Protein AF-A0AAC9RJV8-F1 (afdb_monomer)

Organism: NCBI:txid1497

Nearest PDB structures (foldseek):
  1uiv-assembly1_A  TM=9.130E-01  e=9.827E-16  Escherichia coli
  3dp8-assembly2_B  TM=8.661E-01  e=8.163E-16  Escherichia coli K-12
  2noo-assembly1_A  TM=8.249E-01  e=5.632E-16  Escherichia coli K-12
  8xfc-assembly1_C  TM=9.401E-01  e=3.395E-13  Mycobacterium tuberculosis H37Rv
  8j5q-assembly1_C  TM=9.032E-01  e=1.303E-12  Mycobacterium tuberculosis H37Rv

Sequence (562 aa):
MLKEKLAVIGLIIILLFIFAGIFVPIVSANDPYTVDITQKLPKPCTEFPLGTDHLGRCMLSRLIYGIRTSLSTAIIATILMLAIGVPLGIVAGYTGGWIDNLIMRLVDIASTFPSGLCALGIVGVLGSSTVNIMLVFVLLWWAPFARIVRSTVIKLKEKEFVLAAVASGSSRVSIILKHIILNVISPIIVLATLRIAAVIMHVAGFSFIGLGSQPLTADWGVMLSDSRQYLTSQPLMLVWPGLAIMLAVFAFNMLGEGVKFSDGTDFNAEAVIFNLKRWVKNPRHASLTSVNVESMEAVDNYTVKIVFENGAYPILTELTYPRPVRFLSPSSITEDPGNPMGTFTKPVGTGQWMLESYEKDQEFTFVPNPYYWGEKPKIDRLKFKVIPDGQARALALQSGEIDILGGDLIGKIPMESLLELKNSGNFEISLVGTMCSHFIAFNQEVEAFQDKNVRLAMNYAINKKSIAEDIFDNIGLEANGLYQNGVPYTTIENNYGFSNDKEKAQKLLEAAGYIDTNGDGIPEKNGKNLEFNFVLTTAEFPERKSLAEFVQSELSSVGIMV

pLDDT: mean 87.41, std 7.85, range [42.03, 97.5]

Secondary structure (DSSP, 8-state):
-TT-HHHHHHHHHHHHHHHHHHSHHHH-SS-TT---GGGSS--S-SSSTT-B-TT--BHHHHHHHHHHHHHHHHHHHHHHHHHHHHHHHHHHHHH-HHHHHHHHHHHHHHTTS-HHHHHHHHHHHH-S-HHHHHHHHHHHHSHHHHHHHHHHHHHHTTSHHHHHHHHTT--HHHHIIIIIHHHHHHHHHHHHHHHHHHHHHHHHHHHHTTSSSPTTS--HHHHHHHHGGGTTT-THHHHHHHHHHHHHHHHHHTTSPPPB-TTS-B--HHHHHHHHHHHTT-GGGTT-GGG-EEEEEEEETTEEEEEESS--TTHHHHTTSSSSSSPBPGGGB-SSTT-TTS-B----BSSSEEEEEEETTTEEEEEE-TT-SSPPPS-S-EEEE---SHHHHHHHHHTTS-S----SSTTSS-HHHHHHHHHHSSS-------S----PPP-TTSGGGGSHHHHHHHHHHS-HHHIIIIISTTSS----SSS-TTSTT--TTTS------HHHHHHHHHHTT-B-SSSSS--EETTEE-B-------SS-TTHHHHHHHHHHHHHTTT-B-

Foldseek 3Di:
DVVDVLLVVLVVLVVVLVVLLVCLVPNALDAQQDFDCVQAFDPADPSQNLGAHRRRGRLRSLLSPQSNLLLVLLLVLLVLLLVPQQVLLLCLQQVPDPSVVVSVVLLCVLAVDPLLVVLCVQLVVVAAESVSSSVSCSSNPSSVSSVLLSVQSNVQCPDPVNVVCVVVVHDPVCCCVPRRVVRSVQQSLQVSLLSSLVSSVSLLCCCLVVSYDHASHSHLSVQLNSCPVCCPPRVSSNVSSVVSSVSNSSSSNSSHDFFAKLVRHGDWQLQQVLLLVQQAPDPVNVVDQLSQWPDWDRPDGHDIDTHHPDDDPCNVVVCPDPDDNFTAGLVQFDDDSRNSPHDGHARIHLDQWGWPDDDPLFKTKIAGRPRRPDDHDPDGMDIDGRDQDQVVQLVCCVVVVDVDDDDPDPQQHQLVSVVVVVVVPPDDDDQDDDFQDDDDDDDCVDPQSVQVLLVLLLQQLAAQVCCCCPLNVVSDDRQQARTDPVDPPDDCVNRGGHHNDLPSSLVSCVVVVFPDPPPPLFTDHPNDTQEDDDDDDCSSGVSVVVVVVSSQVSCVNNRHHD

Mean predicted aligned error: 14.57 Å

Solvent-accessible surface area (backbone atoms only — not comparable to full-atom values): 30835 Å² total; per-residue (Å²): 100,93,86,40,71,54,31,44,50,14,49,51,51,48,51,51,50,52,48,45,35,71,43,27,88,77,71,34,83,51,66,47,77,52,72,34,69,92,49,46,56,46,70,61,38,94,85,28,73,64,8,28,37,90,50,20,20,33,40,51,19,22,53,39,47,10,38,47,51,43,48,47,50,19,50,52,32,45,51,53,13,43,69,52,8,41,58,53,5,44,51,26,26,68,70,38,71,70,62,20,52,54,52,50,50,54,32,48,61,40,64,65,57,64,59,69,62,51,42,52,55,53,32,67,72,74,41,58,26,52,65,51,52,36,52,47,47,32,68,42,56,14,36,65,44,16,52,55,35,14,59,48,36,50,57,49,63,74,32,68,74,45,47,50,40,50,76,70,65,50,50,71,66,57,46,41,64,71,59,43,51,69,67,46,46,62,65,49,52,26,52,47,26,44,46,29,25,52,39,39,53,46,51,28,51,36,11,37,73,61,44,13,54,59,88,86,54,48,29,42,17,38,44,38,39,71,21,64,88,30,52,88,82,46,46,65,60,33,48,54,35,51,50,53,52,50,52,52,31,50,22,27,45,38,54,26,76,77,50,29,22,57,84,68,48,78,55,32,14,59,41,50,49,40,39,48,64,53,48,39,87,32,79,94,43,67,88,45,71,68,32,46,61,68,47,73,45,54,81,44,68,78,40,67,50,75,42,55,73,62,96,58,89,57,33,72,62,53,55,67,36,92,64,82,59,54,65,52,43,64,89,21,30,72,50,56,90,82,46,57,82,37,56,80,77,52,84,37,31,55,49,56,60,34,74,74,48,76,44,89,90,44,37,37,30,33,29,56,25,90,45,37,81,68,85,78,68,94,60,75,65,49,76,47,73,62,60,79,50,41,65,62,45,50,49,32,44,75,71,64,76,40,95,79,86,87,63,100,52,87,39,46,55,44,62,68,56,51,50,51,46,58,72,65,67,81,57,90,83,85,88,76,94,72,76,77,63,90,82,85,83,79,58,68,88,41,73,67,55,64,40,67,37,44,53,47,16,56,44,14,30,36,54,49,59,52,47,20,50,71,70,42,71,53,68,55,71,62,73,43,37,83,57,43,93,81,43,89,95,50,42,76,88,82,36,58,56,62,64,66,35,53,69,60,14,41,55,26,29,43,75,64,53,30,42,56,85,84,77,83,61,50,23,27,43,96,91,37,69,49,65,52,87,80,88,83,65,48,79,75,24,58,52,48,54,64,51,47,55,52,48,37,53,33,34,43,77,57,20,35,45,94

Radius of gyration: 30.79 Å; Cα contacts (8 Å, |Δi|>4): 851; chains: 1; bounding box: 86×58×87 Å

InterPro domains:
  IPR000515 ABC transporter type 1, transmembrane domain MetI-like [PF00528] (85-256)
  IPR000515 ABC transporter type 1, transmembrane domain MetI-like [PS50928] (67-256)
  IPR000515 ABC transporter type 1, transmembrane domain MetI-like [cd06261] (67-256)
  IPR000914 Solute-binding protein family 5 domain [PF00496] (257-562)
  IPR025966 Oligopeptide transport permease C-like, N-terminal domain [PF12911] (3-40)
  IPR035906 MetI-like superfamily [G3DSA:1.10.3720.10] (57-257)
  IPR035906 MetI-like superfamily [SSF161098] (62-249)
  IPR050366 Binding-protein-dependent transport system permease [PTHR43386] (2-259)

Structure (mmCIF, N/CA/C/O backbone):
data_AF-A0AAC9RJV8-F1
#
_entry.id   AF-A0AAC9RJV8-F1
#
loop_
_atom_site.group_PDB
_atom_site.id
_atom_site.type_symbol
_atom_site.label_atom_id
_atom_site.label_alt_id
_atom_site.label_comp_id
_atom_site.label_asym_id
_atom_site.label_entity_id
_atom_site.label_seq_id
_atom_site.pdbx_PDB_ins_code
_atom_site.Cartn_x
_atom_site.Cartn_y
_atom_site.Cartn_z
_atom_site.occupancy
_atom_site.B_iso_or_equiv
_atom_site.auth_seq_id
_atom_site.auth_comp_id
_atom_site.auth_asym_id
_atom_site.auth_atom_id
_atom_site.pdbx_PDB_model_num
ATOM 1 N N . MET A 1 1 ? 23.596 8.099 -16.799 1.00 46.84 1 MET A N 1
ATOM 2 C CA . MET A 1 1 ? 24.129 7.587 -15.516 1.00 46.84 1 MET A CA 1
ATOM 3 C C . MET A 1 1 ? 25.185 8.509 -14.899 1.00 46.84 1 MET A C 1
ATOM 5 O O . MET A 1 1 ? 24.848 9.171 -13.939 1.00 46.84 1 MET A O 1
ATOM 9 N N . LEU A 1 2 ? 26.405 8.669 -15.442 1.00 43.25 2 LEU A N 1
ATOM 10 C CA . LEU A 1 2 ? 27.468 9.484 -14.794 1.00 43.25 2 LEU A CA 1
ATOM 11 C C . LEU A 1 2 ? 27.230 11.011 -14.749 1.00 43.25 2 LEU A C 1
ATOM 13 O O . LEU A 1 2 ? 27.947 11.717 -14.050 1.00 43.25 2 LEU A O 1
ATOM 17 N N . LYS A 1 3 ? 26.239 11.527 -15.486 1.00 42.03 3 LYS A N 1
ATOM 18 C CA . LYS A 1 3 ? 25.799 12.932 -15.394 1.00 42.03 3 LYS A CA 1
ATOM 19 C C . LYS A 1 3 ? 24.771 13.168 -14.276 1.00 42.03 3 LYS A C 1
ATOM 21 O O . LYS A 1 3 ? 24.565 14.307 -13.880 1.00 42.03 3 LYS A O 1
ATOM 26 N N . GLU A 1 4 ? 24.153 12.101 -13.766 1.00 57.06 4 GLU A N 1
ATOM 27 C CA . GLU A 1 4 ? 23.104 12.157 -12.746 1.00 57.06 4 GLU A CA 1
ATOM 28 C C . GLU A 1 4 ? 23.732 11.987 -11.358 1.00 57.06 4 GLU A C 1
ATOM 30 O O . GLU A 1 4 ? 24.231 10.908 -11.029 1.00 57.06 4 GLU A O 1
ATOM 35 N N . LYS A 1 5 ? 23.704 13.039 -10.529 1.00 66.06 5 LYS A N 1
ATOM 36 C CA . LYS A 1 5 ? 24.347 13.053 -9.197 1.00 66.06 5 LYS A CA 1
ATOM 37 C C . LYS A 1 5 ? 23.883 11.899 -8.299 1.00 66.06 5 LYS A C 1
ATOM 39 O O . LYS A 1 5 ? 24.681 11.336 -7.556 1.00 66.06 5 LYS A O 1
ATOM 44 N N . LEU A 1 6 ? 22.621 11.500 -8.415 1.00 62.47 6 LEU A N 1
ATOM 45 C CA . LEU A 1 6 ? 22.045 10.422 -7.612 1.00 62.47 6 LEU A CA 1
ATOM 46 C C . LEU A 1 6 ? 22.432 9.031 -8.065 1.00 62.47 6 LEU A C 1
ATOM 48 O O . LEU A 1 6 ? 22.722 8.188 -7.223 1.00 62.47 6 LEU A O 1
ATOM 52 N N . ALA A 1 7 ? 22.526 8.807 -9.373 1.00 67.06 7 ALA A N 1
ATOM 53 C CA . ALA A 1 7 ? 23.080 7.561 -9.876 1.00 67.06 7 ALA A CA 1
ATOM 54 C C . ALA A 1 7 ? 24.548 7.411 -9.437 1.00 67.06 7 ALA A C 1
ATOM 56 O O . ALA A 1 7 ? 24.992 6.304 -9.149 1.00 67.06 7 ALA A O 1
ATOM 57 N N . VAL A 1 8 ? 25.291 8.521 -9.321 1.00 75.62 8 VAL A N 1
ATOM 58 C CA . VAL A 1 8 ? 26.654 8.526 -8.768 1.00 75.62 8 VAL A CA 1
ATOM 59 C C . VAL A 1 8 ? 26.657 8.213 -7.268 1.00 75.62 8 VAL A C 1
ATOM 61 O O . VAL A 1 8 ? 27.452 7.382 -6.843 1.00 75.62 8 VAL A O 1
ATOM 64 N N . ILE A 1 9 ? 25.761 8.802 -6.468 1.00 79.81 9 ILE A N 1
ATOM 65 C CA . ILE A 1 9 ? 25.637 8.484 -5.032 1.00 79.81 9 ILE A CA 1
ATOM 66 C C . ILE A 1 9 ? 25.264 7.012 -4.822 1.00 79.81 9 ILE A C 1
ATOM 68 O O . ILE A 1 9 ? 25.942 6.317 -4.066 1.00 79.81 9 ILE A O 1
ATOM 72 N N . GLY A 1 10 ? 24.241 6.515 -5.522 1.00 83.19 10 GLY A N 1
ATOM 73 C CA . GLY A 1 10 ? 23.845 5.108 -5.472 1.00 83.19 10 GLY A CA 1
ATOM 74 C C . GLY A 1 10 ? 24.995 4.181 -5.868 1.00 83.19 10 GLY A C 1
ATOM 75 O O . GLY A 1 10 ? 25.280 3.209 -5.168 1.00 83.19 10 GLY A O 1
ATOM 76 N N . LEU A 1 11 ? 25.737 4.532 -6.924 1.00 83.56 11 LEU A N 1
ATOM 77 C CA . LEU A 1 11 ? 26.928 3.794 -7.341 1.00 83.56 11 LEU A CA 1
ATOM 78 C C . LEU A 1 11 ? 28.020 3.793 -6.262 1.00 83.56 11 LEU A C 1
ATOM 80 O O . LEU A 1 11 ? 28.577 2.736 -5.981 1.00 83.56 11 LEU A O 1
ATOM 84 N N . ILE A 1 12 ? 28.314 4.936 -5.636 1.00 89.56 12 ILE A N 1
ATOM 85 C CA . ILE A 1 12 ? 29.300 5.032 -4.548 1.00 89.56 12 ILE A CA 1
ATOM 86 C C . ILE A 1 12 ? 28.885 4.143 -3.375 1.00 89.56 12 ILE A C 1
ATOM 88 O O . ILE A 1 12 ? 29.706 3.375 -2.881 1.00 89.56 12 ILE A O 1
ATOM 92 N N . ILE A 1 13 ? 27.617 4.192 -2.955 1.00 90.19 13 ILE A N 1
ATOM 93 C CA . ILE A 1 13 ? 27.110 3.363 -1.855 1.00 90.19 13 ILE A CA 1
ATOM 94 C C . ILE A 1 13 ? 27.261 1.876 -2.196 1.00 90.19 13 ILE A C 1
ATOM 96 O O . ILE A 1 13 ? 27.788 1.114 -1.387 1.00 90.19 13 ILE A O 1
ATOM 100 N N . ILE A 1 14 ? 26.875 1.456 -3.403 1.00 88.94 14 ILE A N 1
ATOM 101 C CA . ILE A 1 14 ? 27.034 0.065 -3.852 1.00 88.94 14 ILE A CA 1
ATOM 102 C C . ILE A 1 14 ? 28.506 -0.349 -3.865 1.00 88.94 14 ILE A C 1
ATOM 104 O O . ILE A 1 14 ? 28.833 -1.434 -3.387 1.00 88.94 14 ILE A O 1
ATOM 108 N N . LEU A 1 15 ? 29.403 0.506 -4.361 1.00 89.69 15 LEU A N 1
ATOM 109 C CA . LEU A 1 15 ? 30.839 0.235 -4.355 1.00 89.69 15 LEU A CA 1
ATOM 110 C C . LEU A 1 15 ? 31.387 0.109 -2.931 1.00 89.69 15 LEU A C 1
ATOM 112 O O . LEU A 1 15 ? 32.197 -0.780 -2.684 1.00 89.69 15 LEU A O 1
ATOM 116 N N . LEU A 1 16 ? 30.916 0.928 -1.986 1.00 91.06 16 LEU A N 1
ATOM 117 C CA . LEU A 1 16 ? 31.278 0.816 -0.572 1.00 91.06 16 LEU A CA 1
ATOM 118 C C . LEU A 1 16 ? 30.782 -0.496 0.041 1.00 91.06 16 LEU A C 1
ATOM 120 O O . LEU A 1 16 ? 31.548 -1.164 0.733 1.00 91.06 16 LEU A O 1
ATOM 124 N N . PHE A 1 17 ? 29.544 -0.908 -0.247 1.00 90.25 17 PHE A N 1
ATOM 125 C CA . PHE A 1 17 ? 29.024 -2.205 0.187 1.00 90.25 17 PHE A CA 1
ATOM 126 C C . PHE A 1 17 ? 29.845 -3.357 -0.396 1.00 90.25 17 PHE A C 1
ATOM 128 O O . PHE A 1 17 ? 30.290 -4.226 0.348 1.00 90.25 17 PHE A O 1
ATOM 135 N N . ILE A 1 18 ? 30.100 -3.356 -1.705 1.00 88.69 18 ILE A N 1
ATOM 136 C CA . ILE A 1 18 ? 30.908 -4.390 -2.364 1.00 88.69 18 ILE A CA 1
ATOM 137 C C . ILE A 1 18 ? 32.320 -4.421 -1.771 1.00 88.69 18 ILE A C 1
ATOM 139 O O . ILE A 1 18 ? 32.824 -5.498 -1.465 1.00 88.69 18 ILE A O 1
ATOM 143 N N . PHE A 1 19 ? 32.940 -3.262 -1.548 1.00 89.12 19 PHE A N 1
ATOM 144 C CA . PHE A 1 19 ? 34.259 -3.163 -0.930 1.00 89.12 19 PHE A CA 1
ATOM 145 C C . PHE A 1 19 ? 34.259 -3.742 0.492 1.00 89.12 19 PHE A C 1
ATOM 147 O O . PHE A 1 19 ? 35.048 -4.640 0.784 1.00 89.12 19 PHE A O 1
ATOM 154 N N . ALA A 1 20 ? 33.330 -3.315 1.351 1.00 87.62 20 ALA A N 1
ATOM 155 C CA . ALA A 1 20 ? 33.193 -3.841 2.709 1.00 87.62 20 ALA A CA 1
ATOM 156 C C . ALA A 1 20 ? 32.907 -5.354 2.718 1.00 87.62 20 ALA A C 1
ATOM 158 O O . ALA A 1 20 ? 33.463 -6.085 3.534 1.00 87.62 20 ALA A O 1
ATOM 159 N N . GLY A 1 21 ? 32.096 -5.837 1.772 1.00 85.38 21 GLY A N 1
ATOM 160 C CA . GLY A 1 21 ? 31.784 -7.250 1.582 1.00 85.38 21 GLY A CA 1
ATOM 161 C C . GLY A 1 21 ? 32.957 -8.077 1.043 1.00 85.38 21 GLY A C 1
ATOM 162 O O . GLY A 1 21 ? 33.113 -9.233 1.421 1.00 85.38 21 GLY A O 1
ATOM 163 N N . ILE A 1 22 ? 33.829 -7.537 0.195 1.00 85.50 22 ILE A N 1
ATOM 164 C CA . ILE A 1 22 ? 35.021 -8.260 -0.281 1.00 85.50 22 ILE A CA 1
ATOM 165 C C . ILE A 1 22 ? 36.068 -8.314 0.832 1.00 85.50 22 ILE A C 1
ATOM 167 O O . ILE A 1 22 ? 36.544 -9.398 1.173 1.00 85.50 22 ILE A O 1
ATOM 171 N N . PHE A 1 23 ? 36.347 -7.180 1.471 1.00 85.50 23 PHE A N 1
ATOM 172 C CA . PHE A 1 23 ? 37.391 -7.039 2.484 1.00 85.50 23 PHE A CA 1
ATOM 173 C C . PHE A 1 23 ? 36.914 -7.336 3.916 1.00 85.50 23 PHE A C 1
ATOM 175 O O . PHE A 1 23 ? 37.543 -6.884 4.868 1.00 85.50 23 PHE A O 1
ATOM 182 N N . VAL A 1 24 ? 35.855 -8.144 4.089 1.00 79.31 24 VAL A N 1
ATOM 183 C CA . VAL A 1 24 ? 35.295 -8.508 5.411 1.00 79.31 24 VAL A CA 1
ATOM 184 C C . VAL A 1 24 ? 36.373 -8.888 6.431 1.00 79.31 24 VAL A C 1
ATOM 186 O O . VAL A 1 24 ? 36.356 -8.269 7.485 1.00 79.31 24 VAL A O 1
ATOM 189 N N . PRO A 1 25 ? 37.344 -9.790 6.159 1.00 71.38 25 PRO A N 1
ATOM 190 C CA . PRO A 1 25 ? 38.334 -10.183 7.170 1.00 71.38 25 PRO A CA 1
ATOM 191 C C . PRO A 1 25 ? 39.239 -9.039 7.652 1.00 71.38 25 PRO A C 1
ATOM 193 O O . PRO A 1 25 ? 39.853 -9.157 8.703 1.00 71.38 25 PRO A O 1
ATOM 196 N N . ILE A 1 26 ? 39.349 -7.957 6.875 1.00 74.00 26 ILE A N 1
ATOM 197 C CA . ILE A 1 26 ? 40.163 -6.777 7.197 1.00 74.00 26 ILE A CA 1
ATOM 198 C C . ILE A 1 26 ? 39.305 -5.697 7.873 1.00 74.00 26 ILE A C 1
ATOM 200 O O . ILE A 1 26 ? 39.794 -4.954 8.716 1.00 74.00 26 ILE A O 1
ATOM 204 N N . VAL A 1 27 ? 38.026 -5.598 7.498 1.00 74.12 27 VAL A N 1
ATOM 205 C CA . VAL A 1 27 ? 37.106 -4.544 7.958 1.00 74.12 27 VAL A CA 1
ATOM 206 C C . VAL A 1 27 ? 36.318 -4.969 9.207 1.00 74.12 27 VAL A C 1
ATOM 208 O O . VAL A 1 27 ? 35.887 -4.118 9.983 1.00 74.12 27 VAL A O 1
ATOM 211 N N . SER A 1 28 ? 36.108 -6.271 9.432 1.00 75.25 28 SER A N 1
ATOM 212 C CA . SER A 1 28 ? 35.391 -6.776 10.605 1.00 75.25 28 SER A CA 1
ATOM 213 C C . SER A 1 28 ? 36.264 -6.705 11.856 1.00 75.25 28 SER A C 1
ATOM 215 O O . SER A 1 28 ? 37.335 -7.304 11.888 1.00 75.25 28 SER A O 1
ATOM 217 N N . ALA A 1 29 ? 35.772 -6.039 12.904 1.00 75.00 29 ALA A N 1
ATOM 218 C CA . ALA A 1 29 ? 36.479 -5.923 14.182 1.00 75.00 29 ALA A CA 1
ATOM 219 C C . ALA A 1 29 ? 36.643 -7.276 14.902 1.00 75.00 29 ALA A C 1
ATOM 221 O O . ALA A 1 29 ? 37.660 -7.514 15.539 1.00 75.00 29 ALA A O 1
ATOM 222 N N . ASN A 1 30 ? 35.650 -8.163 14.774 1.00 84.50 30 ASN A N 1
ATOM 223 C CA . ASN A 1 30 ? 35.603 -9.478 15.427 1.00 84.50 30 ASN A CA 1
ATOM 224 C C . ASN A 1 30 ? 35.059 -10.560 14.481 1.00 84.50 30 ASN A C 1
ATOM 226 O O . ASN A 1 30 ? 34.444 -10.236 13.462 1.00 84.50 30 ASN A O 1
ATOM 230 N N . ASP A 1 31 ? 35.187 -11.837 14.845 1.00 85.56 31 ASP A N 1
ATOM 231 C CA . ASP A 1 31 ? 34.483 -12.926 14.154 1.00 85.56 31 ASP A CA 1
ATOM 232 C C . ASP A 1 31 ? 32.950 -12.794 14.361 1.00 85.56 31 ASP A C 1
ATOM 234 O O . ASP A 1 31 ? 32.488 -12.701 15.503 1.00 85.56 31 ASP A O 1
ATOM 238 N N . PRO A 1 32 ? 32.133 -12.750 13.286 1.00 87.56 32 PRO A N 1
ATOM 239 C CA . PRO A 1 32 ? 30.674 -12.611 13.377 1.00 87.56 32 PRO A CA 1
ATOM 240 C C . PRO A 1 32 ? 29.937 -13.822 13.980 1.00 87.56 32 PRO A C 1
ATOM 242 O O . PRO A 1 32 ? 28.735 -13.714 14.265 1.00 87.56 32 PRO A O 1
ATOM 245 N N . TYR A 1 33 ? 30.609 -14.965 14.137 1.00 89.06 33 TYR A N 1
ATOM 246 C CA . TYR A 1 33 ? 30.024 -16.215 14.627 1.00 89.06 33 TYR A CA 1
ATOM 247 C C . TYR A 1 33 ? 30.461 -16.594 16.044 1.00 89.06 33 TYR A C 1
ATOM 249 O O . TYR A 1 33 ? 29.849 -17.488 16.628 1.00 89.06 33 TYR A O 1
ATOM 257 N N . THR A 1 34 ? 31.447 -15.905 16.624 1.00 89.44 34 THR A N 1
ATOM 258 C CA . THR A 1 34 ? 31.882 -16.158 18.003 1.00 89.44 34 THR A CA 1
ATOM 259 C C . THR A 1 34 ? 30.782 -15.793 18.992 1.00 89.44 34 THR A C 1
ATOM 261 O O . THR A 1 34 ? 30.404 -14.630 19.118 1.00 89.44 34 THR A O 1
ATOM 264 N N . VAL A 1 35 ? 30.265 -16.808 19.686 1.00 89.38 35 VAL A N 1
ATOM 265 C CA . VAL A 1 35 ? 29.240 -16.679 20.726 1.00 89.38 35 VAL A CA 1
ATOM 266 C C . VAL A 1 35 ? 29.920 -16.471 22.075 1.00 89.38 35 VAL A C 1
ATOM 268 O O . VAL A 1 35 ? 30.706 -17.314 22.502 1.00 89.38 35 VAL A O 1
ATOM 271 N N . ASP A 1 36 ? 29.564 -15.389 22.764 1.00 88.75 36 ASP A N 1
ATOM 272 C CA . ASP A 1 36 ? 29.980 -15.122 24.141 1.00 88.75 36 ASP A CA 1
ATOM 273 C C . ASP A 1 36 ? 28.800 -14.571 24.948 1.00 88.75 36 ASP A C 1
ATOM 275 O O . ASP A 1 36 ? 28.507 -13.377 24.961 1.00 88.75 36 ASP A O 1
ATOM 279 N N . ILE A 1 37 ? 28.109 -15.458 25.663 1.00 88.75 37 ILE A N 1
ATOM 280 C CA . ILE A 1 37 ? 26.907 -15.110 26.434 1.00 88.75 37 ILE A CA 1
ATOM 281 C C . ILE A 1 37 ? 27.225 -14.109 27.561 1.00 88.75 37 ILE A C 1
ATOM 283 O O . ILE A 1 37 ? 26.333 -13.377 27.993 1.00 88.75 37 ILE A O 1
ATOM 287 N N . THR A 1 38 ? 28.479 -14.032 28.022 1.00 87.94 38 THR A N 1
ATOM 288 C CA . THR A 1 38 ? 28.881 -13.060 29.051 1.00 87.94 38 THR A CA 1
ATOM 289 C C . THR A 1 38 ? 28.848 -11.625 28.524 1.00 87.94 38 THR A C 1
ATOM 291 O O . THR A 1 38 ? 28.582 -10.696 29.282 1.00 87.94 38 THR A O 1
ATOM 294 N N . GLN A 1 39 ? 29.002 -11.459 27.208 1.00 85.50 39 GLN A N 1
ATOM 295 C CA . GLN A 1 39 ? 28.927 -10.193 26.486 1.00 85.50 39 GLN A CA 1
ATOM 296 C C . GLN A 1 39 ? 27.570 -10.019 25.796 1.00 85.50 39 GLN A C 1
ATOM 298 O O . GLN A 1 39 ? 27.501 -9.539 24.667 1.00 85.50 39 GLN A O 1
ATOM 303 N N . LYS A 1 40 ? 26.467 -10.420 26.440 1.00 86.38 40 LYS A N 1
ATOM 304 C CA . LYS A 1 40 ? 25.114 -10.278 25.882 1.00 86.38 40 LYS A CA 1
ATOM 305 C C . LYS A 1 40 ? 24.613 -8.833 25.972 1.00 86.38 40 LYS A C 1
ATOM 307 O O . LYS A 1 40 ? 24.455 -8.291 27.062 1.00 86.38 40 LYS A O 1
ATOM 312 N N . LEU A 1 41 ? 24.283 -8.248 24.819 1.00 83.50 41 LEU A N 1
ATOM 313 C CA . LEU A 1 41 ? 23.716 -6.899 24.679 1.00 83.50 41 LEU A CA 1
ATOM 314 C C . LEU A 1 41 ? 24.492 -5.711 25.335 1.00 83.50 41 LEU A C 1
ATOM 316 O O . LEU A 1 41 ? 23.835 -4.740 25.726 1.00 83.50 41 LEU A O 1
ATOM 320 N N . PRO A 1 42 ? 25.841 -5.680 25.463 1.00 83.56 42 PRO A N 1
ATOM 321 C CA . PRO A 1 42 ? 26.574 -4.461 25.769 1.00 83.56 42 PRO A CA 1
ATOM 322 C C . PRO A 1 42 ? 26.245 -3.337 24.785 1.00 83.56 42 PRO A C 1
ATOM 324 O O . PRO A 1 42 ? 26.021 -3.533 23.584 1.00 83.56 42 PRO A O 1
ATOM 327 N N . LYS A 1 43 ? 26.267 -2.117 25.324 1.00 84.88 43 LYS A N 1
ATOM 328 C CA . LYS A 1 43 ? 26.253 -0.888 24.530 1.00 84.88 43 LYS A CA 1
ATOM 329 C C . LYS A 1 43 ? 27.510 -0.817 23.643 1.00 84.88 43 LYS A C 1
ATOM 331 O O . LYS A 1 43 ? 28.511 -1.451 23.975 1.00 84.88 43 LYS A O 1
ATOM 336 N N . PRO A 1 44 ? 27.479 -0.029 22.552 1.00 88.38 44 PRO A N 1
ATOM 337 C CA . PRO A 1 44 ? 28.655 0.244 21.731 1.00 88.38 44 PRO A CA 1
ATOM 338 C C . PRO A 1 44 ? 29.900 0.578 22.559 1.00 88.38 44 PRO A C 1
ATOM 340 O O . PRO A 1 44 ? 29.859 1.455 23.424 1.00 88.38 44 PRO A O 1
ATOM 343 N N . CYS A 1 45 ? 31.000 -0.115 22.285 1.00 87.44 45 CYS A N 1
ATOM 344 C CA . CYS A 1 45 ? 32.295 0.097 22.923 1.00 87.44 45 CYS A CA 1
ATOM 345 C C . CYS A 1 45 ? 33.427 -0.107 21.908 1.00 87.44 45 CYS A C 1
ATOM 347 O O . CYS A 1 45 ? 33.188 -0.463 20.756 1.00 87.44 45 CYS A O 1
ATOM 349 N N . THR A 1 46 ? 34.671 0.121 22.324 1.00 85.50 46 THR A N 1
ATOM 350 C CA . THR A 1 46 ? 35.843 0.014 21.442 1.00 85.50 46 THR A CA 1
ATOM 351 C C . THR A 1 46 ? 36.008 -1.389 20.851 1.00 85.50 46 THR A C 1
ATOM 353 O O . THR A 1 46 ? 36.408 -1.522 19.699 1.00 85.50 46 THR A O 1
ATOM 356 N N . GLU A 1 47 ? 35.670 -2.426 21.622 1.00 86.50 47 GLU A N 1
ATOM 357 C CA . GLU A 1 47 ? 35.737 -3.831 21.201 1.00 86.50 47 GLU A CA 1
ATOM 358 C C . GLU A 1 47 ? 34.528 -4.241 20.348 1.00 86.50 47 GLU A C 1
ATOM 360 O O . GLU A 1 47 ? 34.671 -4.949 19.353 1.00 86.50 47 GLU A O 1
ATOM 365 N N . PHE A 1 48 ? 33.338 -3.727 20.672 1.00 88.94 48 PHE A N 1
ATOM 366 C CA . PHE A 1 48 ? 32.100 -3.955 19.928 1.00 88.94 48 PHE A CA 1
ATOM 367 C C . PHE A 1 48 ? 31.513 -2.618 19.444 1.00 88.94 48 PHE A C 1
ATOM 369 O O . PHE A 1 48 ? 30.617 -2.072 20.096 1.00 88.94 48 PHE A O 1
ATOM 376 N N . PRO A 1 49 ? 31.952 -2.082 18.285 1.00 88.81 49 PRO A N 1
ATOM 377 C CA . PRO A 1 49 ? 31.612 -0.716 17.868 1.00 88.81 49 PRO A CA 1
ATOM 378 C C . PRO A 1 49 ? 30.119 -0.440 17.673 1.00 88.81 49 PRO A C 1
ATOM 380 O O . PRO A 1 49 ? 29.688 0.700 17.791 1.00 88.81 49 PRO A O 1
ATOM 383 N N . LEU A 1 50 ? 29.321 -1.474 17.385 1.00 91.12 50 LEU A N 1
ATOM 384 C CA . LEU A 1 50 ? 27.855 -1.390 17.303 1.00 91.12 50 LEU A CA 1
ATOM 385 C C . LEU A 1 50 ? 27.151 -2.211 18.400 1.00 91.12 50 LEU A C 1
ATOM 387 O O . LEU A 1 50 ? 25.952 -2.471 18.303 1.00 91.12 50 LEU A O 1
ATOM 391 N N . GLY A 1 51 ? 27.889 -2.621 19.434 1.00 90.81 51 GLY A N 1
ATOM 392 C CA . GLY A 1 51 ? 27.441 -3.563 20.458 1.00 90.81 51 GLY A CA 1
ATOM 393 C C . GLY A 1 51 ? 27.404 -5.010 19.959 1.00 90.81 51 GLY A C 1
ATOM 394 O O . GLY A 1 51 ? 27.940 -5.345 18.892 1.00 90.81 51 GLY A O 1
ATOM 395 N N . THR A 1 52 ? 26.759 -5.875 20.736 1.00 91.56 52 THR A N 1
ATOM 396 C CA . THR A 1 52 ? 26.543 -7.285 20.387 1.00 91.56 52 THR A CA 1
ATOM 397 C C . THR A 1 52 ? 25.057 -7.641 20.385 1.00 91.56 52 THR A C 1
ATOM 399 O O . THR A 1 52 ? 24.207 -6.867 20.836 1.00 91.56 52 THR A O 1
ATOM 402 N N . ASP A 1 53 ? 24.738 -8.811 19.839 1.00 90.31 53 ASP A N 1
ATOM 403 C CA . ASP A 1 53 ? 23.386 -9.358 19.860 1.00 90.31 53 ASP A CA 1
ATOM 404 C C . ASP A 1 53 ? 23.074 -10.181 21.124 1.00 90.31 53 ASP A C 1
ATOM 406 O O . ASP A 1 53 ? 23.830 -10.244 22.096 1.00 90.31 53 ASP A O 1
ATOM 410 N N . HIS A 1 54 ? 21.912 -10.834 21.109 1.00 89.50 54 HIS A N 1
ATOM 411 C CA . HIS A 1 54 ? 21.417 -11.672 22.196 1.00 89.50 54 HIS A CA 1
ATOM 412 C C . HIS A 1 54 ? 22.271 -12.918 22.505 1.00 89.50 54 HIS A C 1
ATOM 414 O O . HIS A 1 54 ? 22.061 -13.528 23.556 1.00 89.50 54 HIS A O 1
ATOM 420 N N . LEU A 1 55 ? 23.212 -13.282 21.625 1.00 89.94 55 LEU A N 1
ATOM 421 C CA . LEU A 1 55 ? 24.203 -14.351 21.805 1.00 89.94 55 LEU A CA 1
ATOM 422 C C . LEU A 1 55 ? 25.619 -13.795 22.040 1.00 89.94 55 LEU A C 1
ATOM 424 O O . LEU A 1 55 ? 26.586 -14.553 22.051 1.00 89.94 55 LEU A O 1
ATOM 428 N N . GLY A 1 56 ? 25.748 -12.477 22.208 1.00 89.44 56 GLY A N 1
ATOM 429 C CA . GLY A 1 56 ? 27.023 -11.797 22.415 1.00 89.44 56 GLY A CA 1
ATOM 430 C C . GLY A 1 56 ? 27.913 -11.710 21.180 1.00 89.44 56 GLY A C 1
ATOM 431 O O . GLY A 1 56 ? 29.097 -11.412 21.289 1.00 89.44 56 GLY A O 1
ATOM 432 N N . ARG A 1 57 ? 27.356 -11.922 19.983 1.00 92.12 57 ARG A N 1
ATOM 433 C CA . ARG A 1 57 ? 28.107 -11.817 18.726 1.00 92.12 57 ARG A CA 1
ATOM 434 C C . ARG A 1 57 ? 28.205 -10.356 18.293 1.00 92.12 57 ARG A C 1
ATOM 436 O O . ARG A 1 57 ? 27.228 -9.612 18.390 1.00 92.12 57 ARG A O 1
ATOM 443 N N . CYS A 1 58 ? 29.352 -9.939 17.757 1.00 92.19 58 CYS A N 1
ATOM 444 C CA . CYS A 1 58 ? 29.581 -8.553 17.334 1.00 92.19 58 CYS A CA 1
ATOM 445 C C . CYS A 1 58 ? 28.617 -8.113 16.213 1.00 92.19 58 CYS A C 1
ATOM 447 O O . CYS A 1 58 ? 28.656 -8.647 15.099 1.00 92.19 58 CYS A O 1
ATOM 449 N N . MET A 1 59 ? 27.801 -7.083 16.473 1.00 92.38 59 MET A N 1
ATOM 450 C CA . MET A 1 59 ? 26.805 -6.588 15.514 1.00 92.38 59 MET A CA 1
ATOM 451 C C . MET A 1 59 ? 27.440 -6.022 14.244 1.00 92.38 59 MET A C 1
ATOM 453 O O . MET A 1 59 ? 26.972 -6.319 13.147 1.00 92.38 59 MET A O 1
ATOM 457 N N . LEU A 1 60 ? 28.524 -5.250 14.372 1.00 92.12 60 LEU A N 1
ATOM 458 C CA . LEU A 1 60 ? 29.220 -4.662 13.222 1.00 92.12 60 LEU A CA 1
ATOM 459 C C . LEU A 1 60 ? 29.756 -5.741 12.277 1.00 92.12 60 LEU A C 1
ATOM 461 O O . LEU A 1 60 ? 29.509 -5.689 11.072 1.00 92.12 60 LEU A O 1
ATOM 465 N N . SER A 1 61 ? 30.437 -6.748 12.826 1.00 91.56 61 SER A N 1
ATOM 466 C CA . SER A 1 61 ? 30.956 -7.866 12.040 1.00 91.56 61 SER A CA 1
ATOM 467 C C . SER A 1 61 ? 29.840 -8.641 11.348 1.00 91.56 61 SER A C 1
ATOM 469 O O . SER A 1 61 ? 29.967 -8.962 10.167 1.00 91.56 61 SER A O 1
ATOM 471 N N . ARG A 1 62 ? 28.723 -8.900 12.045 1.00 92.62 62 ARG A N 1
ATOM 472 C CA . ARG A 1 62 ? 27.555 -9.570 11.453 1.00 92.62 62 ARG A CA 1
ATOM 473 C C . ARG A 1 62 ? 26.932 -8.747 10.325 1.00 92.62 62 ARG A C 1
ATOM 475 O O . ARG A 1 62 ? 26.577 -9.325 9.305 1.00 92.62 62 ARG A O 1
ATOM 482 N N . LEU A 1 63 ? 26.855 -7.419 10.446 1.00 93.38 63 LEU A N 1
ATOM 483 C CA . LEU A 1 63 ? 26.346 -6.553 9.373 1.00 93.38 63 LEU A CA 1
ATOM 484 C C . LEU A 1 63 ? 27.223 -6.600 8.125 1.00 93.38 63 LEU A C 1
ATOM 486 O O . LEU A 1 63 ? 26.694 -6.762 7.026 1.00 93.38 63 LEU A O 1
ATOM 490 N N . ILE A 1 64 ? 28.542 -6.465 8.300 1.00 91.88 64 ILE A N 1
ATOM 491 C CA . ILE A 1 64 ? 29.513 -6.459 7.200 1.00 91.88 64 ILE A CA 1
ATOM 492 C C . ILE A 1 64 ? 29.551 -7.832 6.520 1.00 91.88 64 ILE A C 1
ATOM 494 O O . ILE A 1 64 ? 29.510 -7.918 5.294 1.00 91.88 64 ILE A O 1
ATOM 498 N N . TYR A 1 65 ? 29.538 -8.921 7.294 1.00 91.44 65 TYR A N 1
ATOM 499 C CA . TYR A 1 65 ? 29.437 -10.270 6.735 1.00 91.44 65 TYR A CA 1
ATOM 500 C C . TYR A 1 65 ? 28.084 -10.497 6.041 1.00 91.44 65 TYR A C 1
ATOM 502 O O . TYR A 1 65 ? 28.032 -11.103 4.970 1.00 91.44 65 TYR A O 1
ATOM 510 N N . GLY A 1 66 ? 27.006 -9.932 6.594 1.00 90.50 66 GLY A N 1
ATOM 511 C CA . GLY A 1 66 ? 25.656 -9.947 6.032 1.00 90.50 66 GLY A CA 1
ATOM 512 C C . GLY A 1 66 ? 25.537 -9.306 4.649 1.00 90.50 66 GLY A C 1
ATOM 513 O O . GLY A 1 66 ? 24.620 -9.646 3.903 1.00 90.50 66 GLY A O 1
ATOM 514 N N . ILE A 1 67 ? 26.493 -8.451 4.258 1.00 91.19 67 ILE A N 1
ATOM 515 C CA . ILE A 1 67 ? 26.608 -7.956 2.881 1.00 91.19 67 ILE A CA 1
ATOM 516 C C . ILE A 1 67 ? 26.801 -9.133 1.926 1.00 91.19 67 ILE A C 1
ATOM 518 O O . ILE A 1 67 ? 26.120 -9.214 0.909 1.00 91.19 67 ILE A O 1
ATOM 522 N N . ARG A 1 68 ? 27.704 -10.070 2.243 1.00 87.88 68 ARG A N 1
ATOM 523 C CA . ARG A 1 68 ? 28.005 -11.202 1.358 1.00 87.88 68 ARG A CA 1
ATOM 524 C C . ARG A 1 68 ? 26.771 -12.052 1.132 1.00 87.88 68 ARG A C 1
ATOM 526 O O . ARG A 1 68 ? 26.471 -12.362 -0.009 1.00 87.88 68 ARG A O 1
ATOM 533 N N . THR A 1 69 ? 26.048 -12.410 2.182 1.00 87.38 69 THR A N 1
ATOM 534 C CA . THR A 1 69 ? 24.863 -13.270 2.081 1.00 87.38 69 THR A CA 1
ATOM 535 C C . THR A 1 69 ? 23.703 -12.540 1.408 1.00 87.38 69 THR A C 1
ATOM 537 O O . THR A 1 69 ? 23.198 -13.006 0.388 1.00 87.38 69 THR A O 1
ATOM 540 N N . SER A 1 70 ? 23.336 -11.358 1.903 1.00 90.31 70 SER A N 1
ATOM 541 C CA . SER A 1 70 ? 22.142 -10.632 1.452 1.00 90.31 70 SER A CA 1
ATOM 542 C C . SER A 1 70 ? 22.315 -10.066 0.039 1.00 90.31 70 SER A C 1
ATOM 544 O O . SER A 1 70 ? 21.439 -10.227 -0.813 1.00 90.31 70 SER A O 1
ATOM 546 N N . LEU A 1 71 ? 23.463 -9.436 -0.246 1.00 90.19 71 LEU A N 1
ATOM 547 C CA . LEU A 1 71 ? 23.692 -8.765 -1.524 1.00 90.19 71 LEU A CA 1
ATOM 548 C C . LEU A 1 71 ? 24.054 -9.748 -2.643 1.00 90.19 71 LEU A C 1
ATOM 550 O O . LEU A 1 71 ? 23.530 -9.618 -3.750 1.00 90.19 71 LEU A O 1
ATOM 554 N N . SER A 1 72 ? 24.907 -10.748 -2.377 1.00 88.44 72 SER A N 1
ATOM 555 C CA . SER A 1 72 ? 25.259 -11.724 -3.421 1.00 88.44 72 SER A CA 1
ATOM 556 C C . SER A 1 72 ? 24.051 -12.553 -3.840 1.00 88.44 72 SER A C 1
ATOM 558 O O . SER A 1 72 ? 23.856 -12.743 -5.035 1.00 88.44 72 SER A O 1
ATOM 560 N N . THR A 1 73 ? 23.190 -12.953 -2.896 1.00 90.06 73 THR A N 1
ATOM 561 C CA . THR A 1 73 ? 21.958 -13.687 -3.210 1.00 90.06 73 THR A CA 1
ATOM 562 C C . THR A 1 73 ? 21.089 -12.887 -4.175 1.00 90.06 73 THR A C 1
ATOM 564 O O . THR A 1 73 ? 20.662 -13.416 -5.199 1.00 90.06 73 THR A O 1
ATOM 567 N N . ALA A 1 74 ? 20.876 -11.596 -3.907 1.00 92.12 74 ALA A N 1
ATOM 568 C CA . ALA A 1 74 ? 20.056 -10.752 -4.770 1.00 92.12 74 ALA A CA 1
ATOM 569 C C . ALA A 1 74 ? 20.669 -10.524 -6.161 1.00 92.12 74 ALA A C 1
ATOM 571 O O . ALA A 1 74 ? 19.961 -10.581 -7.172 1.00 92.12 74 ALA A O 1
ATOM 572 N N . ILE A 1 75 ? 21.985 -10.308 -6.227 1.00 92.12 75 ILE A N 1
ATOM 573 C CA . ILE A 1 75 ? 22.706 -10.125 -7.491 1.00 92.12 75 ILE A CA 1
ATOM 574 C C . ILE A 1 75 ? 22.686 -11.417 -8.315 1.00 92.12 75 ILE A C 1
ATOM 576 O O . ILE A 1 75 ? 22.320 -11.382 -9.487 1.00 92.12 75 ILE A O 1
ATOM 580 N N . ILE A 1 76 ? 23.025 -12.561 -7.713 1.00 94.12 76 ILE A N 1
ATOM 581 C CA . ILE A 1 76 ? 23.061 -13.865 -8.390 1.00 94.12 76 ILE A CA 1
ATOM 582 C C . ILE A 1 76 ? 21.663 -14.243 -8.883 1.00 94.12 76 ILE A C 1
ATOM 584 O O . ILE A 1 76 ? 21.514 -14.596 -10.052 1.00 94.12 76 ILE A O 1
ATOM 588 N N . ALA A 1 77 ? 20.632 -14.093 -8.044 1.00 94.62 77 ALA A N 1
ATOM 589 C CA . ALA A 1 77 ? 19.245 -14.320 -8.445 1.00 94.62 77 ALA A CA 1
ATOM 590 C C . ALA A 1 77 ? 18.888 -13.491 -9.686 1.00 94.62 77 ALA A C 1
ATOM 592 O O . ALA A 1 77 ? 18.332 -14.007 -10.653 1.00 94.62 77 ALA A O 1
ATOM 593 N N . THR A 1 78 ? 19.250 -12.206 -9.687 1.00 94.69 78 THR A N 1
ATOM 594 C CA . THR A 1 78 ? 18.945 -11.302 -10.802 1.00 94.69 78 THR A CA 1
ATOM 595 C C . THR A 1 78 ? 19.719 -11.675 -12.065 1.00 94.69 78 THR A C 1
ATOM 597 O O . THR A 1 78 ? 19.146 -11.671 -13.151 1.00 94.69 78 THR A O 1
ATOM 600 N N . ILE A 1 79 ? 20.991 -12.066 -11.950 1.00 96.31 79 ILE A N 1
ATOM 601 C CA . ILE A 1 79 ? 21.788 -12.553 -13.087 1.00 96.31 79 ILE A CA 1
ATOM 602 C C . ILE A 1 79 ? 21.147 -13.800 -13.704 1.00 96.31 79 ILE A C 1
ATOM 604 O O . ILE A 1 79 ? 21.045 -13.890 -14.926 1.00 96.31 79 ILE A O 1
ATOM 608 N N . LEU A 1 80 ? 20.666 -14.736 -12.886 1.00 97.25 80 LEU A N 1
ATOM 609 C CA . LEU A 1 80 ? 19.976 -15.933 -13.370 1.00 97.25 80 LEU A CA 1
ATOM 610 C C . LEU A 1 80 ? 18.641 -15.587 -14.052 1.00 97.25 80 LEU A C 1
ATOM 612 O O . LEU A 1 80 ? 18.349 -16.112 -15.125 1.00 97.25 80 LEU A O 1
ATOM 616 N N . MET A 1 81 ? 17.864 -14.649 -13.497 1.00 96.88 81 MET A N 1
ATOM 617 C CA . MET A 1 81 ? 16.650 -14.135 -14.150 1.00 96.88 81 MET A CA 1
ATOM 618 C C . MET A 1 81 ? 16.956 -13.497 -15.509 1.00 96.88 81 MET A C 1
ATOM 620 O O . MET A 1 81 ? 16.225 -13.723 -16.473 1.00 96.88 81 MET A O 1
ATOM 624 N N . LEU A 1 82 ? 18.038 -12.719 -15.603 1.00 96.06 82 LEU A N 1
ATOM 625 C CA . LEU A 1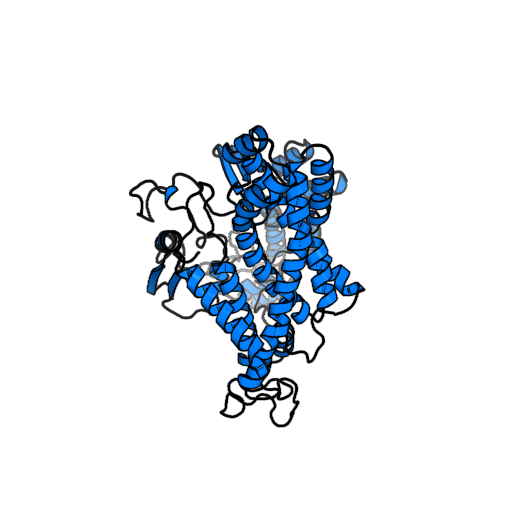 82 ? 18.500 -12.097 -16.845 1.00 96.06 82 LEU A CA 1
ATOM 626 C C . LEU A 1 82 ? 18.948 -13.139 -17.871 1.00 96.06 82 LEU A C 1
ATOM 628 O O . LEU A 1 82 ? 18.591 -13.028 -19.044 1.00 96.06 82 LEU A O 1
ATOM 632 N N . ALA A 1 83 ? 19.685 -14.160 -17.429 1.00 96.69 83 ALA A N 1
ATOM 633 C CA . ALA A 1 83 ? 20.166 -15.248 -18.274 1.00 96.69 83 ALA A CA 1
ATOM 634 C C . ALA A 1 83 ? 19.021 -16.038 -18.928 1.00 96.69 83 ALA A C 1
ATOM 636 O O . ALA A 1 83 ? 19.203 -16.586 -20.011 1.00 96.69 83 ALA A O 1
ATOM 637 N N . ILE A 1 84 ? 17.837 -16.059 -18.309 1.00 97.31 84 ILE A N 1
ATOM 638 C CA . ILE A 1 84 ? 16.628 -16.671 -18.874 1.00 97.31 84 ILE A CA 1
ATOM 639 C C . ILE A 1 84 ? 15.834 -15.643 -19.691 1.00 97.31 84 ILE A C 1
ATOM 641 O O . ILE A 1 84 ? 15.515 -15.865 -20.860 1.00 97.31 84 ILE A O 1
ATOM 645 N N . GLY A 1 85 ? 15.517 -14.495 -19.091 1.00 96.69 85 GLY A N 1
ATOM 646 C CA . GLY A 1 85 ? 14.599 -13.521 -19.668 1.00 96.69 85 GLY A CA 1
ATOM 647 C C . GLY A 1 85 ? 15.148 -12.811 -20.902 1.00 96.69 85 GLY A C 1
ATOM 648 O O . GLY A 1 85 ? 14.427 -12.663 -21.887 1.00 96.69 85 GLY A O 1
ATOM 649 N N . VAL A 1 86 ? 16.419 -12.400 -20.896 1.00 95.88 86 VAL A N 1
ATOM 650 C CA . VAL A 1 86 ? 17.001 -11.635 -22.011 1.00 95.88 86 VAL A CA 1
ATOM 651 C C . VAL A 1 86 ? 17.051 -12.465 -23.299 1.00 95.88 86 VAL A C 1
ATOM 653 O O . VAL A 1 86 ? 16.532 -11.981 -24.309 1.00 95.88 86 VAL A O 1
ATOM 656 N N . PRO A 1 87 ? 17.580 -13.708 -23.313 1.00 95.75 87 PRO A N 1
ATOM 657 C CA . PRO A 1 87 ? 17.571 -14.523 -24.527 1.00 95.75 87 PRO A CA 1
ATOM 658 C C . PRO A 1 87 ? 16.160 -14.793 -25.053 1.00 95.75 87 PRO A C 1
ATOM 660 O O . PRO A 1 87 ? 15.914 -14.613 -26.246 1.00 95.75 87 PRO A O 1
ATOM 663 N N . LEU A 1 88 ? 15.215 -15.146 -24.174 1.00 96.88 88 LEU A N 1
ATOM 664 C CA . LEU A 1 88 ? 13.826 -15.403 -24.566 1.00 96.88 88 LEU A CA 1
ATOM 665 C C . LEU A 1 88 ? 13.151 -14.155 -25.147 1.00 96.88 88 LEU A C 1
ATOM 667 O O . LEU A 1 88 ? 12.463 -14.244 -26.163 1.00 96.88 88 LEU A O 1
ATOM 671 N N . GLY A 1 89 ? 13.393 -12.982 -24.559 1.00 95.75 89 GLY A N 1
ATOM 672 C CA . GLY A 1 89 ? 12.884 -11.710 -25.067 1.00 95.75 89 GLY A CA 1
ATOM 673 C C . GLY A 1 89 ? 13.454 -11.335 -26.437 1.00 95.75 89 GLY A C 1
ATOM 674 O O . GLY A 1 89 ? 12.706 -10.882 -27.306 1.00 95.75 89 GLY A O 1
ATOM 675 N N . ILE A 1 90 ? 14.758 -11.551 -26.661 1.00 95.19 90 ILE A N 1
ATOM 676 C CA . ILE A 1 90 ? 15.402 -11.312 -27.965 1.00 95.19 90 ILE A CA 1
ATOM 677 C C . ILE A 1 90 ? 14.797 -12.223 -29.027 1.00 95.19 90 ILE A C 1
ATOM 679 O O . ILE A 1 90 ? 14.417 -11.737 -30.092 1.00 95.19 90 ILE A O 1
ATOM 683 N N . VAL A 1 91 ? 14.689 -13.524 -28.737 1.00 95.31 91 VAL A N 1
ATOM 684 C CA . VAL A 1 91 ? 14.121 -14.505 -29.670 1.00 95.31 91 VAL A CA 1
ATOM 685 C C . VAL A 1 91 ? 12.684 -14.121 -30.012 1.00 95.31 91 VAL A C 1
ATOM 687 O O . VAL A 1 91 ? 12.390 -13.916 -31.186 1.00 95.31 91 VAL A O 1
ATOM 690 N N . ALA A 1 92 ? 11.832 -13.911 -29.005 1.00 94.75 92 ALA A N 1
ATOM 691 C CA . ALA A 1 92 ? 10.433 -13.538 -29.202 1.00 94.75 92 ALA A CA 1
ATOM 692 C C . ALA A 1 92 ? 10.280 -12.261 -30.048 1.00 94.75 92 ALA A C 1
ATOM 694 O O . ALA A 1 92 ? 9.535 -12.239 -31.026 1.00 94.75 92 ALA A O 1
ATOM 695 N N . GLY A 1 93 ? 11.028 -11.202 -29.716 1.00 91.38 93 GLY A N 1
ATOM 696 C CA . GLY A 1 93 ? 10.911 -9.916 -30.404 1.00 91.38 93 GLY A CA 1
ATOM 697 C C . GLY A 1 93 ? 11.469 -9.912 -31.828 1.00 91.38 93 GLY A C 1
ATOM 698 O O . GLY A 1 93 ? 10.941 -9.199 -32.688 1.00 91.38 93 GLY A O 1
ATOM 699 N N . TYR A 1 94 ? 12.523 -10.695 -32.089 1.00 91.44 94 TYR A N 1
ATOM 700 C CA . TYR A 1 94 ? 13.190 -10.730 -33.390 1.00 91.44 94 TYR A CA 1
ATOM 701 C C . TYR A 1 94 ? 12.516 -11.691 -34.373 1.00 91.44 94 TYR A C 1
ATOM 703 O O . TYR A 1 94 ? 12.375 -11.346 -35.545 1.00 91.44 94 TYR A O 1
ATOM 711 N N . THR A 1 95 ? 12.082 -12.880 -33.929 1.00 89.94 95 THR A N 1
ATOM 712 C CA . THR A 1 95 ? 11.448 -13.863 -34.826 1.00 89.94 95 THR A CA 1
ATOM 713 C C . THR A 1 95 ? 9.980 -13.552 -35.095 1.00 89.94 95 THR A C 1
ATOM 715 O O . THR A 1 95 ? 9.511 -13.794 -36.205 1.00 89.94 95 THR A O 1
ATOM 718 N N . GLY A 1 96 ? 9.250 -13.022 -34.107 1.00 88.00 96 GLY A N 1
ATOM 719 C CA . GLY A 1 96 ? 7.799 -12.851 -34.195 1.00 88.00 96 GLY A CA 1
ATOM 720 C C . GLY A 1 96 ? 7.042 -14.179 -34.373 1.00 88.00 96 GLY A C 1
ATOM 721 O O . GLY A 1 96 ? 7.585 -15.269 -34.160 1.00 88.00 96 GLY A O 1
ATOM 722 N N . GLY A 1 97 ? 5.772 -14.086 -34.776 1.00 92.38 97 GLY A N 1
ATOM 723 C CA . GLY A 1 97 ? 4.948 -15.234 -35.166 1.00 92.38 97 GLY A CA 1
ATOM 724 C C . GLY A 1 97 ? 4.600 -16.188 -34.017 1.00 92.38 97 GLY A C 1
ATOM 725 O O . GLY A 1 97 ? 4.313 -15.771 -32.898 1.00 92.38 97 GLY A O 1
ATOM 726 N N . TRP A 1 98 ? 4.593 -17.494 -34.299 1.00 94.69 98 TRP A N 1
ATOM 727 C CA . TRP A 1 98 ? 4.177 -18.512 -33.326 1.00 94.69 98 TRP A CA 1
ATOM 728 C C . TRP A 1 98 ? 5.177 -18.697 -32.172 1.00 94.69 98 TRP A C 1
ATOM 730 O O . TRP A 1 98 ? 4.750 -18.967 -31.052 1.00 94.69 98 TRP A O 1
ATOM 740 N N . ILE A 1 99 ? 6.483 -18.517 -32.422 1.00 93.12 99 ILE A N 1
ATOM 741 C CA . ILE A 1 99 ? 7.538 -18.613 -31.394 1.00 93.12 99 ILE A CA 1
ATOM 742 C C . ILE A 1 99 ? 7.354 -17.502 -30.365 1.00 93.12 99 ILE A C 1
ATOM 744 O O . ILE A 1 99 ? 7.396 -17.751 -29.163 1.00 93.12 99 ILE A O 1
ATOM 748 N N . ASP A 1 100 ? 7.105 -16.285 -30.846 1.00 94.62 100 ASP A N 1
ATOM 749 C CA . ASP A 1 100 ? 6.787 -15.143 -30.000 1.00 94.62 100 ASP A CA 1
ATOM 750 C C . ASP A 1 100 ? 5.562 -15.429 -29.120 1.00 94.62 100 ASP A C 1
ATOM 752 O O . ASP A 1 100 ? 5.643 -15.355 -27.895 1.00 94.62 100 ASP A O 1
ATOM 756 N N . ASN A 1 101 ? 4.462 -15.878 -29.732 1.00 92.88 101 ASN A N 1
ATOM 757 C CA . ASN A 1 101 ? 3.257 -16.255 -28.995 1.00 92.88 101 ASN A CA 1
ATOM 758 C C . ASN A 1 101 ? 3.530 -17.331 -27.934 1.00 92.88 101 ASN A C 1
ATOM 760 O O . ASN A 1 101 ? 3.075 -17.182 -26.805 1.00 92.88 101 ASN A O 1
ATOM 764 N N . LEU A 1 102 ? 4.289 -18.385 -28.249 1.00 96.31 102 LEU A N 1
ATOM 765 C CA . LEU A 1 102 ? 4.627 -19.436 -27.285 1.00 96.31 102 LEU A CA 1
ATOM 766 C C . LEU A 1 102 ? 5.417 -18.882 -26.089 1.00 96.31 102 LEU A C 1
ATOM 768 O O . LEU A 1 102 ? 5.072 -19.160 -24.941 1.00 96.31 102 LEU A O 1
ATOM 772 N N . ILE A 1 103 ? 6.449 -18.071 -26.343 1.00 96.38 103 ILE A N 1
ATOM 773 C CA . ILE A 1 103 ? 7.261 -17.463 -25.279 1.00 96.38 103 ILE A CA 1
ATOM 774 C C . ILE A 1 103 ? 6.409 -16.503 -24.439 1.00 96.38 103 ILE A C 1
ATOM 776 O O . ILE A 1 103 ? 6.511 -16.514 -23.212 1.00 96.38 103 ILE A O 1
ATOM 780 N N . MET A 1 104 ? 5.540 -15.704 -25.067 1.00 94.44 104 MET A N 1
ATOM 781 C CA . MET A 1 104 ? 4.639 -14.800 -24.348 1.00 94.44 104 MET A CA 1
ATOM 782 C C . MET A 1 104 ? 3.620 -15.555 -23.492 1.00 94.44 104 MET A C 1
ATOM 784 O O . MET A 1 104 ? 3.378 -15.143 -22.364 1.00 94.44 104 MET A O 1
ATOM 788 N N . ARG A 1 105 ? 3.129 -16.722 -23.928 1.00 94.19 105 ARG A N 1
ATOM 789 C CA . ARG A 1 105 ? 2.282 -17.582 -23.082 1.00 94.19 105 ARG A CA 1
ATOM 790 C C . ARG A 1 105 ? 3.016 -18.079 -21.838 1.00 94.19 105 ARG A C 1
ATOM 792 O O . ARG A 1 105 ? 2.437 -18.060 -20.758 1.00 94.19 105 ARG A O 1
ATOM 799 N N . LEU A 1 106 ? 4.286 -18.475 -21.957 1.00 93.50 106 LEU A N 1
ATOM 800 C CA . LEU A 1 106 ? 5.101 -18.862 -20.796 1.00 93.50 106 LEU A CA 1
ATOM 801 C C . LEU A 1 106 ? 5.338 -17.683 -19.841 1.00 93.50 106 LEU A C 1
ATOM 803 O O . LEU A 1 106 ? 5.255 -17.842 -18.625 1.00 93.50 106 LEU A O 1
ATOM 807 N N . VAL A 1 107 ? 5.592 -16.494 -20.392 1.00 92.06 107 VAL A N 1
ATOM 808 C CA . VAL A 1 107 ? 5.708 -15.233 -19.639 1.00 92.06 107 VAL A CA 1
ATOM 809 C C . VAL A 1 107 ? 4.411 -14.917 -18.887 1.00 92.06 107 VAL A C 1
ATOM 811 O O . VAL A 1 107 ? 4.464 -14.517 -17.722 1.00 92.06 107 VAL A O 1
ATOM 814 N N . ASP A 1 108 ? 3.255 -15.121 -19.518 1.00 89.25 108 ASP A N 1
ATOM 815 C CA . ASP A 1 108 ? 1.947 -14.876 -18.910 1.00 89.25 108 ASP A CA 1
ATOM 816 C C . ASP A 1 108 ? 1.650 -15.885 -17.794 1.00 89.25 108 ASP A C 1
ATOM 818 O O . ASP A 1 108 ? 1.225 -15.478 -16.713 1.00 89.25 108 ASP A O 1
ATOM 822 N N . ILE A 1 109 ? 1.972 -17.170 -17.991 1.00 89.75 109 ILE A N 1
ATOM 823 C CA . ILE A 1 109 ? 1.883 -18.206 -16.947 1.00 89.75 109 ILE A CA 1
ATOM 824 C C . ILE A 1 109 ? 2.739 -17.820 -15.733 1.00 89.75 109 ILE A C 1
ATOM 826 O O . ILE A 1 109 ? 2.239 -17.792 -14.609 1.00 89.75 109 ILE A O 1
ATOM 830 N N . ALA A 1 110 ? 4.003 -17.447 -15.954 1.00 86.38 110 ALA A N 1
ATOM 831 C CA . ALA A 1 110 ? 4.907 -17.040 -14.879 1.00 86.38 110 ALA A CA 1
ATOM 832 C C . ALA A 1 110 ? 4.424 -15.776 -14.134 1.00 86.38 110 ALA A C 1
ATOM 834 O O . ALA A 1 110 ? 4.657 -15.644 -12.936 1.00 86.38 110 ALA A O 1
ATOM 835 N N . SER A 1 111 ? 3.713 -14.873 -14.823 1.00 81.88 111 SER A N 1
ATOM 836 C CA . SER A 1 111 ? 3.181 -13.613 -14.267 1.00 81.88 111 SER A CA 1
ATOM 837 C C . SER A 1 111 ? 1.747 -13.731 -13.721 1.00 81.88 111 SER A C 1
ATOM 839 O O . SER A 1 111 ? 1.121 -12.727 -13.365 1.00 81.88 111 SER A O 1
ATOM 841 N N . THR A 1 112 ? 1.152 -14.927 -13.723 1.00 85.12 112 THR A N 1
ATOM 842 C CA . THR A 1 112 ? -0.255 -15.090 -13.327 1.00 85.12 112 THR A CA 1
ATOM 843 C C . THR A 1 112 ? -0.427 -15.013 -11.815 1.00 85.12 112 THR A C 1
ATOM 845 O O . THR A 1 112 ? -1.366 -14.367 -11.350 1.00 85.12 112 THR A O 1
ATOM 848 N N . PHE A 1 113 ? 0.495 -15.600 -11.054 1.00 76.38 113 PHE A N 1
ATOM 849 C CA . PHE A 1 113 ? 0.364 -15.719 -9.607 1.00 76.38 113 PHE A CA 1
ATOM 850 C C . PHE A 1 113 ? 1.123 -14.623 -8.842 1.00 76.38 113 PHE A C 1
ATOM 852 O O . PHE A 1 113 ? 2.235 -14.266 -9.240 1.00 76.38 113 PHE A O 1
ATOM 859 N N . PRO A 1 114 ? 0.595 -14.137 -7.699 1.00 78.19 114 PRO A N 1
ATOM 860 C CA . PRO A 1 114 ? 1.343 -13.275 -6.791 1.00 78.19 114 PRO A CA 1
ATOM 861 C C . PRO A 1 114 ? 2.607 -13.994 -6.314 1.00 78.19 114 PRO A C 1
ATOM 863 O O . PRO A 1 114 ? 2.560 -14.937 -5.519 1.00 78.19 114 PRO A O 1
ATOM 866 N N . SER A 1 115 ? 3.757 -13.555 -6.811 1.00 79.56 115 SER A N 1
ATOM 867 C CA . SER A 1 115 ? 5.013 -14.286 -6.650 1.00 79.56 115 SER A CA 1
ATOM 868 C C . SER A 1 115 ? 5.460 -14.423 -5.199 1.00 79.56 115 SER A C 1
ATOM 870 O O . SER A 1 115 ? 6.061 -15.430 -4.850 1.00 79.56 115 SER A O 1
ATOM 872 N N . GLY A 1 116 ? 5.154 -13.435 -4.351 1.00 79.44 116 GLY A N 1
ATOM 873 C CA . GLY A 1 116 ? 5.453 -13.499 -2.919 1.00 79.44 116 GLY A CA 1
ATOM 874 C C . GLY A 1 116 ? 4.669 -14.611 -2.218 1.00 79.44 116 GLY A C 1
ATOM 875 O O . GLY A 1 116 ? 5.254 -15.393 -1.477 1.00 79.44 116 GLY A O 1
ATOM 876 N N . LEU A 1 117 ? 3.370 -14.742 -2.516 1.00 84.38 117 LEU A N 1
ATOM 877 C CA . LEU A 1 117 ? 2.520 -15.795 -1.949 1.00 84.38 117 LEU A CA 1
ATOM 878 C C . LEU A 1 117 ? 2.929 -17.182 -2.452 1.00 84.38 117 LEU A C 1
ATOM 880 O O . LEU A 1 117 ? 3.058 -18.112 -1.660 1.00 84.38 117 LEU A O 1
ATOM 884 N N . CYS A 1 118 ? 3.204 -17.313 -3.753 1.00 84.50 118 CYS A N 1
ATOM 885 C CA . CYS A 1 118 ? 3.719 -18.567 -4.305 1.00 84.50 118 CYS A CA 1
ATOM 886 C C . CYS A 1 118 ? 5.070 -18.940 -3.701 1.00 84.50 118 CYS A C 1
ATOM 888 O O . CYS A 1 118 ? 5.291 -20.105 -3.381 1.00 84.50 118 CYS A O 1
ATOM 890 N N . ALA A 1 119 ? 5.954 -17.963 -3.496 1.00 85.00 119 ALA A N 1
ATOM 891 C CA . ALA A 1 119 ? 7.237 -18.202 -2.855 1.00 85.00 119 ALA A CA 1
ATOM 892 C C . ALA A 1 119 ? 7.088 -18.685 -1.410 1.00 85.00 119 ALA A C 1
ATOM 894 O O . ALA A 1 119 ? 7.769 -19.633 -1.035 1.00 85.00 119 ALA A O 1
ATOM 895 N N . LEU A 1 120 ? 6.155 -18.126 -0.632 1.00 86.56 120 LEU A N 1
ATOM 896 C CA . LEU A 1 120 ? 5.837 -18.624 0.712 1.00 86.56 120 LEU A CA 1
ATOM 897 C C . LEU A 1 120 ? 5.380 -20.084 0.689 1.00 86.56 120 LEU A C 1
ATOM 899 O O . LEU A 1 120 ? 5.906 -20.892 1.450 1.00 86.56 120 LEU A O 1
ATOM 903 N N . GLY A 1 121 ? 4.461 -20.439 -0.212 1.00 88.06 121 GLY A N 1
ATOM 904 C CA . GLY A 1 121 ? 3.973 -21.814 -0.339 1.00 88.06 121 GLY A CA 1
ATOM 905 C C . GLY A 1 121 ? 5.065 -22.798 -0.770 1.00 88.06 121 GLY A C 1
ATOM 906 O O . GLY A 1 121 ? 5.268 -23.822 -0.123 1.00 88.06 121 GLY A O 1
ATOM 907 N N . ILE A 1 122 ? 5.808 -22.475 -1.833 1.00 87.75 122 ILE A N 1
ATOM 908 C CA . ILE A 1 122 ? 6.844 -23.360 -2.383 1.00 87.75 122 ILE A CA 1
ATOM 909 C C . ILE A 1 122 ? 7.994 -23.536 -1.385 1.00 87.75 122 ILE A C 1
ATOM 911 O O . ILE A 1 122 ? 8.422 -24.661 -1.139 1.00 87.75 122 ILE A O 1
ATOM 915 N N . VAL A 1 123 ? 8.482 -22.452 -0.776 1.00 87.62 123 VAL A N 1
ATOM 916 C CA . VAL A 1 123 ? 9.569 -22.528 0.213 1.00 87.62 123 VAL A CA 1
ATOM 917 C C . VAL A 1 123 ? 9.102 -23.221 1.493 1.00 87.62 123 VAL A C 1
ATOM 919 O O . VAL A 1 123 ? 9.866 -23.989 2.071 1.00 87.62 123 VAL A O 1
ATOM 922 N N . GLY A 1 124 ? 7.842 -23.037 1.900 1.00 85.50 124 GLY A N 1
ATOM 923 C CA . GLY A 1 124 ? 7.252 -23.773 3.020 1.00 85.50 124 GLY A CA 1
ATOM 924 C C . GLY A 1 124 ? 7.291 -25.295 2.831 1.00 85.50 124 GLY A C 1
ATOM 925 O O . GLY A 1 124 ? 7.508 -26.017 3.799 1.00 85.50 124 GLY A O 1
ATOM 926 N N . VAL A 1 125 ? 7.155 -25.781 1.590 1.00 89.38 125 VAL A N 1
ATOM 927 C CA . VAL A 1 125 ? 7.257 -27.214 1.254 1.00 89.38 125 VAL A CA 1
ATOM 928 C C . VAL A 1 125 ? 8.710 -27.667 1.073 1.00 89.38 125 VAL A C 1
ATOM 930 O O . VAL A 1 125 ? 9.084 -28.732 1.556 1.00 89.38 125 VAL A O 1
ATOM 933 N N . LEU A 1 126 ? 9.539 -26.880 0.381 1.00 87.69 126 LEU A N 1
ATOM 934 C CA . LEU A 1 126 ? 10.940 -27.228 0.094 1.00 87.69 126 LEU A CA 1
ATOM 935 C C . LEU A 1 126 ? 11.871 -27.091 1.311 1.00 87.69 126 LEU A C 1
ATOM 937 O O . LEU A 1 126 ? 13.005 -27.574 1.276 1.00 87.69 126 LEU A O 1
ATOM 941 N N . GLY A 1 127 ? 11.411 -26.426 2.370 1.00 86.00 127 GLY A N 1
ATOM 942 C CA . GLY A 1 127 ? 12.183 -26.134 3.570 1.00 86.00 127 GLY A CA 1
ATOM 943 C C . GLY A 1 127 ? 13.007 -24.847 3.467 1.00 86.00 127 GLY A C 1
ATOM 944 O O . GLY A 1 127 ? 13.284 -24.327 2.379 1.00 86.00 127 GLY A O 1
ATOM 945 N N . SER A 1 128 ? 13.413 -24.339 4.635 1.00 86.62 128 SER A N 1
ATOM 946 C CA . SER A 1 128 ? 14.155 -23.083 4.783 1.00 86.62 128 SER A CA 1
ATOM 947 C C . SER A 1 128 ? 15.538 -23.166 4.133 1.00 86.62 128 SER A C 1
ATOM 949 O O . SER A 1 128 ? 16.405 -23.921 4.584 1.00 86.62 128 SER A O 1
ATOM 951 N N . SER A 1 129 ? 15.749 -22.390 3.072 1.00 88.25 129 SER A N 1
ATOM 952 C CA . SER A 1 129 ? 17.036 -22.292 2.387 1.00 88.25 129 SER A CA 1
ATOM 953 C C . SER A 1 129 ? 17.081 -21.049 1.507 1.00 88.25 129 SER A C 1
ATOM 955 O O . SER A 1 129 ? 16.202 -20.825 0.670 1.00 88.25 129 SER A O 1
ATOM 957 N N . THR A 1 130 ? 18.165 -20.283 1.621 1.00 86.69 130 THR A N 1
ATOM 958 C CA . THR A 1 130 ? 18.453 -19.133 0.753 1.00 86.69 130 THR A CA 1
ATOM 959 C C . THR A 1 130 ? 18.479 -19.533 -0.726 1.00 86.69 130 THR A C 1
ATOM 961 O O . THR A 1 130 ? 18.014 -18.783 -1.584 1.00 86.69 130 THR A O 1
ATOM 964 N N . VAL A 1 131 ? 18.956 -20.747 -1.032 1.00 89.56 131 VAL A N 1
ATOM 965 C CA . VAL A 1 131 ? 18.983 -21.287 -2.400 1.00 89.56 131 VAL A CA 1
ATOM 966 C C . VAL A 1 131 ? 17.569 -21.582 -2.899 1.00 89.56 131 VAL A C 1
ATOM 968 O O . VAL A 1 131 ? 17.252 -21.234 -4.034 1.00 89.56 131 VAL A O 1
ATOM 971 N N . ASN A 1 132 ? 16.702 -22.152 -2.056 1.00 89.81 132 ASN A N 1
ATOM 972 C CA . ASN A 1 132 ? 15.312 -22.434 -2.428 1.00 89.81 132 ASN A CA 1
ATOM 973 C C . ASN A 1 132 ? 14.568 -21.138 -2.763 1.00 89.81 132 ASN A C 1
ATOM 975 O O . ASN A 1 132 ? 13.945 -21.044 -3.818 1.00 89.81 132 ASN A O 1
ATOM 979 N N . ILE A 1 133 ? 14.703 -20.109 -1.920 1.00 88.62 133 ILE A N 1
ATOM 980 C CA . ILE A 1 133 ? 14.123 -18.784 -2.179 1.00 88.62 133 ILE A CA 1
ATOM 981 C C . ILE A 1 133 ? 14.627 -18.216 -3.506 1.00 88.62 133 ILE A C 1
ATOM 983 O O . ILE A 1 133 ? 13.836 -17.751 -4.328 1.00 88.62 133 ILE A O 1
ATOM 987 N N . MET A 1 134 ? 15.943 -18.258 -3.725 1.00 89.94 134 MET A N 1
ATOM 988 C CA . MET A 1 134 ? 16.557 -17.752 -4.947 1.00 89.94 134 MET A CA 1
ATOM 989 C C . MET A 1 134 ? 15.997 -18.453 -6.188 1.00 89.94 134 MET A C 1
ATOM 991 O O . MET A 1 134 ? 15.600 -17.774 -7.132 1.00 89.94 134 MET A O 1
ATOM 995 N N . LEU A 1 135 ? 15.929 -19.787 -6.192 1.00 90.44 135 LEU A N 1
ATOM 996 C CA . LEU A 1 135 ? 15.408 -20.561 -7.323 1.00 90.44 135 LEU A CA 1
ATOM 997 C C . LEU A 1 135 ? 13.942 -20.238 -7.613 1.00 90.44 135 LEU A C 1
ATOM 999 O O . LEU A 1 135 ? 13.567 -20.108 -8.778 1.00 90.44 135 LEU A O 1
ATOM 1003 N N . VAL A 1 136 ? 13.128 -20.048 -6.573 1.00 89.62 136 VAL A N 1
ATOM 1004 C CA . VAL A 1 136 ? 11.726 -19.660 -6.742 1.00 89.62 136 VAL A CA 1
ATOM 1005 C C . VAL A 1 136 ? 11.608 -18.276 -7.376 1.00 89.62 136 VAL A C 1
ATOM 1007 O O . VAL A 1 136 ? 10.849 -18.107 -8.330 1.00 89.62 136 VAL A O 1
ATOM 1010 N N . PHE A 1 137 ? 12.397 -17.294 -6.931 1.00 89.31 137 PHE A N 1
ATOM 1011 C CA . PHE A 1 137 ? 12.409 -15.985 -7.585 1.00 89.31 137 PHE A CA 1
ATOM 1012 C C . PHE A 1 137 ? 12.914 -16.057 -9.020 1.00 89.31 137 PHE A C 1
ATOM 1014 O O . PHE A 1 137 ? 12.306 -15.452 -9.896 1.00 89.31 137 PHE A O 1
ATOM 1021 N N . VAL A 1 138 ? 13.966 -16.828 -9.298 1.00 93.38 138 VAL A N 1
ATOM 1022 C CA . VAL A 1 138 ? 14.459 -17.019 -10.668 1.00 93.38 138 VAL A CA 1
ATOM 1023 C C . VAL A 1 138 ? 13.370 -17.591 -11.568 1.00 93.38 138 VAL A C 1
ATOM 1025 O O . VAL A 1 138 ? 13.194 -17.092 -12.675 1.00 93.38 138 VAL A O 1
ATOM 1028 N N . LEU A 1 139 ? 12.611 -18.577 -11.084 1.00 90.69 139 LEU A N 1
ATOM 1029 C CA . LEU A 1 139 ? 11.530 -19.231 -11.820 1.00 90.69 139 LEU A CA 1
ATOM 1030 C C . LEU A 1 139 ? 10.325 -18.310 -12.066 1.00 90.69 139 LEU A C 1
ATOM 1032 O O . LEU A 1 139 ? 9.690 -18.409 -13.116 1.00 90.69 139 LEU A O 1
ATOM 1036 N N . LEU A 1 140 ? 10.026 -17.399 -11.140 1.00 88.31 140 LEU A N 1
ATOM 1037 C CA . LEU A 1 140 ? 8.855 -16.522 -11.228 1.00 88.31 140 LEU A CA 1
ATOM 1038 C C . LEU A 1 140 ? 9.156 -15.152 -11.866 1.00 88.31 140 LEU A C 1
ATOM 1040 O O . LEU A 1 140 ? 8.265 -14.542 -12.450 1.00 88.31 140 LEU A O 1
ATOM 1044 N N . TRP A 1 141 ? 10.382 -14.627 -11.759 1.00 91.06 141 TRP A N 1
ATOM 1045 C CA . TRP A 1 141 ? 10.698 -13.215 -12.058 1.00 91.06 141 TRP A CA 1
ATOM 1046 C C . TRP A 1 141 ? 11.576 -12.982 -13.294 1.00 91.06 141 TRP A C 1
ATOM 1048 O O . TRP A 1 141 ? 11.961 -11.845 -13.575 1.00 91.06 141 TRP A O 1
ATOM 1058 N N . TRP A 1 142 ? 11.858 -14.011 -14.094 1.00 94.94 142 TRP A N 1
ATOM 1059 C CA . TRP A 1 142 ? 12.519 -13.842 -15.397 1.00 94.94 142 TRP A CA 1
ATOM 1060 C C . TRP A 1 142 ? 11.604 -13.187 -16.453 1.00 94.94 142 TRP A C 1
ATOM 1062 O O . TRP A 1 142 ? 12.076 -12.512 -17.372 1.00 94.94 142 TRP A O 1
ATOM 1072 N N . ALA A 1 143 ? 10.286 -13.357 -16.321 1.00 93.62 143 ALA A N 1
ATOM 1073 C CA . ALA A 1 143 ? 9.286 -12.952 -17.308 1.00 93.62 143 ALA A CA 1
ATOM 1074 C C . ALA A 1 143 ? 9.254 -11.432 -17.616 1.00 93.62 143 ALA A C 1
ATOM 1076 O O . ALA A 1 143 ? 9.221 -11.067 -18.798 1.00 93.62 143 ALA A O 1
ATOM 1077 N N . PRO A 1 144 ? 9.349 -10.517 -16.627 1.00 88.62 144 PRO A N 1
ATOM 1078 C CA . PRO A 1 144 ? 9.482 -9.081 -16.883 1.00 88.62 144 PRO A CA 1
ATOM 1079 C C . PRO A 1 144 ? 10.674 -8.715 -17.778 1.00 88.62 144 PRO A C 1
ATOM 1081 O O . PRO A 1 144 ? 10.534 -7.858 -18.653 1.00 88.62 144 PRO A O 1
ATOM 1084 N N . PHE A 1 145 ? 11.822 -9.387 -17.611 1.00 90.88 145 PHE A N 1
ATOM 1085 C CA . PHE A 1 145 ? 12.997 -9.171 -18.462 1.00 90.88 145 PHE A CA 1
ATOM 1086 C C . PHE A 1 145 ? 12.734 -9.612 -19.906 1.00 90.88 145 PHE A C 1
ATOM 1088 O O . PHE A 1 145 ? 13.056 -8.880 -20.839 1.00 90.88 145 PHE A O 1
ATOM 1095 N N . ALA A 1 146 ? 12.076 -10.755 -20.112 1.00 94.81 146 ALA A N 1
ATOM 1096 C CA . ALA A 1 146 ? 11.686 -11.183 -21.455 1.00 94.81 146 ALA A CA 1
ATOM 1097 C C . ALA A 1 146 ? 10.735 -10.181 -22.128 1.00 94.81 146 ALA A C 1
ATOM 1099 O O . ALA A 1 146 ? 10.920 -9.836 -23.297 1.00 94.81 146 ALA A O 1
ATOM 1100 N N . ARG A 1 147 ? 9.757 -9.651 -21.383 1.00 87.75 147 ARG A N 1
ATOM 1101 C CA . ARG A 1 147 ? 8.755 -8.710 -21.905 1.00 87.75 147 ARG A CA 1
ATOM 1102 C C . ARG A 1 147 ? 9.366 -7.358 -22.299 1.00 87.75 147 ARG A C 1
ATOM 1104 O O . ARG A 1 147 ? 9.105 -6.878 -23.406 1.00 87.75 147 ARG A O 1
ATOM 1111 N N . ILE A 1 148 ? 10.199 -6.756 -21.439 1.00 83.50 148 ILE A N 1
ATOM 1112 C CA . ILE A 1 148 ? 10.854 -5.467 -21.738 1.00 83.50 148 ILE A CA 1
ATOM 1113 C C . ILE A 1 148 ? 11.793 -5.602 -22.943 1.00 83.50 148 ILE A C 1
ATOM 1115 O O . ILE A 1 148 ? 11.729 -4.789 -23.872 1.00 83.50 148 ILE A O 1
ATOM 1119 N N . VAL A 1 149 ? 12.592 -6.673 -22.985 1.00 89.50 149 VAL A N 1
ATOM 1120 C CA . VAL A 1 149 ? 13.541 -6.926 -24.071 1.00 89.50 149 VAL A CA 1
ATOM 1121 C C . VAL A 1 149 ? 12.797 -7.151 -25.379 1.00 89.50 149 VAL A C 1
ATOM 1123 O O . VAL A 1 149 ? 13.095 -6.464 -26.352 1.00 89.50 149 VAL A O 1
ATOM 1126 N N . ARG A 1 150 ? 11.762 -8.000 -25.394 1.00 92.31 150 ARG A N 1
ATOM 1127 C CA . ARG A 1 150 ? 10.908 -8.210 -26.571 1.00 92.31 150 ARG A CA 1
ATOM 1128 C C . ARG A 1 150 ? 10.361 -6.896 -27.118 1.00 92.31 150 ARG A C 1
ATOM 1130 O O . ARG A 1 150 ? 10.501 -6.622 -28.307 1.00 92.31 150 ARG A O 1
ATOM 1137 N N . SER A 1 151 ? 9.742 -6.082 -26.261 1.00 82.19 151 SER A N 1
ATOM 1138 C CA . SER A 1 151 ? 9.118 -4.823 -26.689 1.00 82.19 151 SER A CA 1
ATOM 1139 C C . SER A 1 151 ? 10.131 -3.853 -27.309 1.00 82.19 151 SER A C 1
ATOM 1141 O O . SER A 1 151 ? 9.819 -3.149 -28.268 1.00 82.19 151 SER A O 1
ATOM 1143 N N . THR A 1 152 ? 11.364 -3.860 -26.801 1.00 77.31 152 THR A N 1
ATOM 1144 C CA . THR A 1 152 ? 12.455 -3.024 -27.305 1.00 77.31 152 THR A CA 1
ATOM 1145 C C . THR A 1 152 ? 12.994 -3.571 -28.626 1.00 77.31 152 THR A C 1
ATOM 1147 O O . THR A 1 152 ? 13.172 -2.814 -29.574 1.00 77.31 152 THR A O 1
ATOM 1150 N N . VAL A 1 153 ? 13.173 -4.890 -28.739 1.00 89.62 153 VAL A N 1
ATOM 1151 C CA . VAL A 1 153 ? 13.621 -5.562 -29.971 1.00 89.62 153 VAL A CA 1
ATOM 1152 C C . VAL A 1 153 ? 12.637 -5.322 -31.119 1.00 89.62 153 VAL A C 1
ATOM 1154 O O . VAL A 1 153 ? 13.072 -5.012 -32.227 1.00 89.62 153 VAL A O 1
ATOM 1157 N N . ILE A 1 154 ? 11.325 -5.393 -30.857 1.00 85.56 154 ILE A N 1
ATOM 1158 C CA . ILE A 1 154 ? 10.280 -5.108 -31.857 1.00 85.56 154 ILE A CA 1
ATOM 1159 C C . ILE A 1 154 ? 10.393 -3.676 -32.393 1.00 85.56 154 ILE A C 1
ATOM 1161 O O . ILE A 1 154 ? 10.206 -3.463 -33.583 1.00 85.56 154 ILE A O 1
ATOM 1165 N N . LYS A 1 155 ? 10.738 -2.701 -31.548 1.00 77.12 155 LYS A N 1
ATOM 1166 C CA . LYS A 1 155 ? 10.950 -1.314 -31.990 1.00 77.12 155 LYS A CA 1
ATOM 1167 C C . LYS A 1 155 ? 12.271 -1.143 -32.737 1.00 77.12 155 LYS A C 1
ATOM 1169 O O . LYS A 1 155 ? 12.344 -0.396 -33.706 1.00 77.12 155 LYS A O 1
ATOM 1174 N N . LEU A 1 156 ? 13.332 -1.807 -32.276 1.00 82.69 156 LEU A N 1
ATOM 1175 C CA . LEU A 1 156 ? 14.671 -1.681 -32.855 1.00 82.69 156 LEU A CA 1
ATOM 1176 C C . LEU A 1 156 ? 14.768 -2.325 -34.238 1.00 82.69 156 LEU A C 1
ATOM 1178 O O . LEU A 1 156 ? 15.447 -1.774 -35.098 1.00 82.69 156 LEU A O 1
ATOM 1182 N N . LYS A 1 157 ? 14.081 -3.450 -34.483 1.00 85.69 157 LYS A N 1
ATOM 1183 C CA . LYS A 1 157 ? 14.113 -4.124 -35.795 1.00 85.69 157 LYS A CA 1
ATOM 1184 C C . LYS A 1 157 ? 13.556 -3.260 -36.935 1.00 85.69 157 LYS A C 1
ATOM 1186 O O . LYS A 1 157 ? 13.905 -3.497 -38.084 1.00 85.69 157 LYS A O 1
ATOM 1191 N N . GLU A 1 158 ? 12.722 -2.271 -36.613 1.00 84.31 158 GLU A N 1
ATOM 1192 C CA . GLU A 1 158 ? 12.110 -1.340 -37.570 1.00 84.31 158 GLU A CA 1
ATOM 1193 C C . GLU A 1 158 ? 12.943 -0.062 -37.778 1.00 84.31 158 GLU A C 1
ATOM 1195 O O . GLU A 1 158 ? 12.566 0.807 -38.559 1.00 84.31 158 GLU A O 1
ATOM 1200 N N . LYS A 1 159 ? 14.089 0.086 -37.097 1.00 77.69 159 LYS A N 1
ATOM 1201 C CA . LYS A 1 159 ? 14.958 1.263 -37.238 1.00 77.69 159 LYS A CA 1
ATOM 1202 C C . LYS A 1 159 ? 15.836 1.182 -38.487 1.00 77.69 159 LYS A C 1
ATOM 1204 O O . LYS A 1 159 ? 16.350 0.121 -38.836 1.00 77.69 159 LYS A O 1
ATOM 1209 N N . GLU A 1 160 ? 16.093 2.343 -39.092 1.00 76.94 160 GLU A N 1
ATOM 1210 C CA . GLU A 1 160 ? 16.845 2.499 -40.348 1.00 76.94 160 GLU A CA 1
ATOM 1211 C C . GLU A 1 160 ? 18.210 1.799 -40.339 1.00 76.94 160 GLU A C 1
ATOM 1213 O O . GLU A 1 160 ? 18.561 1.132 -41.306 1.00 76.94 160 GLU A O 1
ATOM 1218 N N . PHE A 1 161 ? 18.959 1.864 -39.232 1.00 81.69 161 PHE A N 1
ATOM 1219 C CA . PHE A 1 161 ? 20.263 1.198 -39.130 1.00 81.69 161 PHE A CA 1
ATOM 1220 C C . PHE A 1 161 ? 20.162 -0.336 -39.141 1.00 81.69 161 PHE A C 1
ATOM 1222 O O . PHE A 1 161 ? 21.063 -1.004 -39.645 1.00 81.69 161 PHE A O 1
ATOM 1229 N N . VAL A 1 162 ? 19.073 -0.913 -38.615 1.00 86.31 162 VAL A N 1
ATOM 1230 C CA . VAL A 1 162 ? 18.840 -2.365 -38.677 1.00 86.31 162 VAL A CA 1
ATOM 1231 C C . VAL A 1 162 ? 18.404 -2.763 -40.081 1.00 86.31 162 VAL A C 1
ATOM 1233 O O . VAL A 1 162 ? 18.932 -3.732 -40.624 1.00 86.31 162 VAL A O 1
ATOM 1236 N N . LEU A 1 163 ? 17.506 -1.993 -40.699 1.00 82.38 163 LEU A N 1
ATOM 1237 C CA . LEU A 1 163 ? 17.071 -2.221 -42.079 1.00 82.38 163 LEU A CA 1
ATOM 1238 C C . LEU A 1 163 ? 18.246 -2.124 -43.066 1.00 82.38 163 LEU A C 1
ATOM 1240 O O . LEU A 1 163 ? 18.388 -2.983 -43.933 1.00 82.38 163 LEU A O 1
ATOM 1244 N N . ALA A 1 164 ? 19.145 -1.153 -42.883 1.00 78.12 164 ALA A N 1
ATOM 1245 C CA . ALA A 1 164 ? 20.365 -1.012 -43.675 1.00 78.12 164 ALA A CA 1
ATOM 1246 C C . ALA A 1 164 ? 21.315 -2.209 -43.496 1.00 78.12 164 ALA A C 1
ATOM 1248 O O . ALA A 1 164 ? 21.867 -2.709 -44.478 1.00 78.12 164 ALA A O 1
ATOM 1249 N N . ALA A 1 165 ? 21.466 -2.725 -42.270 1.00 81.06 165 ALA A N 1
ATOM 1250 C CA . ALA A 1 165 ? 22.282 -3.910 -41.999 1.00 81.06 165 ALA A CA 1
ATOM 1251 C C . ALA A 1 165 ? 21.708 -5.171 -42.671 1.00 81.06 165 ALA A C 1
ATOM 1253 O O . ALA A 1 165 ? 22.470 -5.970 -43.223 1.00 81.06 165 ALA A O 1
ATOM 1254 N N . VAL A 1 166 ? 20.377 -5.325 -42.667 1.00 87.50 166 VAL A N 1
ATOM 1255 C CA . VAL A 1 166 ? 19.671 -6.401 -43.385 1.00 87.50 166 VAL A CA 1
ATOM 1256 C C . VAL A 1 166 ? 19.870 -6.267 -44.897 1.00 87.50 166 VAL A C 1
ATOM 1258 O O . VAL A 1 166 ? 20.250 -7.243 -45.538 1.00 87.50 166 VAL A O 1
ATOM 1261 N N . ALA A 1 167 ? 19.679 -5.070 -45.460 1.00 86.75 167 ALA A N 1
ATOM 1262 C CA . ALA A 1 167 ? 19.870 -4.806 -46.890 1.00 86.75 167 ALA A CA 1
ATOM 1263 C C . ALA A 1 167 ? 21.319 -5.052 -47.347 1.00 86.75 167 ALA A C 1
ATOM 1265 O O . ALA A 1 167 ? 21.552 -5.520 -48.457 1.00 86.75 167 ALA A O 1
ATOM 1266 N N . SER A 1 168 ? 22.287 -4.808 -46.460 1.00 87.06 168 SER A N 1
ATOM 1267 C CA . SER A 1 168 ? 23.716 -5.073 -46.686 1.00 87.06 168 SER A CA 1
ATOM 1268 C C . SER A 1 168 ? 24.099 -6.559 -46.572 1.00 87.06 168 SER A C 1
ATOM 1270 O O . SER A 1 168 ? 25.277 -6.896 -46.663 1.00 87.06 168 SER A O 1
ATOM 1272 N N . GLY A 1 169 ? 23.138 -7.457 -46.325 1.00 88.44 169 GLY A N 1
ATOM 1273 C CA . GLY A 1 169 ? 23.377 -8.898 -46.222 1.00 88.44 169 GLY A CA 1
ATOM 1274 C C . GLY A 1 169 ? 23.988 -9.356 -44.892 1.00 88.44 169 GLY A C 1
ATOM 1275 O O . GLY A 1 169 ? 24.528 -10.460 -44.815 1.00 88.44 169 GLY A O 1
ATOM 1276 N N . SER A 1 170 ? 23.916 -8.545 -43.828 1.00 89.50 170 SER A N 1
ATOM 1277 C CA . SER A 1 170 ? 24.416 -8.957 -42.510 1.00 89.50 170 SER A CA 1
ATOM 1278 C C . SER A 1 170 ? 23.628 -10.151 -41.969 1.00 89.50 170 SER A C 1
ATOM 1280 O O . SER A 1 170 ? 22.398 -10.185 -42.024 1.00 89.50 170 SER A O 1
ATOM 1282 N N . SER A 1 171 ? 24.325 -11.128 -41.382 1.00 90.81 171 SER A N 1
ATOM 1283 C CA . SER A 1 171 ? 23.663 -12.280 -40.766 1.00 90.81 171 SER A CA 1
ATOM 1284 C C . SER A 1 171 ? 22.793 -11.858 -39.575 1.00 90.81 171 SER A C 1
ATOM 1286 O O . SER A 1 171 ? 23.130 -10.932 -38.832 1.00 90.81 171 SER A O 1
ATOM 1288 N N . ARG A 1 172 ? 21.691 -12.584 -39.338 1.00 87.06 172 ARG A N 1
ATOM 1289 C CA . ARG A 1 172 ? 20.769 -12.337 -38.209 1.00 87.06 172 ARG A CA 1
ATOM 1290 C C . ARG A 1 172 ? 21.496 -12.297 -36.861 1.00 87.06 172 ARG A C 1
ATOM 1292 O O . ARG A 1 172 ? 21.224 -11.430 -36.040 1.00 87.06 172 ARG A O 1
ATOM 1299 N N . VAL A 1 173 ? 22.469 -13.190 -36.663 1.00 88.38 173 VAL A N 1
ATOM 1300 C CA . VAL A 1 173 ? 23.297 -13.241 -35.446 1.00 88.38 173 VAL A CA 1
ATOM 1301 C C . VAL A 1 173 ? 24.158 -11.984 -35.311 1.00 88.38 173 VAL A C 1
ATOM 1303 O O . VAL A 1 173 ? 24.205 -11.395 -34.235 1.00 88.38 173 VAL A O 1
ATOM 1306 N N . SER A 1 174 ? 24.787 -11.524 -36.400 1.00 88.19 174 SER A N 1
ATOM 1307 C CA . SER A 1 174 ? 25.567 -10.280 -36.389 1.00 88.19 174 SER A CA 1
ATOM 1308 C C . SER A 1 174 ? 24.690 -9.073 -36.056 1.00 88.19 174 SER A C 1
ATOM 1310 O O . SER A 1 174 ? 25.092 -8.230 -35.258 1.00 88.19 174 SER A O 1
ATOM 1312 N N . ILE A 1 175 ? 23.473 -9.014 -36.608 1.00 88.75 175 ILE A N 1
ATOM 1313 C CA . ILE A 1 175 ? 22.510 -7.945 -36.317 1.00 88.75 175 ILE A CA 1
ATOM 1314 C C . ILE A 1 175 ? 22.108 -7.960 -34.841 1.00 88.75 175 ILE A C 1
ATOM 1316 O O . ILE A 1 175 ? 22.126 -6.919 -34.184 1.00 88.75 175 ILE A O 1
ATOM 1320 N N . ILE A 1 176 ? 21.799 -9.136 -34.294 1.00 89.19 176 ILE A N 1
ATOM 1321 C CA . ILE A 1 176 ? 21.423 -9.270 -32.887 1.00 89.19 176 ILE A CA 1
ATOM 1322 C C . ILE A 1 176 ? 22.568 -8.814 -31.974 1.00 89.19 176 ILE A C 1
ATOM 1324 O O . ILE A 1 176 ? 22.359 -7.943 -31.132 1.00 89.19 176 ILE A O 1
ATOM 1328 N N . LEU A 1 177 ? 23.778 -9.347 -32.164 1.00 86.25 177 LEU A N 1
ATOM 1329 C CA . LEU A 1 177 ? 24.920 -9.067 -31.288 1.00 86.25 177 LEU A CA 1
ATOM 1330 C C . LEU A 1 177 ? 25.392 -7.608 -31.375 1.00 86.25 177 LEU A C 1
ATOM 1332 O O . LEU A 1 177 ? 25.679 -7.000 -30.347 1.00 86.25 177 LEU A O 1
ATOM 1336 N N . LYS A 1 178 ? 25.472 -7.036 -32.585 1.00 81.75 178 LYS A N 1
ATOM 1337 C CA . LYS A 1 178 ? 26.063 -5.703 -32.805 1.00 81.75 178 LYS A CA 1
ATOM 1338 C C . LYS A 1 178 ? 25.055 -4.558 -32.776 1.00 81.75 178 LYS A C 1
ATOM 1340 O O . LYS A 1 178 ? 25.445 -3.437 -32.472 1.00 81.75 178 LYS A O 1
ATOM 1345 N N . HIS A 1 179 ? 23.785 -4.804 -33.098 1.00 80.50 179 HIS A N 1
ATOM 1346 C CA . HIS A 1 179 ? 22.789 -3.736 -33.234 1.00 80.50 179 HIS A CA 1
ATOM 1347 C C . HIS A 1 179 ? 21.640 -3.843 -32.232 1.00 80.50 179 HIS A C 1
ATOM 1349 O O . HIS A 1 179 ? 21.138 -2.812 -31.797 1.00 80.50 179 HIS A O 1
ATOM 1355 N N . ILE A 1 180 ? 21.227 -5.043 -31.818 1.00 85.81 180 ILE A N 1
ATOM 1356 C CA . ILE A 1 180 ? 20.092 -5.195 -30.894 1.00 85.81 180 ILE A CA 1
ATOM 1357 C C . ILE A 1 180 ? 20.567 -5.231 -29.444 1.00 85.81 180 ILE A C 1
ATOM 1359 O O . ILE A 1 180 ? 20.125 -4.394 -28.662 1.00 85.81 180 ILE A O 1
ATOM 1363 N N . ILE A 1 181 ? 21.485 -6.141 -29.087 1.00 81.00 181 ILE A N 1
ATOM 1364 C CA . ILE A 1 181 ? 21.945 -6.330 -27.699 1.00 81.00 181 ILE A CA 1
ATOM 1365 C C . ILE A 1 181 ? 22.453 -5.015 -27.104 1.00 81.00 181 ILE A C 1
ATOM 1367 O O . ILE A 1 181 ? 21.994 -4.612 -26.040 1.00 81.00 181 ILE A O 1
ATOM 1371 N N . LEU A 1 182 ? 23.314 -4.294 -27.826 1.00 70.94 182 LEU A N 1
ATOM 1372 C CA . LEU A 1 182 ? 23.866 -3.019 -27.355 1.00 70.94 182 LEU A CA 1
ATOM 1373 C C . LEU A 1 182 ? 22.790 -1.965 -27.048 1.00 70.94 182 LEU A C 1
ATOM 1375 O O . LEU A 1 182 ? 22.957 -1.182 -26.118 1.00 70.94 182 LEU A O 1
ATOM 1379 N N . ASN A 1 183 ? 21.672 -1.973 -27.778 1.00 73.38 183 ASN A N 1
ATOM 1380 C CA . ASN A 1 183 ? 20.580 -1.018 -27.585 1.00 73.38 183 ASN A CA 1
ATOM 1381 C C . ASN A 1 183 ? 19.556 -1.466 -26.526 1.00 73.38 183 ASN A C 1
ATOM 1383 O O . ASN A 1 183 ? 18.860 -0.624 -25.965 1.00 73.38 183 ASN A O 1
ATOM 1387 N N . VAL A 1 184 ? 19.464 -2.764 -26.212 1.00 79.69 184 VAL A N 1
ATOM 1388 C CA . VAL A 1 184 ? 18.575 -3.264 -25.142 1.00 79.69 184 VAL A CA 1
ATOM 1389 C C . VAL A 1 184 ? 19.237 -3.284 -23.764 1.00 79.69 184 VAL A C 1
ATOM 1391 O O . VAL A 1 184 ? 18.531 -3.396 -22.768 1.00 79.69 184 VAL A O 1
ATOM 1394 N N . ILE A 1 185 ? 20.565 -3.137 -23.670 1.00 74.31 185 ILE A N 1
ATOM 1395 C CA . ILE A 1 185 ? 21.288 -3.133 -22.385 1.00 74.31 185 ILE A CA 1
ATOM 1396 C C . ILE A 1 185 ? 20.779 -2.028 -21.449 1.00 74.31 185 ILE A C 1
ATOM 1398 O O . ILE A 1 185 ? 20.643 -2.275 -20.255 1.00 74.31 185 ILE A O 1
ATOM 1402 N N . SER A 1 186 ? 20.447 -0.841 -21.970 1.00 72.06 186 SER A N 1
ATOM 1403 C CA . SER A 1 186 ? 20.003 0.290 -21.135 1.00 72.06 186 SER A CA 1
ATOM 1404 C C . SER A 1 186 ? 18.739 -0.026 -20.313 1.00 72.06 186 SER A C 1
ATOM 1406 O O . SER A 1 186 ? 18.820 -0.004 -19.083 1.00 72.06 186 SER A O 1
ATOM 1408 N N . PRO A 1 187 ? 17.596 -0.413 -20.922 1.00 69.81 187 PRO A N 1
ATOM 1409 C CA . PRO A 1 187 ? 16.405 -0.787 -20.152 1.00 69.81 187 PRO A CA 1
ATOM 1410 C C . PRO A 1 187 ? 16.599 -2.062 -19.314 1.00 69.81 187 PRO A C 1
ATOM 1412 O O . PRO A 1 187 ? 15.939 -2.220 -18.287 1.00 69.81 187 PRO A O 1
ATOM 1415 N N . ILE A 1 188 ? 17.509 -2.963 -19.711 1.00 83.00 188 ILE A N 1
ATOM 1416 C CA . ILE A 1 188 ? 17.861 -4.145 -18.911 1.00 83.00 188 ILE A CA 1
ATOM 1417 C C . ILE A 1 188 ? 18.534 -3.736 -17.598 1.00 83.00 188 ILE A C 1
ATOM 1419 O O . ILE A 1 188 ? 18.145 -4.245 -16.551 1.00 83.00 188 ILE A O 1
ATOM 1423 N N . ILE A 1 189 ? 19.519 -2.832 -17.640 1.00 78.50 189 ILE A N 1
ATOM 1424 C CA . ILE A 1 189 ? 20.243 -2.372 -16.447 1.00 78.50 189 ILE A CA 1
ATOM 1425 C C . ILE A 1 189 ? 19.278 -1.705 -15.468 1.00 78.50 189 ILE A C 1
ATOM 1427 O O . ILE A 1 189 ? 19.286 -2.046 -14.288 1.00 78.50 189 ILE A O 1
ATOM 1431 N N . VAL A 1 190 ? 18.410 -0.822 -15.969 1.00 76.06 190 VAL A N 1
AT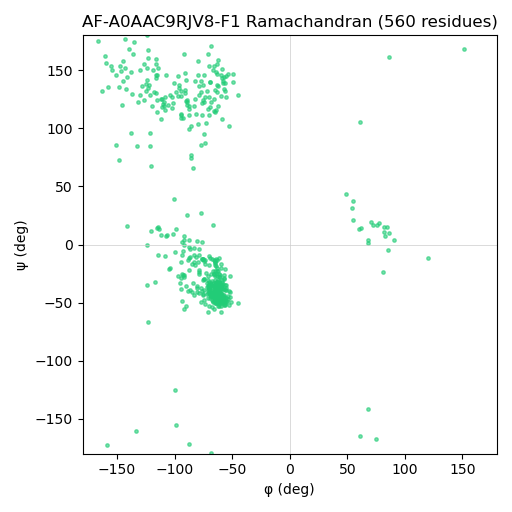OM 1432 C CA . VAL A 1 190 ? 17.398 -0.133 -15.156 1.00 76.06 190 VAL A CA 1
ATOM 1433 C C . VAL A 1 190 ? 16.473 -1.127 -14.460 1.00 76.06 190 VAL A C 1
ATOM 1435 O O . VAL A 1 190 ? 16.262 -1.052 -13.253 1.00 76.06 190 VAL A O 1
ATOM 1438 N N . LEU A 1 191 ? 15.926 -2.096 -15.199 1.00 81.88 191 LEU A N 1
ATOM 1439 C CA . LEU A 1 191 ? 15.045 -3.090 -14.593 1.00 81.88 191 LEU A CA 1
ATOM 1440 C C . LEU A 1 191 ? 15.808 -4.004 -13.624 1.00 81.88 191 LEU A C 1
ATOM 1442 O O . LEU A 1 191 ? 15.267 -4.388 -12.590 1.00 81.88 191 LEU A O 1
ATOM 1446 N N . ALA A 1 192 ? 17.058 -4.350 -13.935 1.00 88.25 192 ALA A N 1
ATOM 1447 C CA . ALA A 1 192 ? 17.884 -5.197 -13.087 1.00 88.25 192 ALA A CA 1
ATOM 1448 C C . ALA A 1 192 ? 18.168 -4.542 -11.733 1.00 88.25 192 ALA A C 1
ATOM 1450 O O . ALA A 1 192 ? 18.072 -5.220 -10.715 1.00 88.25 192 ALA A O 1
ATOM 1451 N N . THR A 1 193 ? 18.453 -3.239 -11.689 1.00 85.50 193 THR A N 1
ATOM 1452 C CA . THR A 1 193 ? 18.724 -2.548 -10.421 1.00 85.50 193 THR A CA 1
ATOM 1453 C C . THR A 1 193 ? 17.481 -2.498 -9.533 1.00 85.50 193 THR A C 1
ATOM 1455 O O . THR A 1 193 ? 17.553 -2.870 -8.362 1.00 85.50 193 THR A O 1
ATOM 1458 N N . LEU A 1 194 ? 16.316 -2.184 -10.109 1.00 84.00 194 LEU A N 1
ATOM 1459 C CA . LEU A 1 194 ? 15.030 -2.241 -9.405 1.00 84.00 194 LEU A CA 1
ATOM 1460 C C . LEU A 1 194 ? 14.713 -3.658 -8.900 1.00 84.00 194 LEU A C 1
ATOM 1462 O O . LEU A 1 194 ? 14.185 -3.840 -7.801 1.00 84.00 194 LEU A O 1
ATOM 1466 N N . ARG A 1 195 ? 15.056 -4.690 -9.681 1.00 88.56 195 ARG A N 1
ATOM 1467 C CA . ARG A 1 195 ? 14.846 -6.088 -9.284 1.00 88.56 195 ARG A CA 1
ATOM 1468 C C . ARG A 1 195 ? 15.790 -6.525 -8.177 1.00 88.56 195 ARG A C 1
ATOM 1470 O O . ARG A 1 195 ? 15.317 -7.180 -7.258 1.00 88.56 195 ARG A O 1
ATOM 1477 N N . ILE A 1 196 ? 17.057 -6.117 -8.194 1.00 92.31 196 ILE A N 1
ATOM 1478 C CA . ILE A 1 196 ? 17.985 -6.390 -7.088 1.00 92.31 196 ILE A CA 1
ATOM 1479 C C . ILE A 1 196 ? 17.419 -5.820 -5.785 1.00 92.31 196 ILE A C 1
ATOM 1481 O O . ILE A 1 196 ? 17.331 -6.547 -4.798 1.00 92.31 196 ILE A O 1
ATOM 1485 N N . ALA A 1 197 ? 16.950 -4.568 -5.794 1.00 89.50 197 ALA A N 1
ATOM 1486 C CA . ALA A 1 197 ? 16.323 -3.944 -4.630 1.00 89.50 197 ALA A CA 1
ATOM 1487 C C . ALA A 1 197 ? 15.105 -4.744 -4.122 1.00 89.50 197 ALA A C 1
ATOM 1489 O O . ALA A 1 197 ? 14.994 -5.034 -2.928 1.00 89.50 197 ALA A O 1
ATOM 1490 N N . ALA A 1 198 ? 14.222 -5.171 -5.030 1.00 89.25 198 ALA A N 1
ATOM 1491 C CA . ALA A 1 198 ? 13.066 -5.994 -4.684 1.00 89.25 198 ALA A CA 1
ATOM 1492 C C . ALA A 1 198 ? 13.462 -7.371 -4.122 1.00 89.25 198 ALA A C 1
ATOM 1494 O O . ALA A 1 198 ? 12.854 -7.826 -3.152 1.00 89.25 198 ALA A O 1
ATOM 1495 N N . VAL A 1 199 ? 14.477 -8.029 -4.693 1.00 91.94 199 VAL A N 1
ATOM 1496 C CA . VAL A 1 199 ? 14.966 -9.332 -4.217 1.00 91.94 199 VAL A CA 1
ATOM 1497 C C . VAL A 1 199 ? 15.598 -9.202 -2.832 1.00 91.94 199 VAL A C 1
ATOM 1499 O O . VAL A 1 199 ? 15.313 -10.042 -1.987 1.00 91.94 199 VAL A O 1
ATOM 1502 N N . ILE A 1 200 ? 16.379 -8.148 -2.558 1.00 93.38 200 ILE A N 1
ATOM 1503 C CA . ILE A 1 200 ? 16.931 -7.883 -1.215 1.00 93.38 200 ILE A CA 1
ATOM 1504 C C . ILE A 1 200 ? 15.799 -7.816 -0.184 1.00 93.38 200 ILE A C 1
ATOM 1506 O O . ILE A 1 200 ? 15.855 -8.506 0.831 1.00 93.38 200 ILE A O 1
ATOM 1510 N N . MET A 1 201 ? 14.752 -7.032 -0.466 1.00 91.69 201 MET A N 1
ATOM 1511 C CA . MET A 1 201 ? 13.594 -6.894 0.425 1.00 91.69 201 MET A CA 1
ATOM 1512 C C . MET A 1 201 ? 12.886 -8.226 0.664 1.00 91.69 201 MET A C 1
ATOM 1514 O O . MET A 1 201 ? 12.545 -8.546 1.801 1.00 91.69 201 MET A O 1
ATOM 1518 N N . HIS A 1 202 ? 12.679 -9.015 -0.392 1.00 90.19 202 HIS A N 1
ATOM 1519 C CA . HIS A 1 202 ? 12.023 -10.307 -0.254 1.00 90.19 202 HIS A CA 1
ATOM 1520 C C . HIS A 1 202 ? 12.898 -11.277 0.532 1.00 90.19 202 HIS A C 1
ATOM 1522 O O . HIS A 1 202 ? 12.441 -11.786 1.546 1.00 90.19 202 HIS A O 1
ATOM 1528 N N . VAL A 1 203 ? 14.152 -11.501 0.133 1.00 89.81 203 VAL A N 1
ATOM 1529 C CA . VAL A 1 203 ? 15.074 -12.407 0.837 1.00 89.81 203 VAL A CA 1
ATOM 1530 C C . VAL A 1 203 ? 15.176 -12.032 2.317 1.00 89.81 203 VAL A C 1
ATOM 1532 O O . VAL A 1 203 ? 15.041 -12.911 3.163 1.00 89.81 203 VAL A O 1
ATOM 1535 N N . ALA A 1 204 ? 15.298 -10.740 2.641 1.00 92.31 204 ALA A N 1
ATOM 1536 C CA . ALA A 1 204 ? 15.282 -10.271 4.024 1.00 92.31 204 ALA A CA 1
ATOM 1537 C C . ALA A 1 204 ? 13.954 -10.585 4.735 1.00 92.31 204 ALA A C 1
ATOM 1539 O O . ALA A 1 204 ? 13.973 -11.067 5.864 1.00 92.31 204 ALA A O 1
ATOM 1540 N N . GLY A 1 205 ? 12.809 -10.372 4.079 1.00 91.94 205 GLY A N 1
ATOM 1541 C CA . GLY A 1 205 ? 11.488 -10.712 4.613 1.00 91.94 205 GLY A CA 1
ATOM 1542 C C . GLY A 1 205 ? 11.288 -12.213 4.851 1.00 91.94 205 GLY A C 1
ATOM 1543 O O . GLY A 1 205 ? 10.776 -12.604 5.895 1.00 91.94 205 GLY A O 1
ATOM 1544 N N . PHE A 1 206 ? 11.742 -13.068 3.932 1.00 91.00 206 PHE A N 1
ATOM 1545 C CA . PHE A 1 206 ? 11.684 -14.525 4.081 1.00 91.00 206 PHE A CA 1
ATOM 1546 C C . PHE A 1 206 ? 12.632 -15.027 5.176 1.00 91.00 206 PHE A C 1
ATOM 1548 O O . PHE A 1 206 ? 12.244 -15.866 5.987 1.00 91.00 206 PHE A O 1
ATOM 1555 N N . SER A 1 207 ? 13.856 -14.497 5.246 1.00 91.75 207 SER A N 1
ATOM 1556 C CA . SER A 1 207 ? 14.779 -14.756 6.356 1.00 91.75 207 SER A CA 1
ATOM 1557 C C . SER A 1 207 ? 14.196 -14.283 7.694 1.00 91.75 207 SER A C 1
ATOM 1559 O O . SER A 1 207 ? 14.327 -14.986 8.691 1.00 91.75 207 SER A O 1
ATOM 1561 N N . PHE A 1 208 ? 13.484 -13.149 7.714 1.00 91.88 208 PHE A N 1
ATOM 1562 C CA . PHE A 1 208 ? 12.838 -12.609 8.914 1.00 91.88 208 PHE A CA 1
ATOM 1563 C C . PHE A 1 208 ? 11.757 -13.538 9.490 1.00 91.88 208 PHE A C 1
ATOM 1565 O O . PHE A 1 208 ? 11.608 -13.640 10.703 1.00 91.88 208 PHE A O 1
ATOM 1572 N N . ILE A 1 209 ? 11.012 -14.240 8.635 1.00 90.06 209 ILE A N 1
ATOM 1573 C CA . ILE A 1 209 ? 9.989 -15.217 9.052 1.00 90.06 209 ILE A CA 1
ATOM 1574 C C . ILE A 1 209 ? 10.530 -16.652 9.176 1.00 90.06 209 ILE A C 1
ATOM 1576 O O . ILE A 1 209 ? 9.751 -17.582 9.365 1.00 90.06 209 ILE A O 1
ATOM 1580 N N . GLY A 1 210 ? 11.847 -16.850 9.059 1.00 87.25 210 GLY A N 1
ATOM 1581 C CA . GLY A 1 210 ? 12.499 -18.154 9.227 1.00 87.25 210 GLY A CA 1
ATOM 1582 C C . GLY A 1 210 ? 12.461 -19.079 8.004 1.00 87.25 210 GLY A C 1
ATOM 1583 O O . GLY A 1 210 ? 12.825 -20.245 8.113 1.00 87.25 210 GLY A O 1
ATOM 1584 N N . LEU A 1 211 ? 12.053 -18.585 6.833 1.00 88.12 211 LEU A N 1
ATOM 1585 C CA . LEU A 1 211 ? 12.025 -19.356 5.581 1.00 88.12 211 LEU A CA 1
ATOM 1586 C C . LEU A 1 211 ? 13.298 -19.194 4.735 1.00 88.12 211 LEU A C 1
ATOM 1588 O O . LEU A 1 211 ? 13.467 -19.901 3.742 1.00 88.12 211 LEU A O 1
ATOM 1592 N N . GLY A 1 212 ? 14.181 -18.266 5.109 1.00 86.31 212 GLY A N 1
ATOM 1593 C CA . GLY A 1 212 ? 15.403 -17.957 4.369 1.00 86.31 212 GLY A CA 1
ATOM 1594 C C . GLY A 1 212 ? 16.669 -18.576 4.911 1.00 86.31 212 GLY A C 1
ATOM 1595 O O . GLY A 1 212 ? 16.792 -19.799 4.988 1.00 86.31 212 GLY A O 1
ATOM 1596 N N . SER A 1 213 ? 17.653 -17.723 5.174 1.00 87.00 213 SER A N 1
ATOM 1597 C CA . SER A 1 213 ? 18.956 -18.153 5.670 1.00 87.00 213 SER A CA 1
ATOM 1598 C C . SER A 1 213 ? 18.804 -18.897 6.995 1.00 87.00 213 SER A C 1
ATOM 1600 O O . SER A 1 213 ? 17.962 -18.548 7.825 1.00 87.00 213 SER A O 1
ATOM 1602 N N . GLN A 1 214 ? 19.620 -19.934 7.196 1.00 83.12 214 GLN A N 1
ATOM 1603 C CA . GLN A 1 214 ? 19.551 -20.731 8.416 1.00 83.12 214 GLN A CA 1
ATOM 1604 C C . GLN A 1 214 ? 19.816 -19.858 9.653 1.00 83.12 214 GLN A C 1
ATOM 1606 O O . GLN A 1 214 ? 20.653 -18.943 9.582 1.00 83.12 214 GLN A O 1
ATOM 1611 N N . PRO A 1 215 ? 19.162 -20.152 10.793 1.00 76.88 215 PRO A N 1
ATOM 1612 C CA . PRO A 1 215 ? 19.461 -19.495 12.057 1.00 76.88 215 PRO A CA 1
ATOM 1613 C C . PRO A 1 215 ? 20.968 -19.501 12.335 1.00 76.88 215 PRO A C 1
ATOM 1615 O O . PRO A 1 215 ? 21.666 -20.442 11.969 1.00 76.88 215 PRO A O 1
ATOM 1618 N N . LEU A 1 216 ? 21.465 -18.449 12.989 1.00 78.88 216 LEU A N 1
ATOM 1619 C CA . LEU A 1 216 ? 22.886 -18.165 13.262 1.00 78.88 216 LEU A CA 1
ATOM 1620 C C . LEU A 1 216 ? 23.681 -17.529 12.113 1.00 78.88 216 LEU A C 1
ATOM 1622 O O . LEU A 1 216 ? 24.642 -16.803 12.401 1.00 78.88 216 LEU A O 1
ATOM 1626 N N . THR A 1 217 ? 23.257 -17.696 10.857 1.00 85.56 217 THR A N 1
ATOM 1627 C CA . THR A 1 217 ? 23.909 -17.062 9.697 1.00 85.56 217 THR A CA 1
ATOM 1628 C C . THR A 1 217 ? 23.928 -15.539 9.852 1.00 85.56 217 THR A C 1
ATOM 1630 O O . THR A 1 217 ? 22.965 -14.941 10.338 1.00 85.56 217 THR A O 1
ATOM 1633 N N . ALA A 1 218 ? 25.026 -14.889 9.461 1.00 90.94 218 ALA A N 1
ATOM 1634 C CA . ALA A 1 218 ? 25.053 -13.438 9.325 1.00 90.94 218 ALA A CA 1
ATOM 1635 C C . ALA A 1 218 ? 24.282 -13.052 8.052 1.00 90.94 218 ALA A C 1
ATOM 1637 O O . ALA A 1 218 ? 24.812 -13.115 6.946 1.00 90.94 218 ALA A O 1
ATOM 1638 N N . ASP A 1 219 ? 23.005 -12.722 8.219 1.00 93.75 219 ASP A N 1
ATOM 1639 C CA . ASP A 1 219 ? 22.036 -12.352 7.183 1.00 93.75 219 ASP A CA 1
ATOM 1640 C C . ASP A 1 219 ? 21.153 -11.235 7.747 1.00 93.75 219 ASP A C 1
ATOM 1642 O O . ASP A 1 219 ? 20.707 -11.327 8.892 1.00 93.75 219 ASP A O 1
ATOM 1646 N N . TRP A 1 220 ? 20.916 -10.165 6.985 1.00 94.94 220 TRP A N 1
ATOM 1647 C CA . TRP A 1 220 ? 20.218 -8.994 7.524 1.00 94.94 220 TRP A CA 1
ATOM 1648 C C . TRP A 1 220 ? 18.768 -9.287 7.931 1.00 94.94 220 TRP A C 1
ATOM 1650 O O . TRP A 1 220 ? 18.288 -8.718 8.910 1.00 94.94 220 TRP A O 1
ATOM 1660 N N . GLY A 1 221 ? 18.082 -10.200 7.238 1.00 94.00 221 GLY A N 1
ATOM 1661 C CA . GLY A 1 221 ? 16.734 -10.631 7.602 1.00 94.00 221 GLY A CA 1
ATOM 1662 C C . GLY A 1 221 ? 16.715 -11.482 8.870 1.00 94.00 221 GLY A C 1
ATOM 1663 O O . GLY A 1 221 ? 15.884 -11.254 9.748 1.00 94.00 221 GLY A O 1
ATOM 1664 N N . VAL A 1 222 ? 17.676 -12.400 9.023 1.00 93.56 222 VAL A N 1
ATOM 1665 C CA . VAL A 1 222 ? 17.845 -13.175 10.269 1.00 93.56 222 VAL A CA 1
ATOM 1666 C C . VAL A 1 222 ? 18.169 -12.244 11.439 1.00 93.56 222 VAL A C 1
ATOM 1668 O O . VAL A 1 222 ? 17.578 -12.359 12.506 1.00 93.56 222 VAL A O 1
ATOM 1671 N N . MET A 1 223 ? 19.044 -11.256 11.234 1.00 94.69 223 MET A N 1
ATOM 1672 C CA . MET A 1 223 ? 19.375 -10.259 12.258 1.00 94.69 223 MET A CA 1
ATOM 1673 C C . MET A 1 223 ? 18.155 -9.423 12.672 1.00 94.69 223 MET A C 1
ATOM 1675 O O . MET A 1 223 ? 17.997 -9.118 13.855 1.00 94.69 223 MET A O 1
ATOM 1679 N N . LEU A 1 224 ? 17.267 -9.080 11.733 1.00 94.25 224 LEU A N 1
ATOM 1680 C CA . LEU A 1 224 ? 15.989 -8.442 12.057 1.00 94.25 224 LEU A CA 1
ATOM 1681 C C . LEU A 1 224 ? 15.076 -9.371 12.873 1.00 94.25 224 LEU A C 1
ATOM 1683 O O . LEU A 1 224 ? 14.480 -8.913 13.848 1.00 94.25 224 LEU A O 1
ATOM 1687 N N . SER A 1 225 ? 14.991 -10.657 12.512 1.00 93.44 225 SER A N 1
ATOM 1688 C CA . SER A 1 225 ? 14.189 -11.654 13.242 1.00 93.44 225 SER A CA 1
ATOM 1689 C C . SER A 1 225 ? 14.651 -11.772 14.691 1.00 93.44 225 SER A C 1
ATOM 1691 O O . SER A 1 225 ? 13.853 -11.618 15.618 1.00 93.44 225 SER A O 1
ATOM 1693 N N . ASP A 1 226 ? 15.963 -11.940 14.879 1.00 91.06 226 ASP A N 1
ATOM 1694 C CA . ASP A 1 226 ? 16.617 -12.044 16.184 1.00 91.06 226 ASP A CA 1
ATOM 1695 C C . ASP A 1 226 ? 16.337 -10.812 17.066 1.00 91.06 226 ASP A C 1
ATOM 1697 O O . ASP A 1 226 ? 16.301 -10.910 18.291 1.00 91.06 226 ASP A O 1
ATOM 1701 N N . SER A 1 227 ? 16.115 -9.643 16.458 1.00 91.31 227 SER A N 1
ATOM 1702 C CA . SER A 1 227 ? 15.900 -8.376 17.169 1.00 91.31 227 SER A CA 1
ATOM 1703 C C . SER A 1 227 ? 14.466 -8.174 17.662 1.00 91.31 227 SER A C 1
ATOM 1705 O O . SER A 1 227 ? 14.236 -7.345 18.544 1.00 91.31 227 SER A O 1
ATOM 1707 N N . ARG A 1 228 ? 13.487 -8.925 17.133 1.00 89.75 228 ARG A N 1
ATOM 1708 C CA . ARG A 1 228 ? 12.053 -8.731 17.420 1.00 89.75 228 ARG A CA 1
ATOM 1709 C C . ARG A 1 228 ? 11.728 -8.823 18.913 1.00 89.75 228 ARG A C 1
ATOM 1711 O O . ARG A 1 228 ? 10.905 -8.059 19.407 1.00 89.75 228 ARG A O 1
ATOM 1718 N N . GLN A 1 229 ? 12.377 -9.738 19.631 1.00 88.56 229 GLN A N 1
ATOM 1719 C CA . GLN A 1 229 ? 12.150 -9.944 21.067 1.00 88.56 229 GLN A CA 1
ATOM 1720 C C . GLN A 1 229 ? 12.795 -8.861 21.947 1.00 88.56 229 GLN A C 1
ATOM 1722 O O . GLN A 1 229 ? 12.475 -8.767 23.128 1.00 88.56 229 GLN A O 1
ATOM 1727 N N . TYR A 1 230 ? 13.674 -8.029 21.381 1.00 88.12 230 TYR A N 1
ATOM 1728 C CA . TYR A 1 230 ? 14.478 -7.042 22.109 1.00 88.12 230 TYR A CA 1
ATOM 1729 C C . TYR A 1 230 ? 14.133 -5.597 21.735 1.00 88.12 230 TYR A C 1
ATOM 1731 O O . TYR A 1 230 ? 14.876 -4.681 22.075 1.00 88.12 230 TYR A O 1
ATOM 1739 N N . LEU A 1 231 ? 13.002 -5.371 21.062 1.00 87.44 231 LEU A N 1
ATOM 1740 C CA . LEU A 1 231 ? 12.575 -4.047 20.598 1.00 87.44 231 LEU A CA 1
ATOM 1741 C C . LEU A 1 231 ? 12.494 -3.002 21.718 1.00 87.44 231 LEU A C 1
ATOM 1743 O O . LEU A 1 231 ? 12.871 -1.852 21.513 1.00 87.44 231 LEU A O 1
ATOM 1747 N N . THR A 1 232 ? 12.017 -3.400 22.897 1.00 87.31 232 THR A N 1
ATOM 1748 C CA . THR A 1 232 ? 11.860 -2.505 24.052 1.00 87.31 232 THR A CA 1
ATOM 1749 C C . THR A 1 232 ? 13.151 -2.346 24.851 1.00 87.31 232 THR A C 1
ATOM 1751 O O . THR A 1 232 ? 13.401 -1.277 25.398 1.00 87.31 232 THR A O 1
ATOM 1754 N N . SER A 1 233 ? 13.980 -3.391 24.916 1.00 86.69 233 SER A N 1
ATOM 1755 C CA . SER A 1 233 ? 15.192 -3.412 25.741 1.00 86.69 233 SER A CA 1
ATOM 1756 C C . SER A 1 233 ? 16.440 -2.910 25.01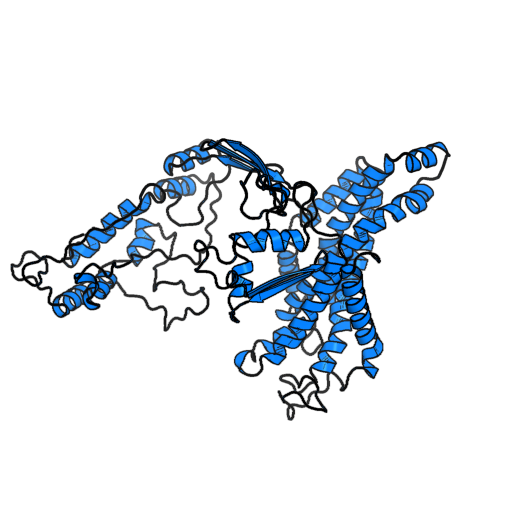3 1.00 86.69 233 SER A C 1
ATOM 1758 O O . SER A 1 233 ? 17.300 -2.299 25.637 1.00 86.69 233 SER A O 1
ATOM 1760 N N . GLN A 1 234 ? 16.565 -3.187 23.712 1.00 86.62 234 GLN A N 1
ATOM 1761 C CA . GLN A 1 234 ? 17.726 -2.841 22.890 1.00 86.62 234 GLN A CA 1
ATOM 1762 C C . GLN A 1 234 ? 17.306 -2.557 21.432 1.00 86.62 234 GLN A C 1
ATOM 1764 O O . GLN A 1 234 ? 17.598 -3.342 20.524 1.00 86.62 234 GLN A O 1
ATOM 1769 N N . PRO A 1 235 ? 16.649 -1.411 21.168 1.00 88.19 235 PRO A N 1
ATOM 1770 C CA . PRO A 1 235 ? 16.109 -1.085 19.843 1.00 88.19 235 PRO A CA 1
ATOM 1771 C C . PRO A 1 235 ? 17.184 -0.992 18.750 1.00 88.19 235 PRO A C 1
ATOM 1773 O O . PRO A 1 235 ? 16.916 -1.291 17.586 1.00 88.19 235 PRO A O 1
ATOM 1776 N N . LEU A 1 236 ? 18.424 -0.637 19.111 1.00 89.75 236 LEU A N 1
ATOM 1777 C CA . LEU A 1 236 ? 19.536 -0.529 18.161 1.00 89.75 236 LEU A CA 1
ATOM 1778 C C . LEU A 1 236 ? 19.854 -1.850 17.447 1.00 89.75 236 LEU A C 1
ATOM 1780 O O . LEU A 1 236 ? 20.304 -1.819 16.305 1.00 89.75 236 LEU A O 1
ATOM 1784 N N . MET A 1 237 ? 19.572 -2.998 18.074 1.00 88.62 237 MET A N 1
ATOM 1785 C CA . MET A 1 237 ? 19.797 -4.311 17.461 1.00 88.62 237 MET A CA 1
ATOM 1786 C C . MET A 1 237 ? 18.980 -4.476 16.169 1.00 88.62 237 MET A C 1
ATOM 1788 O O . MET A 1 237 ? 19.491 -5.024 15.195 1.00 88.62 237 MET A O 1
ATOM 1792 N N . LEU A 1 238 ? 17.764 -3.908 16.133 1.00 92.44 238 LEU A N 1
ATOM 1793 C CA . LEU A 1 238 ? 16.900 -3.873 14.951 1.00 92.44 238 LEU A CA 1
ATOM 1794 C C . LEU A 1 238 ? 17.299 -2.768 13.964 1.00 92.44 238 LEU A C 1
ATOM 1796 O O . LEU A 1 238 ? 17.270 -2.980 12.751 1.00 92.44 238 LEU A O 1
ATOM 1800 N N . VAL A 1 239 ? 17.660 -1.586 14.475 1.00 92.25 239 VAL A N 1
ATOM 1801 C CA . VAL A 1 239 ? 17.951 -0.408 13.640 1.00 92.25 239 VAL A CA 1
ATOM 1802 C C . VAL A 1 239 ? 19.082 -0.695 12.660 1.00 92.25 239 VAL A C 1
ATOM 1804 O O . VAL A 1 239 ? 18.945 -0.377 11.484 1.00 92.25 239 VAL A O 1
ATOM 1807 N N . TRP A 1 240 ? 20.172 -1.329 13.097 1.00 93.00 240 TRP A N 1
ATOM 1808 C CA . TRP A 1 240 ? 21.337 -1.532 12.236 1.00 93.00 240 TRP A CA 1
ATOM 1809 C C . TRP A 1 240 ? 21.090 -2.396 10.984 1.00 93.00 240 TRP A C 1
ATOM 1811 O O . TRP A 1 240 ? 21.396 -1.924 9.885 1.00 93.00 240 TRP A O 1
ATOM 1821 N N . PRO A 1 241 ? 20.540 -3.626 11.079 1.00 94.19 241 PRO A N 1
ATOM 1822 C CA . PRO A 1 241 ? 20.234 -4.420 9.889 1.00 94.19 241 PRO A CA 1
ATOM 1823 C C . PRO A 1 241 ? 19.123 -3.785 9.040 1.00 94.19 241 PRO A C 1
ATOM 1825 O O . PRO A 1 241 ? 19.192 -3.850 7.813 1.00 94.19 241 PRO A O 1
ATOM 1828 N N . GLY A 1 242 ? 18.153 -3.098 9.660 1.00 94.38 242 GLY A N 1
ATOM 1829 C CA . GLY A 1 242 ? 17.134 -2.332 8.936 1.00 94.38 242 GLY A CA 1
ATOM 1830 C C . GLY A 1 242 ? 17.734 -1.192 8.106 1.00 94.38 242 GLY A C 1
ATOM 1831 O O . GLY A 1 242 ? 17.395 -1.036 6.933 1.00 94.38 242 GLY A O 1
ATOM 1832 N N . LEU A 1 243 ? 18.685 -0.446 8.677 1.00 94.62 243 LEU A N 1
ATOM 1833 C CA . LEU A 1 243 ? 19.401 0.626 7.986 1.00 94.62 243 LEU A CA 1
ATOM 1834 C C . LEU A 1 243 ? 20.240 0.082 6.823 1.00 94.62 243 LEU A C 1
ATOM 1836 O O . LEU A 1 243 ? 20.276 0.692 5.759 1.00 94.62 243 LEU A O 1
ATOM 1840 N N . ALA A 1 244 ? 20.888 -1.073 7.007 1.00 93.88 244 ALA A N 1
ATOM 1841 C CA . ALA A 1 244 ? 21.683 -1.718 5.964 1.00 93.88 244 ALA A CA 1
ATOM 1842 C C . ALA A 1 244 ? 20.821 -2.130 4.758 1.00 93.88 244 ALA A C 1
ATOM 1844 O O . ALA A 1 244 ? 21.164 -1.800 3.621 1.00 93.88 244 ALA A O 1
ATOM 1845 N N . ILE A 1 245 ? 19.670 -2.770 5.006 1.00 94.56 245 ILE A N 1
ATOM 1846 C CA . ILE A 1 245 ? 18.694 -3.112 3.959 1.00 94.56 245 ILE A CA 1
ATOM 1847 C C . ILE A 1 245 ? 18.195 -1.845 3.264 1.00 94.56 245 ILE A C 1
ATOM 1849 O O . ILE A 1 245 ? 18.224 -1.772 2.037 1.00 94.56 245 ILE A O 1
ATOM 1853 N N . MET A 1 246 ? 17.781 -0.833 4.034 1.00 94.12 246 MET A N 1
ATOM 1854 C CA . MET A 1 246 ? 17.279 0.433 3.500 1.00 94.12 246 MET A CA 1
ATOM 1855 C C . MET A 1 246 ? 18.310 1.112 2.591 1.00 94.12 246 MET A C 1
ATOM 1857 O O . MET A 1 246 ? 17.970 1.489 1.473 1.00 94.12 246 MET A O 1
ATOM 1861 N N . LEU A 1 247 ? 19.565 1.243 3.035 1.00 93.19 247 LEU A N 1
ATOM 1862 C CA . LEU A 1 247 ? 20.635 1.871 2.255 1.00 93.19 247 LEU A CA 1
ATOM 1863 C C . LEU A 1 247 ? 20.959 1.083 0.983 1.00 93.19 247 LEU A C 1
ATOM 1865 O O . LEU A 1 247 ? 21.158 1.691 -0.066 1.00 93.19 247 LEU A O 1
ATOM 1869 N N . ALA A 1 248 ? 20.981 -0.251 1.051 1.00 91.06 248 ALA A N 1
ATOM 1870 C CA . ALA A 1 248 ? 21.205 -1.087 -0.124 1.00 91.06 248 ALA A CA 1
ATOM 1871 C C . ALA A 1 248 ? 20.068 -0.927 -1.147 1.00 91.06 248 ALA A C 1
ATOM 1873 O O . ALA A 1 248 ? 20.319 -0.633 -2.314 1.00 91.06 248 ALA A O 1
ATOM 1874 N N . VAL A 1 249 ? 18.814 -1.052 -0.705 1.00 89.75 249 VAL A N 1
ATOM 1875 C CA . VAL A 1 249 ? 17.614 -0.883 -1.542 1.00 89.75 249 VAL A CA 1
ATOM 1876 C C . VAL A 1 249 ? 17.573 0.510 -2.164 1.00 89.75 249 VAL A C 1
ATOM 1878 O O . VAL A 1 249 ? 17.350 0.644 -3.366 1.00 89.75 249 VAL A O 1
ATOM 1881 N N . PHE A 1 250 ? 17.843 1.542 -1.366 1.00 86.00 250 PHE A N 1
ATOM 1882 C CA . PHE A 1 250 ? 17.932 2.922 -1.827 1.00 86.00 250 PHE A CA 1
ATOM 1883 C C . PHE A 1 250 ? 18.994 3.081 -2.919 1.00 86.00 250 PHE A C 1
ATOM 1885 O O . PHE A 1 250 ? 18.691 3.590 -3.995 1.00 86.00 250 PHE A O 1
ATOM 1892 N N . ALA A 1 251 ? 20.206 2.572 -2.693 1.00 88.44 251 ALA A N 1
ATOM 1893 C CA . ALA A 1 251 ? 21.303 2.695 -3.644 1.00 88.44 251 ALA A CA 1
ATOM 1894 C C . ALA A 1 251 ? 21.014 2.010 -4.991 1.00 88.44 251 ALA A C 1
ATOM 1896 O O . ALA A 1 251 ? 21.315 2.579 -6.040 1.00 88.44 251 ALA A O 1
ATOM 1897 N N . PHE A 1 252 ? 20.384 0.829 -4.983 1.00 83.62 252 PHE A N 1
ATOM 1898 C CA . PHE A 1 252 ? 19.963 0.155 -6.218 1.00 83.62 252 PHE A CA 1
ATOM 1899 C C . PHE A 1 252 ? 18.801 0.865 -6.916 1.00 83.62 252 PHE A C 1
ATOM 1901 O O . PHE A 1 252 ? 18.800 0.962 -8.143 1.00 83.62 252 PHE A O 1
ATOM 1908 N N . ASN A 1 253 ? 17.848 1.422 -6.167 1.00 80.19 253 ASN A N 1
ATOM 1909 C CA . ASN A 1 253 ? 16.754 2.194 -6.754 1.00 80.19 253 ASN A CA 1
ATOM 1910 C C . ASN A 1 253 ? 17.247 3.491 -7.413 1.00 80.19 253 ASN A C 1
ATOM 1912 O O . ASN A 1 253 ? 16.759 3.841 -8.482 1.00 80.19 253 ASN A O 1
ATOM 1916 N N . MET A 1 254 ? 18.260 4.158 -6.849 1.00 76.06 254 MET A N 1
ATOM 1917 C CA . MET A 1 254 ? 18.881 5.350 -7.452 1.00 76.06 254 MET A CA 1
ATOM 1918 C C . MET A 1 254 ? 19.608 5.078 -8.776 1.00 76.06 254 MET A C 1
ATOM 1920 O O . MET A 1 254 ? 19.894 6.016 -9.520 1.00 76.06 254 MET A O 1
ATOM 1924 N N . LEU A 1 255 ? 19.935 3.815 -9.073 1.00 68.06 255 LEU A N 1
ATOM 1925 C CA . LEU A 1 255 ? 20.503 3.421 -10.363 1.00 68.06 255 LEU A CA 1
ATOM 1926 C C . LEU A 1 255 ? 19.438 3.208 -11.454 1.00 68.06 255 LEU A C 1
ATOM 1928 O O . LEU A 1 255 ? 19.802 3.131 -12.628 1.00 68.06 255 LEU A O 1
ATOM 1932 N N . GLY A 1 256 ? 18.151 3.097 -11.099 1.00 61.62 256 GLY A N 1
ATOM 1933 C CA . GLY A 1 256 ? 17.053 3.010 -12.067 1.00 61.62 256 GLY A CA 1
ATOM 1934 C C . GLY A 1 256 ? 16.750 4.366 -12.722 1.00 61.62 256 GLY A C 1
ATOM 1935 O O . GLY A 1 256 ? 16.884 5.406 -12.082 1.00 61.62 256 GLY A O 1
ATOM 1936 N N . GLU A 1 257 ? 16.354 4.380 -14.003 1.00 60.06 257 GLU A N 1
ATOM 1937 C CA . GLU A 1 257 ? 15.833 5.596 -14.654 1.00 60.06 257 GLU A CA 1
ATOM 1938 C C . GLU A 1 257 ? 14.614 6.146 -13.890 1.00 60.06 257 GLU A C 1
ATOM 1940 O O . GLU A 1 257 ? 13.814 5.386 -13.341 1.00 60.06 257 GLU A O 1
ATOM 1945 N N . GLY A 1 258 ? 14.493 7.477 -13.851 1.00 65.19 258 GLY A N 1
ATOM 1946 C CA . GLY A 1 258 ? 13.504 8.195 -13.049 1.00 65.19 258 GLY A CA 1
ATOM 1947 C C . GLY A 1 258 ? 12.047 7.834 -13.355 1.00 65.19 258 GLY A C 1
ATOM 1948 O O . GLY A 1 258 ? 11.681 7.484 -14.479 1.00 65.19 258 GLY A O 1
ATOM 1949 N N . VAL A 1 259 ? 11.195 7.955 -12.334 1.00 79.88 259 VAL A N 1
ATOM 1950 C CA . VAL A 1 259 ? 9.739 7.808 -12.465 1.00 79.88 259 VAL A CA 1
ATOM 1951 C C . VAL A 1 259 ? 9.198 8.911 -13.379 1.00 79.88 259 VAL A C 1
ATOM 1953 O O . VAL A 1 259 ? 9.698 10.034 -13.376 1.00 79.88 259 VAL A O 1
ATOM 1956 N N . LYS A 1 260 ? 8.150 8.604 -14.148 1.00 85.06 260 LYS A N 1
ATOM 1957 C CA . LYS A 1 260 ? 7.441 9.574 -14.986 1.00 85.06 260 LYS A CA 1
ATOM 1958 C C . LYS A 1 260 ? 5.979 9.696 -14.575 1.00 85.06 260 LYS A C 1
ATOM 1960 O O . LYS A 1 260 ? 5.360 8.745 -14.091 1.00 85.06 260 LYS A O 1
ATOM 1965 N N . PHE A 1 261 ? 5.427 10.879 -14.785 1.00 90.50 261 PHE A N 1
ATOM 1966 C CA . PHE A 1 261 ? 3.995 11.121 -14.774 1.00 90.50 261 PHE A CA 1
ATOM 1967 C C . PHE A 1 261 ? 3.326 10.505 -16.013 1.00 90.50 261 PHE A C 1
ATOM 1969 O O . PHE A 1 261 ? 3.979 10.160 -16.998 1.00 90.50 261 PHE A O 1
ATOM 1976 N N . SER A 1 262 ? 2.001 10.368 -15.968 1.00 92.75 262 SER A N 1
ATOM 1977 C CA . SER A 1 262 ? 1.194 9.800 -17.064 1.00 92.75 262 SER A CA 1
ATOM 1978 C C . SER A 1 262 ? 1.222 10.612 -18.363 1.00 92.75 262 SER A C 1
ATOM 1980 O O . SER A 1 262 ? 0.949 10.062 -19.424 1.00 92.75 262 SER A O 1
ATOM 1982 N N . ASP A 1 263 ? 1.619 11.883 -18.310 1.00 90.12 263 ASP A N 1
ATOM 1983 C CA . ASP A 1 263 ? 1.859 12.726 -19.488 1.00 90.12 263 ASP A CA 1
ATOM 1984 C C . ASP A 1 263 ? 3.295 12.615 -20.043 1.00 90.12 263 ASP A C 1
ATOM 1986 O O . ASP A 1 263 ? 3.654 13.322 -20.983 1.00 90.12 263 ASP A O 1
ATOM 1990 N N . GLY A 1 264 ? 4.122 11.737 -19.467 1.00 84.56 264 GLY A N 1
ATOM 1991 C CA . GLY A 1 264 ? 5.507 11.497 -19.868 1.00 84.56 264 GLY A CA 1
ATOM 1992 C C . GLY A 1 264 ? 6.535 12.446 -19.244 1.00 84.56 264 GLY A C 1
ATOM 1993 O O . GLY A 1 264 ? 7.736 12.234 -19.451 1.00 84.56 264 GLY A O 1
ATOM 1994 N N . THR A 1 265 ? 6.102 13.455 -18.475 1.00 86.19 265 THR A N 1
ATOM 1995 C CA . THR A 1 265 ? 7.012 14.351 -17.744 1.00 86.19 265 THR A CA 1
ATOM 1996 C C . THR A 1 265 ? 7.708 13.636 -16.585 1.00 86.19 265 THR A C 1
ATOM 1998 O O . THR A 1 265 ? 7.208 12.641 -16.059 1.00 86.19 265 THR A O 1
ATOM 2001 N N . ASP A 1 266 ? 8.890 14.114 -16.196 1.00 84.94 266 ASP A N 1
ATOM 2002 C CA . ASP A 1 266 ? 9.683 13.482 -15.140 1.00 84.94 266 ASP A CA 1
ATOM 2003 C C . ASP A 1 266 ? 9.109 13.765 -13.747 1.00 84.94 266 ASP A C 1
ATOM 2005 O O . ASP A 1 266 ? 8.746 14.894 -13.413 1.00 84.94 266 ASP A O 1
ATOM 2009 N N . PHE A 1 267 ? 9.074 12.732 -12.908 1.00 85.19 267 PHE A N 1
ATOM 2010 C CA . PHE A 1 267 ? 8.845 12.860 -11.477 1.00 85.19 267 PHE A CA 1
ATOM 2011 C C . PHE A 1 267 ? 10.187 13.091 -10.780 1.00 85.19 267 PHE A C 1
ATOM 2013 O O . PHE A 1 267 ? 11.044 12.208 -10.732 1.00 85.19 267 PHE A O 1
ATOM 2020 N N . ASN A 1 268 ? 10.361 14.298 -10.249 1.00 83.75 268 ASN A N 1
ATOM 2021 C CA . ASN A 1 268 ? 11.610 14.778 -9.672 1.00 83.75 268 ASN A CA 1
ATOM 2022 C C . ASN A 1 268 ? 11.354 15.506 -8.335 1.00 83.75 268 ASN A C 1
ATOM 2024 O O . ASN A 1 268 ? 10.208 15.705 -7.920 1.00 83.75 268 ASN A O 1
ATOM 2028 N N . ALA A 1 269 ? 12.419 15.900 -7.641 1.00 84.69 269 ALA A N 1
ATOM 2029 C CA . ALA A 1 269 ? 12.335 16.589 -6.355 1.00 84.69 269 ALA A CA 1
ATOM 2030 C C . ALA A 1 269 ? 11.569 17.917 -6.442 1.00 84.69 269 ALA A C 1
ATOM 2032 O O . ALA A 1 269 ? 10.838 18.258 -5.517 1.00 84.69 269 ALA A O 1
ATOM 2033 N N . GLU A 1 270 ? 11.670 18.637 -7.561 1.00 87.81 270 GLU A N 1
ATOM 2034 C CA . GLU A 1 270 ? 10.907 19.870 -7.782 1.00 87.81 270 GLU A CA 1
ATOM 2035 C C . GLU A 1 270 ? 9.402 19.604 -7.847 1.00 87.81 270 GLU A C 1
ATOM 2037 O O . GLU A 1 270 ? 8.620 20.321 -7.230 1.00 87.81 270 GLU A O 1
ATOM 2042 N N . ALA A 1 271 ? 8.971 18.526 -8.507 1.00 91.12 271 ALA A N 1
ATOM 2043 C CA . ALA A 1 271 ? 7.573 18.108 -8.502 1.00 91.12 271 ALA A CA 1
ATOM 2044 C C . ALA A 1 271 ? 7.099 17.715 -7.090 1.00 91.12 271 ALA A C 1
ATOM 2046 O O . ALA A 1 271 ? 5.949 17.976 -6.719 1.00 91.12 271 ALA A O 1
ATOM 2047 N N . VAL A 1 272 ? 7.980 17.130 -6.272 1.00 93.19 272 VAL A N 1
ATOM 2048 C CA . VAL A 1 272 ? 7.693 16.849 -4.859 1.00 93.19 272 VAL A CA 1
ATOM 2049 C C . VAL A 1 272 ? 7.547 18.147 -4.065 1.00 93.19 272 VAL A C 1
ATOM 2051 O O . VAL A 1 272 ? 6.540 18.303 -3.382 1.00 93.19 272 VAL A O 1
ATOM 2054 N N . ILE A 1 273 ? 8.472 19.105 -4.194 1.00 93.00 273 ILE A N 1
ATOM 2055 C CA . ILE A 1 273 ? 8.404 20.417 -3.527 1.00 93.00 273 ILE A CA 1
ATOM 2056 C C . ILE A 1 273 ? 7.188 21.225 -3.985 1.00 93.00 273 ILE A C 1
ATOM 2058 O O . ILE A 1 273 ? 6.527 21.870 -3.171 1.00 93.00 273 ILE A O 1
ATOM 2062 N N . PHE A 1 274 ? 6.852 21.162 -5.272 1.00 92.31 274 PHE A N 1
ATOM 2063 C CA . PHE A 1 274 ? 5.651 21.766 -5.833 1.00 92.31 274 PHE A CA 1
ATOM 2064 C C . PHE A 1 274 ? 4.404 21.258 -5.116 1.00 92.31 274 PHE A C 1
ATOM 2066 O O . PHE A 1 274 ? 3.630 22.057 -4.600 1.00 92.31 274 PHE A O 1
ATOM 2073 N N . ASN A 1 275 ? 4.237 19.938 -5.003 1.00 92.62 275 ASN A N 1
ATOM 2074 C CA . ASN A 1 275 ? 3.147 19.378 -4.208 1.00 92.62 275 ASN A CA 1
ATOM 2075 C C . ASN A 1 275 ? 3.303 19.728 -2.731 1.00 92.62 275 ASN A C 1
ATOM 2077 O O . ASN A 1 275 ? 2.293 19.987 -2.071 1.00 92.62 275 ASN A O 1
ATOM 2081 N N . LEU A 1 276 ? 4.549 19.830 -2.241 1.00 92.38 276 LEU A N 1
ATOM 2082 C CA . LEU A 1 276 ? 4.787 20.128 -0.845 1.00 92.38 276 LEU A CA 1
ATOM 2083 C C . LEU A 1 276 ? 4.218 21.481 -0.408 1.00 92.38 276 LEU A C 1
ATOM 2085 O O . LEU A 1 276 ? 3.718 21.642 0.699 1.00 92.38 276 LEU A O 1
ATOM 2089 N N . LYS A 1 277 ? 4.217 22.448 -1.317 1.00 91.75 277 LYS A N 1
ATOM 2090 C CA . LYS A 1 277 ? 3.658 23.779 -1.087 1.00 91.75 277 LYS A CA 1
ATOM 2091 C C . LYS A 1 277 ? 2.121 23.819 -1.070 1.00 91.75 277 LYS A C 1
ATOM 2093 O O . LYS A 1 277 ? 1.565 24.825 -0.652 1.00 91.75 277 LYS A O 1
ATOM 2098 N N . ARG A 1 278 ? 1.427 22.762 -1.516 1.00 88.56 278 ARG A N 1
ATOM 2099 C CA . ARG A 1 278 ? -0.050 22.739 -1.671 1.00 88.56 278 ARG A CA 1
ATOM 2100 C C . ARG A 1 278 ? -0.786 22.305 -0.406 1.00 88.56 278 ARG A C 1
ATOM 2102 O O . ARG A 1 278 ? -1.851 22.820 -0.071 1.00 88.56 278 ARG A O 1
ATOM 2109 N N . TRP A 1 279 ? -0.224 21.312 0.267 1.00 88.56 279 TRP A N 1
ATOM 2110 C CA . TRP A 1 279 ? -0.743 20.706 1.500 1.00 88.56 279 TRP A CA 1
ATOM 2111 C C . TRP A 1 279 ? -0.127 21.252 2.806 1.00 88.56 279 TRP A C 1
ATOM 2113 O O . TRP A 1 279 ? -0.816 21.226 3.824 1.00 88.56 279 TRP A O 1
ATOM 2123 N N . VAL A 1 280 ? 1.112 21.768 2.811 1.00 88.31 280 VAL A N 1
ATOM 2124 C CA . VAL A 1 280 ? 1.766 22.318 4.016 1.00 88.31 280 VAL A CA 1
ATOM 2125 C C . VAL A 1 280 ? 1.070 23.608 4.433 1.00 88.31 280 VAL A C 1
ATOM 2127 O O . VAL A 1 280 ? 0.704 24.419 3.584 1.00 88.31 280 VAL A O 1
ATOM 2130 N N . LYS A 1 281 ? 0.882 23.799 5.747 1.00 77.50 281 LYS A N 1
ATOM 2131 C CA . LYS A 1 281 ? 0.219 24.980 6.341 1.00 77.50 281 LYS A CA 1
ATOM 2132 C C . LYS A 1 281 ? -1.194 25.250 5.794 1.00 77.50 281 LYS A C 1
ATOM 2134 O O . LYS A 1 281 ? -1.712 26.358 5.912 1.00 77.50 281 LYS A O 1
ATOM 2139 N N . ASN A 1 282 ? -1.843 24.233 5.225 1.00 84.25 282 ASN A N 1
ATOM 2140 C CA . ASN A 1 282 ? -3.226 24.309 4.777 1.00 84.25 282 ASN A CA 1
ATOM 2141 C C . ASN A 1 282 ? -4.166 23.905 5.929 1.00 84.25 282 ASN A C 1
ATOM 2143 O O . ASN A 1 282 ? -4.104 22.754 6.373 1.00 84.25 282 ASN A O 1
ATOM 2147 N N . PRO A 1 283 ? -5.082 24.782 6.389 1.00 84.94 283 PRO A N 1
ATOM 2148 C CA . PRO A 1 283 ? -5.988 24.472 7.499 1.00 84.94 283 PRO A CA 1
ATOM 2149 C C . PRO A 1 283 ? -6.856 23.230 7.268 1.00 84.94 283 PRO A C 1
ATOM 2151 O O . PRO A 1 283 ? -7.226 22.550 8.221 1.00 84.94 283 PRO A O 1
ATOM 2154 N N . ARG A 1 284 ? -7.135 22.872 6.004 1.00 85.50 284 ARG A N 1
ATOM 2155 C CA . ARG A 1 284 ? -7.879 21.646 5.659 1.00 85.50 284 ARG A CA 1
ATOM 2156 C C . ARG A 1 284 ? -7.147 20.361 6.044 1.00 85.50 284 ARG A C 1
ATOM 2158 O O . ARG A 1 284 ? -7.746 19.289 6.000 1.00 85.50 284 ARG A O 1
ATOM 2165 N N . HIS A 1 285 ? -5.856 20.445 6.346 1.00 88.44 285 HIS A N 1
ATOM 2166 C CA . HIS A 1 285 ? -4.994 19.306 6.647 1.00 88.44 285 HIS A CA 1
ATOM 2167 C C . HIS A 1 285 ? -4.370 19.402 8.041 1.00 88.44 285 HIS A C 1
ATOM 2169 O O . HIS A 1 285 ? -3.491 18.610 8.361 1.00 88.44 285 HIS A O 1
ATOM 2175 N N . ALA A 1 286 ? -4.848 20.328 8.882 1.00 84.56 286 ALA A N 1
ATOM 2176 C CA . ALA A 1 286 ? -4.286 20.618 10.201 1.00 84.56 286 ALA A CA 1
ATOM 2177 C C . ALA A 1 286 ? -4.289 19.425 11.176 1.00 84.56 286 ALA A C 1
ATOM 2179 O O . ALA A 1 286 ? -3.578 19.449 12.174 1.00 84.56 286 ALA A O 1
ATOM 2180 N N . SER A 1 287 ? -5.066 18.373 10.899 1.00 86.19 287 SER A N 1
ATOM 2181 C CA . SER A 1 287 ? -5.068 17.141 11.693 1.00 86.19 287 SER A CA 1
ATOM 2182 C C . SER A 1 287 ? -3.854 16.233 11.445 1.00 86.19 287 SER A C 1
ATOM 2184 O O . SER A 1 287 ? -3.679 15.266 12.178 1.00 86.19 287 SER A O 1
ATOM 2186 N N . LEU A 1 288 ? -3.061 16.481 10.396 1.00 89.81 288 LEU A N 1
ATOM 2187 C CA . LEU A 1 288 ? -1.906 15.662 10.024 1.00 89.81 288 LEU A CA 1
ATOM 2188 C C . LEU A 1 288 ? -0.615 16.263 10.584 1.00 89.81 288 LEU A C 1
ATOM 2190 O O . LEU A 1 288 ? -0.357 17.455 10.444 1.00 89.81 288 LEU A O 1
ATOM 2194 N N . THR A 1 289 ? 0.241 15.434 11.172 1.00 90.62 289 THR A N 1
ATOM 2195 C CA . THR A 1 289 ? 1.555 15.881 11.661 1.00 90.62 289 THR A CA 1
ATOM 2196 C C . THR A 1 289 ? 2.550 16.106 10.521 1.00 90.62 289 THR A C 1
ATOM 2198 O O . THR A 1 289 ? 3.391 16.999 10.588 1.00 90.62 289 THR A O 1
ATOM 2201 N N . SER A 1 290 ? 2.404 15.357 9.429 1.00 89.00 290 SER A N 1
ATOM 2202 C CA . SER A 1 290 ? 3.228 15.422 8.217 1.00 89.00 290 SER A CA 1
ATOM 2203 C C . SER A 1 290 ? 3.118 16.740 7.443 1.00 89.00 290 SER A C 1
ATOM 2205 O O . SER A 1 290 ? 3.967 17.005 6.594 1.00 89.00 290 SER A O 1
ATOM 2207 N N . VAL A 1 291 ? 2.123 17.593 7.725 1.00 89.31 291 VAL A N 1
ATOM 2208 C CA . VAL A 1 291 ? 2.010 18.921 7.091 1.00 89.31 291 VAL A CA 1
ATOM 2209 C C . VAL A 1 291 ? 2.685 20.042 7.891 1.00 89.31 291 VAL A C 1
ATOM 2211 O O . VAL A 1 291 ? 2.788 21.163 7.385 1.00 89.31 291 VAL A O 1
ATOM 2214 N N . ASN A 1 292 ? 3.182 19.747 9.099 1.00 90.75 292 ASN A N 1
ATOM 2215 C CA . ASN A 1 292 ? 3.895 20.692 9.967 1.00 90.75 292 ASN A CA 1
ATOM 2216 C C . ASN A 1 292 ? 5.383 20.728 9.596 1.00 90.75 292 ASN A C 1
ATOM 2218 O O . ASN A 1 292 ? 6.245 20.148 10.261 1.00 90.75 292 ASN A O 1
ATOM 2222 N N . VAL A 1 293 ? 5.663 21.373 8.465 1.00 91.75 293 VAL A N 1
ATOM 2223 C CA . VAL A 1 293 ? 6.995 21.468 7.859 1.00 91.75 293 VAL A CA 1
ATOM 2224 C C . VAL A 1 293 ? 7.618 22.833 8.161 1.00 91.75 293 VAL A C 1
ATOM 2226 O O . VAL A 1 293 ? 7.077 23.872 7.774 1.00 91.75 293 VAL A O 1
ATOM 2229 N N . GLU A 1 294 ? 8.785 22.814 8.809 1.00 92.69 294 GLU A N 1
ATOM 2230 C CA . GLU A 1 294 ? 9.616 23.988 9.093 1.00 92.69 294 GLU A CA 1
ATOM 2231 C C . GLU A 1 294 ? 10.316 24.473 7.818 1.00 92.69 294 GLU A C 1
ATOM 2233 O O . GLU A 1 294 ? 10.226 25.645 7.452 1.00 92.69 294 GLU A O 1
ATOM 2238 N N . SER A 1 295 ? 10.985 23.560 7.107 1.00 93.56 295 SER A N 1
ATOM 2239 C CA . SER A 1 295 ? 11.637 23.858 5.831 1.00 93.56 295 SER A CA 1
ATOM 2240 C C . SER A 1 295 ? 11.614 22.665 4.882 1.00 93.56 295 SER A C 1
ATOM 2242 O O . SER A 1 295 ? 11.542 21.507 5.289 1.00 93.56 295 SER A O 1
ATOM 2244 N N . MET A 1 296 ? 11.657 22.957 3.586 1.00 93.38 296 MET A N 1
ATOM 2245 C CA . MET A 1 296 ? 11.691 21.953 2.531 1.00 93.38 296 MET A CA 1
ATOM 2246 C C . MET A 1 296 ? 12.486 22.478 1.342 1.00 93.38 296 MET A C 1
ATOM 2248 O O . MET A 1 296 ? 12.296 23.622 0.927 1.00 93.38 296 MET A O 1
ATOM 2252 N N . GLU A 1 297 ? 13.357 21.647 0.786 1.00 88.62 297 GLU A N 1
ATOM 2253 C CA . GLU A 1 297 ? 14.169 22.003 -0.376 1.00 88.62 297 GLU A CA 1
ATOM 2254 C C . GLU A 1 297 ? 14.387 20.799 -1.296 1.00 88.62 297 GLU A C 1
ATOM 2256 O O . GLU A 1 297 ? 14.590 19.666 -0.843 1.00 88.62 297 GLU A O 1
ATOM 2261 N N . ALA A 1 298 ? 14.338 21.054 -2.604 1.00 81.62 298 ALA A N 1
ATOM 2262 C CA . ALA A 1 298 ? 14.870 20.144 -3.605 1.00 81.62 298 ALA A CA 1
ATOM 2263 C C . ALA A 1 298 ? 16.385 20.364 -3.632 1.00 81.62 298 ALA A C 1
ATOM 2265 O O . ALA A 1 298 ? 16.870 21.378 -4.128 1.00 81.62 298 ALA A O 1
ATOM 2266 N N . VAL A 1 299 ? 17.134 19.439 -3.036 1.00 74.38 299 VAL A N 1
ATOM 2267 C CA . VAL A 1 299 ? 18.602 19.531 -2.959 1.00 74.38 299 VAL A CA 1
ATOM 2268 C C . VAL A 1 299 ? 19.217 19.295 -4.345 1.00 74.38 299 VAL A C 1
ATOM 2270 O O . VAL A 1 299 ? 20.218 19.907 -4.717 1.00 74.38 299 VAL A O 1
ATOM 2273 N N . ASP A 1 300 ? 18.595 18.408 -5.121 1.00 73.06 300 ASP A N 1
ATOM 2274 C CA . ASP A 1 300 ? 18.867 18.141 -6.531 1.00 73.06 300 ASP A CA 1
ATOM 2275 C C . ASP A 1 300 ? 17.640 17.478 -7.179 1.00 73.06 300 ASP A C 1
ATOM 2277 O O . ASP A 1 300 ? 16.601 17.353 -6.540 1.00 73.06 300 ASP A O 1
ATOM 2281 N N . ASN A 1 301 ? 17.755 17.014 -8.429 1.00 69.12 301 ASN A N 1
ATOM 2282 C CA . ASN A 1 301 ? 16.638 16.447 -9.186 1.00 69.12 301 ASN A CA 1
ATOM 2283 C C . ASN A 1 301 ? 15.906 15.269 -8.522 1.00 69.12 301 ASN A C 1
ATOM 2285 O O . ASN A 1 301 ? 14.765 15.033 -8.895 1.00 69.12 301 ASN A O 1
ATOM 2289 N N . TYR A 1 302 ? 16.468 14.522 -7.571 1.00 72.75 302 TYR A N 1
ATOM 2290 C CA . TYR A 1 302 ? 15.674 13.488 -6.882 1.00 72.75 302 TYR A CA 1
ATOM 2291 C C . TYR A 1 302 ? 15.947 13.362 -5.380 1.00 72.75 302 TYR A C 1
ATOM 2293 O O . TYR A 1 302 ? 15.520 12.394 -4.751 1.00 72.75 302 TYR A O 1
ATOM 2301 N N . THR A 1 303 ? 16.595 14.363 -4.787 1.00 71.88 303 THR A N 1
ATOM 2302 C CA . THR A 1 303 ? 16.729 14.489 -3.336 1.00 71.88 303 THR A CA 1
ATOM 2303 C C . THR A 1 303 ? 15.823 15.592 -2.821 1.00 71.88 303 THR A C 1
ATOM 2305 O O . THR A 1 303 ? 15.977 16.763 -3.166 1.00 71.88 303 THR A O 1
ATOM 2308 N N . VAL A 1 304 ? 14.907 15.216 -1.934 1.00 80.12 304 VAL A N 1
ATOM 2309 C CA . VAL A 1 304 ? 14.041 16.145 -1.209 1.00 80.12 304 VAL A CA 1
ATOM 2310 C C . VAL A 1 304 ? 14.451 16.108 0.250 1.00 80.12 304 VAL A C 1
ATOM 2312 O O . VAL A 1 304 ? 14.462 15.044 0.868 1.00 80.12 304 VAL A O 1
ATOM 2315 N N . LYS A 1 305 ? 14.770 17.269 0.811 1.00 83.75 305 LYS A N 1
ATOM 2316 C CA . LYS A 1 305 ? 14.979 17.426 2.245 1.00 83.75 305 LYS A CA 1
ATOM 2317 C C . LYS A 1 305 ? 13.754 18.102 2.839 1.00 83.75 305 LYS A C 1
ATOM 2319 O O . LYS A 1 305 ? 13.326 19.141 2.345 1.00 83.75 305 LYS A O 1
ATOM 2324 N N . ILE A 1 306 ? 13.202 17.501 3.888 1.00 91.88 306 ILE A N 1
ATOM 2325 C CA . ILE A 1 306 ? 12.054 18.015 4.637 1.00 91.88 306 ILE A CA 1
ATOM 2326 C C . ILE A 1 306 ? 12.463 18.061 6.105 1.00 91.88 306 ILE A C 1
ATOM 2328 O O . ILE A 1 306 ? 12.895 17.052 6.661 1.00 91.88 306 ILE A O 1
ATOM 2332 N N . VAL A 1 307 ? 12.350 19.234 6.714 1.00 92.00 307 VAL A N 1
ATOM 2333 C CA . VAL A 1 307 ? 12.554 19.455 8.144 1.00 92.00 307 VAL A CA 1
ATOM 2334 C C . VAL A 1 307 ? 11.187 19.737 8.747 1.00 92.00 307 VAL A C 1
ATOM 2336 O O . VAL A 1 307 ? 10.506 20.674 8.332 1.00 92.00 307 VAL A O 1
ATOM 2339 N N . PHE A 1 308 ? 10.763 18.896 9.683 1.00 91.81 308 PHE A N 1
ATOM 2340 C CA . PHE A 1 308 ? 9.480 19.026 10.371 1.00 91.81 308 PHE A CA 1
ATOM 2341 C C . PHE A 1 308 ? 9.646 19.853 11.641 1.00 91.81 308 PHE A C 1
ATOM 2343 O O . PHE A 1 308 ? 10.678 19.755 12.298 1.00 91.81 308 PHE A O 1
ATOM 2350 N N . GLU A 1 309 ? 8.612 20.609 12.010 1.00 91.62 309 GLU A N 1
ATOM 2351 C CA . GLU A 1 309 ? 8.633 21.451 13.217 1.00 91.62 309 GLU A CA 1
ATOM 2352 C C . GLU A 1 309 ? 8.826 20.622 14.495 1.00 91.62 309 GLU A C 1
ATOM 2354 O O . GLU A 1 309 ? 9.456 21.070 15.448 1.00 91.62 309 GLU A O 1
ATOM 2359 N N . ASN A 1 310 ? 8.290 19.397 14.517 1.00 86.56 310 ASN A N 1
ATOM 2360 C CA . ASN A 1 310 ? 8.406 18.472 15.638 1.00 86.56 310 ASN A CA 1
ATOM 2361 C C . ASN A 1 310 ? 8.604 17.040 15.127 1.00 86.56 310 ASN A C 1
ATOM 2363 O O . ASN A 1 310 ? 8.001 16.631 14.132 1.00 86.56 310 ASN A O 1
ATOM 2367 N N . GLY A 1 311 ? 9.410 16.248 15.836 1.00 84.44 311 GLY A N 1
ATOM 2368 C CA . GLY A 1 311 ? 9.526 14.815 15.571 1.00 84.44 311 GLY A CA 1
ATOM 2369 C C . GLY A 1 311 ? 8.259 14.079 16.005 1.00 84.44 311 GLY A C 1
ATOM 2370 O O . GLY A 1 311 ? 7.950 14.040 17.193 1.00 84.44 311 GLY A O 1
ATOM 2371 N N . ALA A 1 312 ? 7.543 13.468 15.059 1.00 82.81 312 ALA A N 1
ATOM 2372 C CA . ALA A 1 312 ? 6.344 12.683 15.337 1.00 82.81 312 ALA A CA 1
ATOM 2373 C C . ALA A 1 312 ? 6.424 11.310 14.655 1.00 82.81 312 ALA A C 1
ATOM 2375 O O . ALA A 1 312 ? 6.671 11.205 13.454 1.00 82.81 312 ALA A O 1
ATOM 2376 N N . TYR A 1 313 ? 6.197 10.240 15.424 1.00 85.81 313 TYR A N 1
ATOM 2377 C CA . TYR A 1 313 ? 6.244 8.867 14.906 1.00 85.81 313 TYR A CA 1
ATOM 2378 C C . TYR A 1 313 ? 5.277 8.583 13.728 1.00 85.81 313 TYR A C 1
ATOM 2380 O O . TYR A 1 313 ? 5.638 7.753 12.892 1.00 85.81 313 TYR A O 1
ATOM 2388 N N . PRO A 1 314 ? 4.096 9.238 13.589 1.00 86.56 314 PRO A N 1
ATOM 2389 C CA . PRO A 1 314 ? 3.168 8.940 12.499 1.00 86.56 314 PRO A CA 1
ATOM 2390 C C . PRO A 1 314 ? 3.588 9.489 11.138 1.00 86.56 314 PRO A C 1
ATOM 2392 O O . PRO A 1 314 ? 2.989 9.084 10.151 1.00 86.56 314 PRO A O 1
ATOM 2395 N N . ILE A 1 315 ? 4.583 10.383 11.050 1.00 88.31 315 ILE A N 1
ATOM 2396 C CA . ILE A 1 315 ? 4.909 11.115 9.810 1.00 88.31 315 ILE A CA 1
ATOM 2397 C C . ILE A 1 315 ? 5.059 10.167 8.617 1.00 88.31 315 ILE A C 1
ATOM 2399 O O . ILE A 1 315 ? 4.430 10.370 7.583 1.00 88.31 315 ILE A O 1
ATOM 2403 N N . LEU A 1 316 ? 5.845 9.096 8.762 1.00 84.62 316 LEU A N 1
ATOM 2404 C CA . LEU A 1 316 ? 6.046 8.134 7.675 1.00 84.62 316 LEU A CA 1
ATOM 2405 C C . LEU A 1 316 ? 4.754 7.398 7.303 1.00 84.62 316 LEU A C 1
ATOM 2407 O O . LEU A 1 316 ? 4.507 7.176 6.122 1.00 84.62 316 LEU A O 1
ATOM 2411 N N . THR A 1 317 ? 3.919 7.058 8.287 1.00 85.25 317 THR A N 1
ATOM 2412 C CA . THR A 1 317 ? 2.610 6.430 8.066 1.00 85.25 317 THR A CA 1
ATOM 2413 C C . THR A 1 317 ? 1.660 7.382 7.348 1.00 85.25 317 THR A C 1
ATOM 2415 O O . THR A 1 317 ? 1.026 6.995 6.371 1.00 85.25 317 THR A O 1
ATOM 2418 N N . GLU A 1 318 ? 1.588 8.641 7.771 1.00 91.75 318 GLU A N 1
ATOM 2419 C CA . GLU A 1 318 ? 0.739 9.655 7.151 1.00 91.75 318 GLU A CA 1
ATOM 2420 C C . GLU A 1 318 ? 1.152 9.945 5.706 1.00 91.75 318 GLU A C 1
ATOM 2422 O O . GLU A 1 318 ? 0.281 10.129 4.865 1.00 91.75 318 GLU A O 1
ATOM 2427 N N . LEU A 1 319 ? 2.450 9.891 5.378 1.00 88.25 319 LEU A N 1
ATOM 2428 C CA . LEU A 1 319 ? 2.950 9.987 3.998 1.00 88.25 319 LEU A CA 1
ATOM 2429 C C . LEU A 1 319 ? 2.496 8.820 3.098 1.00 88.25 319 LEU A C 1
ATOM 2431 O O . LEU A 1 319 ? 2.608 8.908 1.875 1.00 88.25 319 LEU A O 1
ATOM 2435 N N . THR A 1 320 ? 1.938 7.742 3.663 1.00 87.31 320 THR A N 1
ATOM 2436 C CA . THR A 1 320 ? 1.319 6.653 2.886 1.00 87.31 320 THR A CA 1
ATOM 2437 C C . THR A 1 320 ? -0.149 6.911 2.542 1.00 87.31 320 THR A C 1
ATOM 2439 O O . THR A 1 320 ? -0.724 6.189 1.723 1.00 87.31 320 THR A O 1
ATOM 2442 N N . TYR A 1 321 ? -0.784 7.931 3.124 1.00 90.75 321 TYR A N 1
ATOM 2443 C CA . TYR A 1 321 ? -2.219 8.160 2.965 1.00 90.75 321 TYR A CA 1
ATOM 2444 C C . TYR A 1 321 ? -2.608 8.461 1.510 1.00 90.75 321 TYR A C 1
ATOM 2446 O O . TYR A 1 321 ? -1.791 8.912 0.706 1.00 90.75 321 TYR A O 1
ATOM 2454 N N . PRO A 1 322 ? -3.862 8.201 1.104 1.00 89.31 322 PRO A N 1
ATOM 2455 C CA . PRO A 1 322 ? -4.314 8.507 -0.255 1.00 89.31 322 PRO A CA 1
ATOM 2456 C C . PRO A 1 322 ? -4.353 10.016 -0.544 1.00 89.31 322 PRO A C 1
ATOM 2458 O O . PRO A 1 322 ? -4.297 10.421 -1.702 1.00 89.31 322 PRO A O 1
ATOM 2461 N N . ARG A 1 323 ? -4.445 10.856 0.493 1.00 90.69 323 ARG A N 1
ATOM 2462 C CA . ARG A 1 323 ? -4.471 12.321 0.407 1.00 90.69 323 ARG A CA 1
ATOM 2463 C C . ARG A 1 323 ? -4.073 12.947 1.750 1.00 90.69 323 ARG A C 1
ATOM 2465 O O . ARG A 1 323 ? -4.257 12.295 2.774 1.00 90.69 323 ARG A O 1
ATOM 2472 N N . PRO A 1 324 ? -3.579 14.196 1.764 1.00 90.56 324 PRO A N 1
ATOM 2473 C CA . PRO A 1 324 ? -3.209 15.021 0.605 1.00 90.56 324 PRO A CA 1
ATOM 2474 C C . PRO A 1 324 ? -1.821 14.668 0.036 1.00 90.56 324 PRO A C 1
ATOM 2476 O O . PRO A 1 324 ? -1.364 15.290 -0.915 1.00 90.56 324 PRO A O 1
ATOM 2479 N N . VAL A 1 325 ? -1.178 13.643 0.601 1.00 90.44 325 VAL A N 1
ATOM 2480 C CA . VAL A 1 325 ? 0.253 13.325 0.511 1.00 90.44 325 VAL A CA 1
ATOM 2481 C C . VAL A 1 325 ? 0.737 12.681 -0.793 1.00 90.44 325 VAL A C 1
ATOM 2483 O O . VAL A 1 325 ? 1.698 11.914 -0.820 1.00 90.44 325 VAL A O 1
ATOM 2486 N N . ARG A 1 326 ? 0.046 12.953 -1.898 1.00 93.31 326 ARG A N 1
ATOM 2487 C CA . ARG A 1 326 ? 0.310 12.341 -3.204 1.00 93.31 326 ARG A CA 1
ATOM 2488 C C . ARG A 1 326 ? 0.758 13.384 -4.215 1.00 93.31 326 ARG A C 1
ATOM 2490 O O . ARG A 1 326 ? 0.527 14.579 -4.056 1.00 93.31 326 ARG A O 1
ATOM 2497 N N . PHE A 1 327 ? 1.406 12.907 -5.271 1.00 93.62 327 PHE A N 1
ATOM 2498 C CA . PHE A 1 327 ? 2.079 13.774 -6.227 1.00 93.62 327 PHE A CA 1
ATOM 2499 C C . PHE A 1 327 ? 1.272 13.943 -7.509 1.00 93.62 327 PHE A C 1
ATOM 2501 O O . PHE A 1 327 ? 1.040 12.993 -8.258 1.00 93.62 327 PHE A O 1
ATOM 2508 N N . LEU A 1 328 ? 0.878 15.188 -7.745 1.00 93.06 328 LEU A N 1
ATOM 2509 C CA . LEU A 1 328 ? 0.313 15.704 -8.984 1.00 93.06 328 LEU A CA 1
ATOM 2510 C C . LEU A 1 328 ? 1.438 16.214 -9.897 1.00 93.06 328 LEU A C 1
ATOM 2512 O O . LEU A 1 328 ? 2.362 16.859 -9.400 1.00 93.06 328 LEU A O 1
ATOM 2516 N N . SER A 1 329 ? 1.346 16.013 -11.215 1.00 93.12 329 SER A N 1
ATOM 2517 C CA . SER A 1 329 ? 2.251 16.703 -12.147 1.00 93.12 329 SER A CA 1
ATOM 2518 C C . SER A 1 329 ? 1.993 18.211 -12.106 1.00 93.12 329 SER A C 1
ATOM 2520 O O . SER A 1 329 ? 0.832 18.608 -12.246 1.00 93.12 329 SER A O 1
ATOM 2522 N N . PRO A 1 330 ? 3.022 19.073 -12.001 1.00 90.50 330 PRO A N 1
ATOM 2523 C CA . PRO A 1 330 ? 2.845 20.521 -12.119 1.00 90.50 330 PRO A CA 1
ATOM 2524 C C . PRO A 1 330 ? 2.079 20.946 -13.382 1.00 90.50 330 PRO A C 1
ATOM 2526 O O . PRO A 1 330 ? 1.350 21.931 -13.344 1.00 90.50 330 PRO A O 1
ATOM 2529 N N . SER A 1 331 ? 2.139 20.150 -14.463 1.00 89.56 331 SER A N 1
ATOM 2530 C CA . SER A 1 331 ? 1.381 20.362 -15.712 1.00 89.56 331 SER A CA 1
ATOM 2531 C C . SER A 1 331 ? -0.145 20.329 -15.545 1.00 89.56 331 SER A C 1
ATOM 2533 O O . SER A 1 331 ? -0.889 20.660 -16.468 1.00 89.56 331 SER A O 1
ATOM 2535 N N . SER A 1 332 ? -0.622 19.882 -14.386 1.00 91.00 332 SER A N 1
ATOM 2536 C CA . SER A 1 332 ? -2.038 19.802 -14.041 1.00 91.00 332 SER A CA 1
ATOM 2537 C C . SER A 1 332 ? -2.616 21.122 -13.535 1.00 91.00 332 SER A C 1
ATOM 2539 O O . SER A 1 332 ? -3.831 21.210 -13.343 1.00 91.00 332 SER A O 1
ATOM 2541 N N . ILE A 1 333 ? -1.766 22.123 -13.294 1.00 89.19 333 ILE A N 1
ATOM 2542 C CA . ILE A 1 333 ? -2.133 23.455 -12.816 1.00 89.19 333 ILE A CA 1
ATOM 2543 C C . ILE A 1 333 ? -1.772 24.484 -13.899 1.00 89.19 333 ILE A C 1
ATOM 2545 O O . ILE A 1 333 ? -0.663 24.447 -14.425 1.00 89.19 333 ILE A O 1
ATOM 2549 N N . THR A 1 334 ? -2.701 25.371 -14.271 1.00 70.25 334 THR A N 1
ATOM 2550 C CA . THR A 1 334 ? -2.541 26.250 -15.455 1.00 70.25 334 THR A CA 1
ATOM 2551 C C . THR A 1 334 ? -2.219 27.709 -15.169 1.00 70.25 334 THR A C 1
ATOM 2553 O O . THR A 1 334 ? -1.725 28.397 -16.059 1.00 70.25 334 THR A O 1
ATOM 2556 N N . GLU A 1 335 ? -2.501 28.211 -13.970 1.00 59.22 335 GLU A N 1
ATOM 2557 C CA . GLU A 1 335 ? -2.176 29.598 -13.627 1.00 59.22 335 GLU A CA 1
ATOM 2558 C C . GLU A 1 335 ? -0.734 29.670 -13.134 1.00 59.22 335 GLU A C 1
ATOM 2560 O O . GLU A 1 335 ? -0.467 29.300 -11.999 1.00 59.22 335 GLU A O 1
ATOM 2565 N N . ASP A 1 336 ? 0.160 30.127 -14.016 1.00 62.38 336 ASP A N 1
ATOM 2566 C CA . ASP A 1 336 ? 1.614 30.245 -13.838 1.00 62.38 336 ASP A CA 1
ATOM 2567 C C . ASP A 1 336 ? 2.332 28.897 -13.578 1.00 62.38 336 ASP A C 1
ATOM 2569 O O . ASP A 1 336 ? 2.230 28.337 -12.481 1.00 62.38 336 ASP A O 1
ATOM 2573 N N . PRO A 1 337 ? 3.061 28.330 -14.566 1.00 55.31 337 PRO A N 1
ATOM 2574 C CA . PRO A 1 337 ? 3.845 27.109 -14.386 1.00 55.31 337 PRO A CA 1
ATOM 2575 C C . PRO A 1 337 ? 4.792 27.215 -13.178 1.00 55.31 337 PRO A C 1
ATOM 2577 O O . PRO A 1 337 ? 5.851 27.828 -13.251 1.00 55.31 337 PRO A O 1
ATOM 2580 N N . GLY A 1 338 ? 4.413 26.597 -12.056 1.00 60.19 338 GLY A N 1
ATOM 2581 C CA . GLY A 1 338 ? 5.163 26.667 -10.797 1.00 60.19 338 GLY A CA 1
ATOM 2582 C C . GLY A 1 338 ? 4.391 27.250 -9.610 1.00 60.19 338 GLY A C 1
ATOM 2583 O O . GLY A 1 338 ? 4.846 27.062 -8.481 1.00 60.19 338 GLY A O 1
ATOM 2584 N N . ASN A 1 339 ? 3.217 27.865 -9.815 1.00 74.69 339 ASN A N 1
ATOM 2585 C CA . ASN A 1 339 ? 2.308 28.234 -8.729 1.00 74.69 339 ASN A CA 1
ATOM 2586 C C . ASN A 1 339 ? 1.560 26.987 -8.209 1.00 74.69 339 ASN A C 1
ATOM 2588 O O . ASN A 1 339 ? 0.686 26.446 -8.891 1.00 74.69 339 ASN A O 1
ATOM 2592 N N . PRO A 1 340 ? 1.840 26.525 -6.981 1.00 74.44 340 PRO A N 1
ATOM 2593 C CA . PRO A 1 340 ? 1.234 25.314 -6.427 1.00 74.44 340 PRO A CA 1
ATOM 2594 C C . PRO A 1 340 ? -0.282 25.435 -6.208 1.00 74.44 340 PRO A C 1
ATOM 2596 O O . PRO A 1 340 ? -0.998 24.430 -6.188 1.00 74.44 340 PRO A O 1
ATOM 2599 N N . MET A 1 341 ? -0.770 26.664 -6.031 1.00 82.44 341 MET A N 1
ATOM 2600 C CA . MET A 1 341 ? -2.144 26.971 -5.634 1.00 82.44 341 MET A CA 1
ATOM 2601 C C . MET A 1 341 ? -3.037 27.406 -6.802 1.00 82.44 341 MET A C 1
ATOM 2603 O O . MET A 1 341 ? -4.158 27.846 -6.563 1.00 82.44 341 MET A O 1
ATOM 2607 N N . GLY A 1 342 ? -2.560 27.296 -8.046 1.00 82.25 342 GLY A N 1
ATOM 2608 C CA . GLY A 1 342 ? -3.350 27.638 -9.228 1.00 82.25 342 GLY A CA 1
ATOM 2609 C C . GLY A 1 342 ? -4.520 26.680 -9.495 1.00 82.25 342 GLY A C 1
ATOM 2610 O O . GLY A 1 342 ? -4.743 25.688 -8.792 1.00 82.25 342 GLY A O 1
ATOM 2611 N N . THR A 1 343 ? -5.255 26.961 -10.569 1.00 86.19 343 THR A N 1
ATOM 2612 C CA . THR A 1 343 ? -6.448 26.204 -10.966 1.00 86.19 343 THR A CA 1
ATOM 2613 C C . THR A 1 343 ? -6.107 24.797 -11.472 1.00 86.19 343 THR A C 1
ATOM 2615 O O . THR A 1 343 ? -5.288 24.621 -12.375 1.00 86.19 343 THR A O 1
ATOM 2618 N N . PHE A 1 344 ? -6.756 23.781 -10.893 1.00 89.56 344 PHE A N 1
ATOM 2619 C CA . PHE A 1 344 ? -6.646 22.384 -11.322 1.00 89.56 344 PHE A CA 1
ATOM 2620 C C . PHE A 1 344 ? -7.363 22.150 -12.652 1.00 89.56 344 PHE A C 1
ATOM 2622 O O . PHE A 1 344 ? -8.522 22.530 -12.802 1.00 89.56 344 PHE A O 1
ATOM 2629 N N . THR A 1 345 ? -6.696 21.473 -13.590 1.00 88.19 345 THR A N 1
ATOM 2630 C CA . THR A 1 345 ? -7.230 21.248 -14.945 1.00 88.19 345 THR A CA 1
ATOM 2631 C C . THR A 1 345 ? -7.319 19.789 -15.358 1.00 88.19 345 THR A C 1
ATOM 2633 O O . THR A 1 345 ? -8.255 19.415 -16.058 1.00 88.19 345 THR A O 1
ATOM 2636 N N . LYS A 1 346 ? -6.377 18.946 -14.928 1.00 90.25 346 LYS A N 1
ATOM 2637 C CA . LYS A 1 346 ? -6.352 17.524 -15.290 1.00 90.25 346 LYS A CA 1
ATOM 2638 C C . LYS A 1 346 ? -5.691 16.669 -14.205 1.00 90.25 346 LYS A C 1
ATOM 2640 O O . LYS A 1 346 ? -4.743 17.122 -13.574 1.00 90.25 346 LYS A O 1
ATOM 2645 N N . PRO A 1 347 ? -6.137 15.423 -13.980 1.00 93.06 347 PRO A N 1
ATOM 2646 C CA . PRO A 1 347 ? -5.557 14.540 -12.968 1.00 93.06 347 PRO A CA 1
ATOM 2647 C C . PRO A 1 347 ? -4.350 13.761 -13.516 1.00 93.06 347 PRO A C 1
ATOM 2649 O O . PRO A 1 347 ? -4.455 12.574 -13.819 1.00 93.06 347 PRO A O 1
ATOM 2652 N N . VAL A 1 348 ? -3.186 14.407 -13.636 1.00 95.12 348 VAL A N 1
ATOM 2653 C CA . VAL A 1 348 ? -1.950 13.724 -14.060 1.00 95.12 348 VAL A CA 1
ATOM 2654 C C . VAL A 1 348 ? -1.150 13.271 -12.838 1.00 95.12 348 VAL A C 1
ATOM 2656 O O . VAL A 1 348 ? -0.590 14.086 -12.106 1.00 95.12 348 VAL A O 1
ATOM 2659 N N . GLY A 1 349 ? -1.064 11.956 -12.632 1.00 94.81 349 GLY A N 1
ATOM 2660 C CA . GLY A 1 349 ? -0.271 11.329 -11.567 1.00 94.81 349 GLY A CA 1
ATOM 2661 C C . GLY A 1 349 ? 0.744 10.308 -12.090 1.00 94.81 349 GLY A C 1
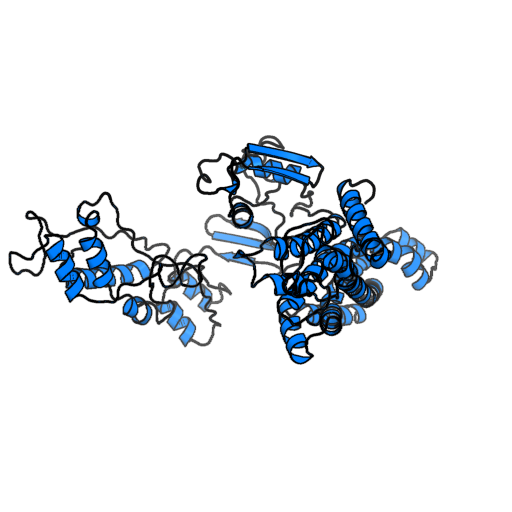ATOM 2662 O O . GLY A 1 349 ? 0.829 10.060 -13.295 1.00 94.81 349 GLY A O 1
ATOM 2663 N N . THR A 1 350 ? 1.502 9.700 -11.173 1.00 92.81 350 THR A N 1
ATOM 2664 C CA . THR A 1 350 ? 2.469 8.610 -11.440 1.00 92.81 350 THR A CA 1
ATOM 2665 C C . THR A 1 350 ? 1.873 7.207 -11.248 1.00 92.81 350 THR A C 1
ATOM 2667 O O . THR A 1 350 ? 2.576 6.202 -11.359 1.00 92.81 350 THR A O 1
ATOM 2670 N N . GLY A 1 351 ? 0.579 7.129 -10.917 1.00 90.50 351 GLY A N 1
ATOM 2671 C CA . GLY A 1 351 ? -0.134 5.881 -10.648 1.00 90.50 351 GLY A CA 1
ATOM 2672 C C . GLY A 1 351 ? -0.320 4.998 -11.885 1.00 90.50 351 GLY A C 1
ATOM 2673 O O . GLY A 1 351 ? -0.053 5.404 -13.015 1.00 90.50 351 GLY A O 1
ATOM 2674 N N . GLN A 1 352 ? -0.799 3.776 -11.652 1.00 93.00 352 GLN A N 1
ATOM 2675 C CA . GLN A 1 352 ? -1.004 2.763 -12.696 1.00 93.00 352 GLN A CA 1
ATOM 2676 C C . GLN A 1 352 ? -2.163 3.076 -13.657 1.00 93.00 352 GLN A C 1
ATOM 2678 O O . GLN A 1 352 ? -2.216 2.513 -14.746 1.00 93.00 352 GLN A O 1
ATOM 2683 N N . TRP A 1 353 ? -3.065 3.980 -13.265 1.00 95.69 353 TRP A N 1
ATOM 2684 C CA . TRP A 1 353 ? -4.257 4.376 -14.014 1.00 95.69 353 TRP A CA 1
ATOM 2685 C C . TRP A 1 353 ? -4.185 5.852 -14.407 1.00 95.69 353 TRP A C 1
ATOM 2687 O O . TRP A 1 353 ? -3.713 6.685 -13.631 1.00 95.69 353 TRP A O 1
ATOM 2697 N N . MET A 1 354 ? -4.686 6.164 -15.597 1.00 95.00 354 MET A N 1
ATOM 2698 C CA . MET A 1 354 ? -4.857 7.512 -16.133 1.00 95.00 354 MET A CA 1
ATOM 2699 C C . MET A 1 354 ? -6.329 7.720 -16.485 1.00 95.00 354 MET A C 1
ATOM 2701 O O . MET A 1 354 ? -6.961 6.817 -17.035 1.00 95.00 354 MET A O 1
ATOM 2705 N N . LEU A 1 355 ? -6.878 8.890 -16.155 1.00 95.62 355 LEU A N 1
ATOM 2706 C CA . LEU A 1 355 ? -8.248 9.244 -16.524 1.00 95.62 355 LEU A CA 1
ATOM 2707 C C . LEU A 1 355 ? -8.332 9.435 -18.046 1.00 95.62 355 LEU A C 1
ATOM 2709 O O . LEU A 1 355 ? -7.601 10.251 -18.602 1.00 95.62 355 LEU A O 1
ATOM 2713 N N . GLU A 1 356 ? -9.214 8.685 -18.699 1.00 95.25 356 GLU A N 1
ATOM 2714 C CA . GLU A 1 356 ? -9.497 8.793 -20.133 1.00 95.25 356 GLU A CA 1
ATOM 2715 C C . GLU A 1 356 ? -10.678 9.732 -20.392 1.00 95.25 356 GLU A C 1
ATOM 2717 O O . GLU A 1 356 ? -10.580 10.635 -21.220 1.00 95.25 356 GLU A O 1
ATOM 2722 N N . SER A 1 357 ? -11.781 9.540 -19.664 1.00 95.88 357 SER A N 1
ATOM 2723 C CA . SER A 1 357 ? -12.992 10.352 -19.783 1.00 95.88 357 SER A CA 1
ATOM 2724 C C . SER A 1 357 ? -13.655 10.571 -18.427 1.00 95.88 357 SER A C 1
ATOM 2726 O O . SER A 1 357 ? -13.530 9.756 -17.510 1.00 95.88 357 SER A O 1
ATOM 2728 N N . TYR A 1 358 ? -14.355 11.696 -18.303 1.00 94.69 358 TYR A N 1
ATOM 2729 C CA . TYR A 1 358 ? -15.144 12.050 -17.131 1.00 94.69 358 TYR A CA 1
ATOM 2730 C C . TYR A 1 358 ? -16.378 12.828 -17.576 1.00 94.69 358 TYR A C 1
ATOM 2732 O O . TYR A 1 358 ? -16.261 13.908 -18.156 1.00 94.69 358 TYR A O 1
ATOM 2740 N N . GLU A 1 359 ? -17.546 12.283 -17.266 1.00 95.81 359 GLU A N 1
ATOM 2741 C CA . GLU A 1 359 ? -18.840 12.917 -17.452 1.00 95.81 359 GLU A CA 1
ATOM 2742 C C . GLU A 1 359 ? -19.465 13.126 -16.077 1.00 95.81 359 GLU A C 1
ATOM 2744 O O . GLU A 1 359 ? -19.752 12.180 -15.337 1.00 95.81 359 GLU A O 1
ATOM 2749 N N . LYS A 1 360 ? -19.618 14.400 -15.706 1.00 93.06 360 LYS A N 1
ATOM 2750 C CA . LYS A 1 360 ? -20.057 14.788 -14.368 1.00 93.06 360 LYS A CA 1
ATOM 2751 C C . LYS A 1 360 ? -21.398 14.128 -14.032 1.00 93.06 360 LYS A C 1
ATOM 2753 O O . LYS A 1 360 ? -22.334 14.193 -14.823 1.00 93.06 360 LYS A O 1
ATOM 2758 N N . ASP A 1 361 ? -21.461 13.533 -12.841 1.00 91.38 361 ASP A N 1
ATOM 2759 C CA . ASP A 1 361 ? -22.641 12.865 -12.279 1.00 91.38 361 ASP A CA 1
ATOM 2760 C C . ASP A 1 361 ? -23.165 11.672 -13.111 1.00 91.38 361 ASP A C 1
ATOM 2762 O O . ASP A 1 361 ? -24.254 11.177 -12.838 1.00 91.38 361 ASP A O 1
ATOM 2766 N N . GLN A 1 362 ? -22.388 11.180 -14.088 1.00 94.06 362 GLN A N 1
ATOM 2767 C CA . GLN A 1 362 ? -22.759 10.050 -14.948 1.00 94.06 362 GLN A CA 1
ATOM 2768 C C . GLN A 1 362 ? -21.736 8.916 -14.883 1.00 94.06 362 GLN A C 1
ATOM 2770 O O . GLN A 1 362 ? -22.037 7.832 -14.385 1.00 94.06 362 GLN A O 1
ATOM 2775 N N . GLU A 1 363 ? -20.515 9.146 -15.368 1.00 96.00 363 GLU A N 1
ATOM 2776 C CA . GLU A 1 363 ? -19.502 8.097 -15.467 1.00 96.00 363 GLU A CA 1
ATOM 2777 C C . GLU A 1 363 ? -18.078 8.641 -15.592 1.00 96.00 363 GLU A C 1
ATOM 2779 O O . GLU A 1 363 ? -17.840 9.794 -15.947 1.00 96.00 363 GLU A O 1
ATOM 2784 N N . PHE A 1 364 ? -17.100 7.784 -15.316 1.00 96.50 364 PHE A N 1
ATOM 2785 C CA . PHE A 1 364 ? -15.701 8.061 -15.615 1.00 96.50 364 PHE A CA 1
ATOM 2786 C C . PHE A 1 364 ? -14.944 6.794 -15.978 1.00 96.50 364 PHE A C 1
ATOM 2788 O O . PHE A 1 364 ? -15.245 5.704 -15.489 1.00 96.50 364 PHE A O 1
ATOM 2795 N N . THR A 1 365 ? -13.942 6.951 -16.839 1.00 97.50 365 THR A N 1
ATOM 2796 C CA . THR A 1 365 ? -13.176 5.832 -17.386 1.00 97.50 365 THR A CA 1
ATOM 2797 C C . THR A 1 365 ? -11.688 6.014 -17.129 1.00 97.50 365 THR A C 1
ATOM 2799 O O . THR A 1 365 ? -11.121 7.070 -17.406 1.00 97.50 365 THR A O 1
ATOM 2802 N N . PHE A 1 366 ? -11.045 4.964 -16.626 1.00 97.50 366 PHE A N 1
ATOM 2803 C CA . PHE A 1 366 ? -9.598 4.862 -16.492 1.00 97.50 366 PHE A CA 1
ATOM 2804 C C . PHE A 1 366 ? -9.012 3.889 -17.513 1.00 97.50 366 PHE A C 1
ATOM 2806 O O . PHE A 1 366 ? -9.600 2.848 -17.807 1.00 97.50 366 PHE A O 1
ATOM 2813 N N . VAL A 1 367 ? -7.801 4.195 -17.973 1.00 97.00 367 VAL A N 1
ATOM 2814 C CA . VAL A 1 367 ? -6.963 3.331 -18.817 1.00 97.00 367 VAL A CA 1
ATOM 2815 C C . VAL A 1 367 ? -5.570 3.162 -18.194 1.00 97.00 367 VAL A C 1
ATOM 2817 O O . VAL A 1 367 ? -5.143 4.027 -17.417 1.00 97.00 367 VAL A O 1
ATOM 2820 N N . PRO A 1 368 ? -4.835 2.071 -18.484 1.00 95.56 368 PRO A N 1
ATOM 2821 C CA . PRO A 1 368 ? -3.483 1.876 -17.978 1.00 95.56 368 PRO A CA 1
ATOM 2822 C C . PRO A 1 368 ? -2.547 3.026 -18.357 1.00 95.56 368 PRO A C 1
ATOM 2824 O O . PRO A 1 368 ? -2.471 3.436 -19.515 1.00 95.56 368 PRO A O 1
ATOM 2827 N N . ASN A 1 369 ? -1.775 3.512 -17.387 1.00 91.44 369 ASN A N 1
ATOM 2828 C CA . ASN A 1 369 ? -0.746 4.516 -17.628 1.00 91.44 369 ASN A CA 1
ATOM 2829 C C . ASN A 1 369 ? 0.415 3.892 -18.442 1.00 91.44 369 ASN A C 1
ATOM 2831 O O . ASN A 1 369 ? 1.089 2.975 -17.952 1.00 91.44 369 ASN A O 1
ATOM 2835 N N . PRO A 1 370 ? 0.713 4.384 -19.662 1.00 87.12 370 PRO A N 1
ATOM 2836 C CA . PRO A 1 370 ? 1.767 3.815 -20.502 1.00 87.12 370 PRO A CA 1
ATOM 2837 C C . PRO A 1 370 ? 3.168 3.953 -19.890 1.00 87.12 370 PRO A C 1
ATOM 2839 O O . PRO A 1 370 ? 4.026 3.111 -20.182 1.00 87.12 370 PRO A O 1
ATOM 2842 N N . TYR A 1 371 ? 3.362 4.955 -19.024 1.00 83.62 371 TYR A N 1
ATOM 2843 C CA . TYR A 1 371 ? 4.599 5.286 -18.313 1.00 83.62 371 TYR A CA 1
ATOM 2844 C C . TYR A 1 371 ? 4.637 4.759 -16.873 1.00 83.62 371 TYR A C 1
ATOM 2846 O O . TYR A 1 371 ? 5.491 5.180 -16.092 1.00 83.62 371 TYR A O 1
ATOM 2854 N N . TYR A 1 372 ? 3.722 3.861 -16.489 1.00 85.88 372 TYR A N 1
ATOM 2855 C CA . TYR A 1 372 ? 3.744 3.305 -15.141 1.00 85.88 372 TYR A CA 1
ATOM 2856 C C . TYR A 1 372 ? 5.067 2.579 -14.869 1.00 85.88 372 TYR A C 1
ATOM 2858 O O . TYR A 1 372 ? 5.493 1.720 -15.641 1.00 85.88 372 TYR A O 1
ATOM 2866 N N . TRP A 1 373 ? 5.706 2.948 -13.762 1.00 71.44 373 TRP A N 1
ATOM 2867 C CA . TRP A 1 373 ? 7.028 2.471 -13.355 1.00 71.44 373 TRP A CA 1
ATOM 2868 C C . TRP A 1 373 ? 6.993 1.079 -12.699 1.00 71.44 373 TRP A C 1
ATOM 2870 O O . TRP A 1 373 ? 8.035 0.442 -12.555 1.00 71.44 373 TRP A O 1
ATOM 2880 N N . GLY A 1 374 ? 5.805 0.609 -12.302 1.00 71.31 374 GLY A N 1
ATOM 2881 C CA . GLY A 1 374 ? 5.577 -0.707 -11.705 1.00 71.31 374 GLY A CA 1
ATOM 2882 C C . GLY A 1 374 ? 5.057 -1.758 -12.694 1.00 71.31 374 GLY A C 1
ATOM 2883 O O . GLY A 1 374 ? 5.268 -1.685 -13.905 1.00 71.31 374 GLY A O 1
ATOM 2884 N N . GLU A 1 375 ? 4.359 -2.767 -12.169 1.00 78.00 375 GLU A N 1
ATOM 2885 C CA . GLU A 1 375 ? 3.700 -3.793 -12.984 1.00 78.00 375 GLU A CA 1
ATOM 2886 C C . GLU A 1 375 ? 2.443 -3.234 -13.663 1.00 78.00 375 GLU A C 1
ATOM 2888 O O . GLU A 1 375 ? 1.571 -2.669 -13.009 1.00 78.00 375 GLU A O 1
ATOM 2893 N N . LYS A 1 376 ? 2.336 -3.380 -14.987 1.00 79.69 376 LYS A N 1
ATOM 2894 C CA . LYS A 1 376 ? 1.185 -2.851 -15.726 1.00 79.69 376 LYS A CA 1
ATOM 2895 C C . LYS A 1 376 ? -0.099 -3.625 -15.390 1.00 79.69 376 LYS A C 1
ATOM 2897 O O . LYS A 1 376 ? -0.041 -4.855 -15.326 1.00 79.69 376 LYS A O 1
ATOM 2902 N N . PRO A 1 377 ? -1.249 -2.936 -15.246 1.00 84.62 377 PRO A N 1
ATOM 2903 C CA . PRO A 1 377 ? -2.536 -3.595 -15.069 1.00 84.62 377 PRO A CA 1
ATOM 2904 C C . PRO A 1 377 ? -2.835 -4.593 -16.192 1.00 84.62 377 PRO A C 1
ATOM 2906 O O . PRO A 1 377 ? -2.501 -4.351 -17.351 1.00 84.62 377 PRO A O 1
ATOM 2909 N N . LYS A 1 378 ? -3.498 -5.700 -15.842 1.00 90.00 378 LYS A N 1
ATOM 2910 C CA . LYS A 1 378 ? -3.992 -6.709 -16.800 1.00 90.00 378 LYS A CA 1
ATOM 2911 C C . LYS A 1 378 ? -5.319 -6.311 -17.458 1.00 90.00 378 LYS A C 1
ATOM 2913 O O . LYS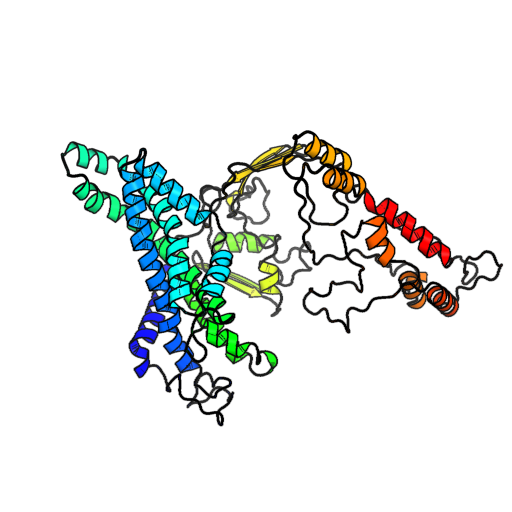 A 1 378 ? -5.766 -6.984 -18.377 1.00 90.00 378 LYS A O 1
ATOM 2918 N N . ILE A 1 379 ? -5.957 -5.263 -16.941 1.00 92.75 379 ILE A N 1
ATOM 2919 C CA . ILE A 1 379 ? -7.241 -4.743 -17.404 1.00 92.75 379 ILE A CA 1
ATOM 2920 C C . ILE A 1 379 ? -6.967 -3.497 -18.246 1.00 92.75 379 ILE A C 1
ATOM 2922 O O . ILE A 1 379 ? -6.301 -2.574 -17.779 1.00 92.75 379 ILE A O 1
ATOM 2926 N N . ASP A 1 380 ? -7.504 -3.463 -19.463 1.00 94.44 380 ASP A N 1
ATOM 2927 C CA . ASP A 1 380 ? -7.268 -2.369 -20.413 1.00 94.44 380 ASP A CA 1
ATOM 2928 C C . ASP A 1 380 ? -8.112 -1.121 -20.127 1.00 94.44 380 ASP A C 1
ATOM 2930 O O . ASP A 1 380 ? -7.776 -0.024 -20.579 1.00 94.44 380 ASP A O 1
ATOM 2934 N N . ARG A 1 381 ? -9.226 -1.270 -19.403 1.00 96.25 381 ARG A N 1
ATOM 2935 C CA . ARG A 1 381 ? -10.164 -0.180 -19.128 1.00 96.25 381 ARG A CA 1
ATOM 2936 C C . ARG A 1 381 ? -11.000 -0.464 -17.886 1.00 96.25 381 ARG A C 1
ATOM 2938 O O . ARG A 1 381 ? -11.521 -1.563 -17.738 1.00 96.25 381 ARG A O 1
ATOM 2945 N N . LEU A 1 382 ? -11.161 0.537 -17.026 1.00 96.19 382 LEU A N 1
ATOM 2946 C CA . LEU A 1 382 ? -12.083 0.500 -15.892 1.00 96.19 382 LEU A CA 1
ATOM 2947 C C . LEU A 1 382 ? -13.104 1.616 -16.049 1.00 96.19 382 LEU A C 1
ATOM 2949 O O . LEU A 1 382 ? -12.727 2.787 -16.076 1.00 96.19 382 LEU A O 1
ATOM 2953 N N . LYS A 1 383 ? -14.382 1.258 -16.133 1.00 96.62 383 LYS A N 1
ATOM 2954 C CA . LYS A 1 383 ? -15.481 2.209 -16.261 1.00 96.62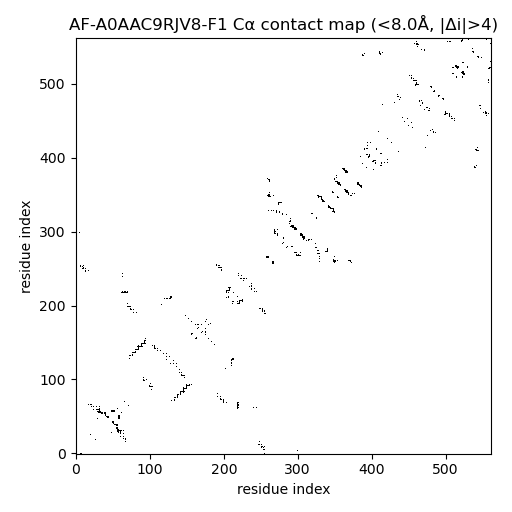 383 LYS A CA 1
ATOM 2955 C C . LYS A 1 383 ? -16.302 2.217 -14.978 1.00 96.62 383 LYS A C 1
ATOM 2957 O O . LYS A 1 383 ? -16.775 1.177 -14.536 1.00 96.62 383 LYS A O 1
ATOM 2962 N N . PHE A 1 384 ? -16.473 3.394 -14.396 1.00 95.50 384 PHE A N 1
ATOM 2963 C CA . PHE A 1 384 ? -17.250 3.606 -13.184 1.00 95.50 384 PHE A CA 1
ATOM 2964 C C . PHE A 1 384 ? -18.524 4.357 -13.541 1.00 95.50 384 PHE A C 1
ATOM 2966 O O . PHE A 1 384 ? -18.456 5.457 -14.089 1.00 95.50 384 PHE A O 1
ATOM 2973 N N . LYS A 1 385 ? -19.676 3.769 -13.215 1.00 94.44 385 LYS A N 1
ATOM 2974 C CA . LYS A 1 385 ? -20.989 4.405 -13.353 1.00 94.44 385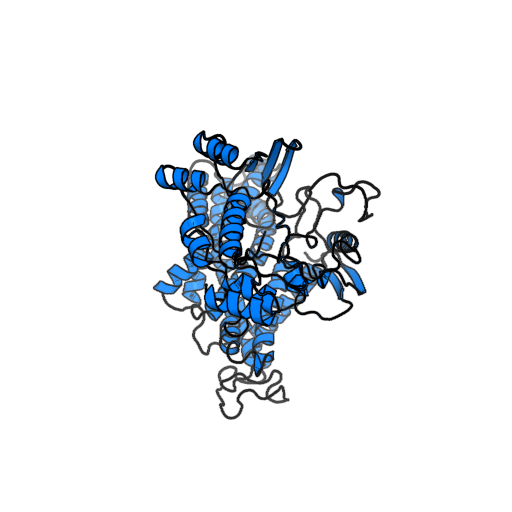 LYS A CA 1
ATOM 2975 C C . LYS A 1 385 ? -21.424 5.018 -12.029 1.00 94.44 385 LYS A C 1
ATOM 2977 O O . LYS A 1 385 ? -21.272 4.406 -10.972 1.00 94.44 385 LYS A O 1
ATOM 2982 N N . VAL A 1 386 ? -21.981 6.220 -12.088 1.00 92.50 386 VAL A N 1
ATOM 2983 C CA . VAL A 1 386 ? -22.524 6.927 -10.929 1.00 92.50 386 VAL A CA 1
ATOM 2984 C C . VAL A 1 386 ? -23.981 6.508 -10.751 1.00 92.50 386 VAL A C 1
ATOM 2986 O O . VAL A 1 386 ? -24.872 7.008 -11.427 1.00 92.50 386 VAL A O 1
ATOM 2989 N N . ILE A 1 387 ? -24.223 5.573 -9.831 1.00 90.62 387 ILE A N 1
ATOM 2990 C CA . ILE A 1 387 ? -25.566 5.089 -9.475 1.00 90.62 387 ILE A CA 1
ATOM 2991 C C . ILE A 1 387 ? -25.759 5.340 -7.971 1.00 90.62 387 ILE A C 1
ATOM 2993 O O . ILE A 1 387 ? -25.269 4.546 -7.162 1.00 90.62 387 ILE A O 1
ATOM 2997 N N . PRO A 1 388 ? -26.390 6.461 -7.563 1.00 86.06 388 PRO A N 1
ATOM 2998 C CA . PRO A 1 388 ? -26.475 6.852 -6.152 1.00 86.06 388 PRO A CA 1
ATOM 2999 C C . PRO A 1 388 ? -27.339 5.928 -5.290 1.00 86.06 388 PRO A C 1
ATOM 3001 O O . PRO A 1 388 ? -27.004 5.689 -4.130 1.00 86.06 388 PRO A O 1
ATOM 3004 N N . ASP A 1 389 ? -28.416 5.381 -5.850 1.00 86.75 389 ASP A N 1
ATOM 3005 C CA . ASP A 1 389 ? -29.341 4.512 -5.125 1.00 86.75 389 ASP A CA 1
ATOM 3006 C C . ASP A 1 389 ? -28.796 3.080 -4.968 1.00 86.75 389 ASP A C 1
ATOM 3008 O O . ASP A 1 389 ? -28.235 2.499 -5.899 1.00 86.75 389 ASP A O 1
ATOM 3012 N N . GLY A 1 390 ? -28.939 2.513 -3.766 1.00 84.56 390 GLY A N 1
ATOM 3013 C CA . GLY A 1 390 ? -28.392 1.196 -3.425 1.00 84.56 390 GLY A CA 1
ATOM 3014 C C . GLY A 1 390 ? -29.099 0.031 -4.112 1.00 84.56 390 GLY A C 1
ATOM 3015 O O . GLY A 1 390 ? -28.429 -0.905 -4.546 1.00 84.56 390 GLY A O 1
ATOM 3016 N N . GLN A 1 391 ? -30.422 0.111 -4.258 1.00 87.69 391 GLN A N 1
ATOM 3017 C CA . GLN A 1 391 ? -31.215 -0.919 -4.932 1.00 87.69 391 GLN A CA 1
ATOM 3018 C C . GLN A 1 391 ? -30.963 -0.887 -6.443 1.00 87.69 391 GLN A C 1
ATOM 3020 O O . GLN A 1 391 ? -30.718 -1.921 -7.062 1.00 87.69 391 GLN A O 1
ATOM 3025 N N . ALA A 1 392 ? -30.900 0.311 -7.033 1.00 91.38 392 ALA A N 1
ATOM 3026 C CA . ALA A 1 392 ? -30.550 0.498 -8.437 1.00 91.38 392 ALA A CA 1
ATOM 3027 C C . ALA A 1 392 ? -29.161 -0.070 -8.774 1.00 91.38 392 ALA A C 1
ATOM 3029 O O . ALA A 1 392 ? -28.981 -0.662 -9.837 1.00 91.38 392 ALA A O 1
ATOM 3030 N N . ARG A 1 393 ? -28.181 0.053 -7.865 1.00 91.44 393 ARG A N 1
ATOM 3031 C CA . ARG A 1 393 ? -26.863 -0.584 -8.026 1.00 91.44 393 ARG A CA 1
ATOM 3032 C C . ARG A 1 393 ? -26.945 -2.109 -8.071 1.00 91.44 393 ARG A C 1
ATOM 3034 O O . ARG A 1 393 ? -26.278 -2.719 -8.903 1.00 91.44 393 ARG A O 1
ATOM 3041 N N . ALA A 1 394 ? -27.734 -2.722 -7.189 1.00 91.81 394 ALA A N 1
ATOM 3042 C CA . ALA A 1 394 ? -27.916 -4.172 -7.184 1.00 91.81 394 ALA A CA 1
ATOM 3043 C C . ALA A 1 394 ? -28.603 -4.655 -8.470 1.00 91.81 394 ALA A C 1
ATOM 3045 O O . ALA A 1 394 ? -28.141 -5.616 -9.084 1.00 91.81 394 ALA A O 1
ATOM 3046 N N . LEU A 1 395 ? -29.627 -3.934 -8.938 1.00 93.94 395 LEU A N 1
ATOM 3047 C CA . LEU A 1 395 ? -30.299 -4.232 -10.202 1.00 93.94 395 LEU A CA 1
ATOM 3048 C C . LEU A 1 395 ? -29.357 -4.097 -11.407 1.00 93.94 395 LEU A C 1
ATOM 3050 O O . LEU A 1 395 ? -29.393 -4.934 -12.305 1.00 93.94 395 LEU A O 1
ATOM 3054 N N . ALA A 1 396 ? -28.489 -3.080 -11.421 1.00 95.25 396 ALA A N 1
ATOM 3055 C CA . ALA A 1 396 ? -27.483 -2.905 -12.468 1.00 95.25 396 ALA A CA 1
ATOM 3056 C C . ALA A 1 396 ? -26.487 -4.077 -12.521 1.00 95.25 396 ALA A C 1
ATOM 3058 O O . ALA A 1 396 ? -26.045 -4.467 -13.600 1.00 95.25 396 ALA A O 1
ATOM 3059 N N . LEU A 1 397 ? -26.139 -4.667 -11.372 1.00 95.94 397 LEU A N 1
ATOM 3060 C CA . LEU A 1 397 ? -25.321 -5.881 -11.333 1.00 95.94 397 LEU A CA 1
ATOM 3061 C C . LEU A 1 397 ? -26.105 -7.088 -11.871 1.00 95.94 397 LEU A C 1
ATOM 3063 O O . LEU A 1 397 ? -25.602 -7.834 -12.706 1.00 95.94 397 LEU A O 1
ATOM 3067 N N . GLN A 1 398 ? -27.357 -7.259 -11.434 1.00 94.69 398 GLN A N 1
ATOM 3068 C CA . GLN A 1 398 ? -28.225 -8.359 -11.869 1.00 94.69 398 GLN A CA 1
ATOM 3069 C C . GLN A 1 398 ? -28.517 -8.339 -13.374 1.00 94.69 398 GLN A C 1
ATOM 3071 O O . GLN A 1 398 ? -28.606 -9.396 -13.997 1.00 94.69 398 GLN A O 1
ATOM 3076 N N . SER A 1 399 ? -28.651 -7.151 -13.967 1.00 95.81 399 SER A N 1
ATOM 3077 C CA . SER A 1 399 ? -28.901 -6.976 -15.400 1.00 95.81 399 SER A CA 1
ATOM 3078 C C . SER A 1 399 ? -27.647 -7.124 -16.272 1.00 95.81 399 SER A C 1
ATOM 3080 O O . SER A 1 399 ? -27.768 -7.166 -17.497 1.00 95.81 399 SER A O 1
ATOM 3082 N N . GLY A 1 400 ? -26.455 -7.198 -15.666 1.00 95.19 400 GLY A N 1
ATOM 3083 C CA . GLY A 1 400 ? -25.171 -7.186 -16.373 1.00 95.19 400 GLY A CA 1
ATOM 3084 C C . GLY A 1 400 ? -24.756 -5.801 -16.878 1.00 95.19 400 GLY A C 1
ATOM 3085 O O . GLY A 1 400 ? -23.893 -5.690 -17.745 1.00 95.19 400 GLY A O 1
ATOM 3086 N N . GLU A 1 401 ? -25.371 -4.730 -16.370 1.00 96.19 401 GLU A N 1
ATOM 3087 C CA . GLU A 1 401 ? -24.983 -3.356 -16.688 1.00 96.19 401 GLU A CA 1
ATOM 3088 C C . GLU A 1 401 ? -23.630 -2.965 -16.058 1.00 96.19 401 GLU A C 1
ATOM 3090 O O . GLU A 1 401 ? -22.908 -2.123 -16.612 1.00 96.19 401 GLU A O 1
ATOM 3095 N N . ILE A 1 402 ? -23.303 -3.557 -14.905 1.00 96.12 402 ILE A N 1
ATOM 3096 C CA . ILE A 1 402 ? -22.006 -3.456 -14.226 1.00 96.12 402 ILE A CA 1
ATOM 3097 C C . ILE A 1 402 ? -21.489 -4.850 -13.865 1.00 96.12 402 ILE A C 1
ATOM 3099 O O . ILE A 1 402 ? -22.275 -5.748 -13.581 1.00 96.12 402 ILE A O 1
ATOM 3103 N N . ASP A 1 403 ? -20.166 -5.007 -13.822 1.00 94.94 403 ASP A N 1
ATOM 3104 C CA . ASP A 1 403 ? -19.523 -6.293 -13.510 1.00 94.94 403 ASP A CA 1
ATOM 3105 C C . ASP A 1 403 ? -19.190 -6.458 -12.019 1.00 94.94 403 ASP A C 1
ATOM 3107 O O . ASP A 1 403 ? -19.037 -7.571 -11.521 1.00 94.94 403 ASP A O 1
ATOM 3111 N N . ILE A 1 404 ? -19.014 -5.342 -11.302 1.00 93.88 404 ILE A N 1
ATOM 3112 C CA . ILE A 1 404 ? -18.555 -5.319 -9.909 1.00 93.88 404 ILE A CA 1
ATOM 3113 C C . ILE A 1 404 ? -19.384 -4.307 -9.124 1.00 93.88 404 ILE A C 1
ATOM 3115 O O . ILE A 1 404 ? -19.489 -3.139 -9.503 1.00 93.88 404 ILE A O 1
ATOM 3119 N N . LEU A 1 405 ? -19.902 -4.751 -7.981 1.00 91.62 405 LEU A N 1
ATOM 3120 C CA . LEU A 1 405 ? -20.555 -3.922 -6.976 1.00 91.62 405 LEU A CA 1
ATOM 3121 C C . LEU A 1 405 ? -19.837 -4.101 -5.638 1.00 91.62 405 LEU A C 1
ATOM 3123 O O . LEU A 1 405 ? -19.540 -5.221 -5.231 1.00 91.62 405 LEU A O 1
ATOM 3127 N N . GLY A 1 406 ? -19.567 -3.005 -4.935 1.00 84.25 406 GLY A N 1
ATOM 3128 C CA . GLY A 1 406 ? -18.899 -3.060 -3.641 1.00 84.25 406 GLY A CA 1
ATOM 3129 C C . GLY A 1 406 ? -18.969 -1.749 -2.872 1.00 84.25 406 GLY A C 1
ATOM 3130 O O . GLY A 1 406 ? -19.450 -0.730 -3.372 1.00 84.25 406 GLY A O 1
ATOM 3131 N N . GLY A 1 407 ? -18.459 -1.786 -1.645 1.00 72.56 407 GLY A N 1
ATOM 3132 C CA . GLY A 1 407 ? -18.318 -0.635 -0.766 1.00 72.56 407 GLY A CA 1
ATOM 3133 C C . GLY A 1 407 ? -17.186 -0.855 0.231 1.00 72.56 407 GLY A C 1
ATOM 3134 O O . GLY A 1 407 ? -16.882 -1.981 0.607 1.00 72.56 407 GLY A O 1
ATOM 3135 N N . ASP A 1 408 ? -16.555 0.235 0.650 1.00 65.81 408 ASP A N 1
ATOM 3136 C CA . ASP A 1 408 ? -15.531 0.276 1.699 1.00 65.81 408 ASP A CA 1
ATOM 3137 C C . ASP A 1 408 ? -16.115 0.146 3.117 1.00 65.81 408 ASP A C 1
ATOM 3139 O O . ASP A 1 408 ? -15.374 -0.064 4.077 1.00 65.81 408 ASP A O 1
ATOM 3143 N N . LEU A 1 409 ? -17.441 0.263 3.250 1.00 66.19 409 LEU A N 1
ATOM 3144 C CA . LEU A 1 409 ? -18.173 0.243 4.512 1.00 66.19 409 LEU A CA 1
ATOM 3145 C C . LEU A 1 409 ? -19.455 -0.593 4.405 1.00 66.19 409 LEU A C 1
ATOM 3147 O O . LEU A 1 409 ? -20.109 -0.633 3.358 1.00 66.19 409 LEU A O 1
ATOM 3151 N N . ILE A 1 410 ? -19.823 -1.217 5.527 1.00 67.75 410 ILE A N 1
ATOM 3152 C CA . ILE A 1 410 ? -21.095 -1.928 5.704 1.00 67.75 410 ILE A CA 1
ATOM 3153 C C . ILE A 1 410 ? -22.259 -0.953 5.459 1.00 67.75 410 ILE A C 1
ATOM 3155 O O . ILE A 1 410 ? -22.208 0.208 5.866 1.00 67.75 410 ILE A O 1
ATOM 3159 N N . GLY A 1 411 ? -23.303 -1.425 4.770 1.00 69.75 411 GLY A N 1
ATOM 3160 C CA . GLY A 1 411 ? -24.511 -0.646 4.481 1.00 69.75 411 GLY A CA 1
ATOM 3161 C C . GLY A 1 411 ? -24.495 0.144 3.167 1.00 69.75 411 GLY A C 1
ATOM 3162 O O . GLY A 1 411 ? -25.454 0.859 2.899 1.00 69.75 411 GLY A O 1
ATOM 3163 N N . LYS A 1 412 ? -23.453 0.023 2.325 1.00 78.06 412 LYS A N 1
ATOM 3164 C CA . LYS A 1 412 ? -23.454 0.594 0.956 1.00 78.06 412 LYS A CA 1
ATOM 3165 C C . LYS A 1 412 ? -24.226 -0.245 -0.067 1.00 78.06 412 LYS A C 1
ATOM 3167 O O . LYS A 1 412 ? -24.671 0.286 -1.086 1.00 78.06 412 LYS A O 1
ATOM 3172 N N . ILE A 1 413 ? -24.377 -1.537 0.197 1.00 86.50 413 ILE A N 1
ATOM 3173 C CA . ILE A 1 413 ? -25.294 -2.431 -0.512 1.00 86.50 413 ILE A CA 1
ATOM 3174 C C . ILE A 1 413 ? -26.422 -2.720 0.482 1.00 86.50 413 ILE A C 1
ATOM 3176 O O . ILE A 1 413 ? -26.092 -3.093 1.612 1.00 86.50 413 ILE A O 1
ATOM 3180 N N . PRO A 1 414 ? -27.702 -2.519 0.120 1.00 86.75 414 PRO A N 1
ATOM 3181 C CA . PRO A 1 414 ? -28.805 -2.900 0.994 1.00 86.75 414 PRO A CA 1
ATOM 3182 C C . PRO A 1 414 ? -28.722 -4.392 1.347 1.00 86.75 414 PRO A C 1
ATOM 3184 O O . PRO A 1 414 ? -28.391 -5.212 0.486 1.00 86.75 414 PRO A O 1
ATOM 3187 N N . MET A 1 415 ? -28.989 -4.748 2.604 1.00 85.94 415 MET A N 1
ATOM 3188 C CA . MET A 1 415 ? -28.840 -6.121 3.100 1.00 85.94 415 MET A CA 1
ATOM 3189 C C . MET A 1 415 ? -29.780 -7.080 2.380 1.00 85.94 415 MET A C 1
ATOM 3191 O O . MET A 1 415 ? -29.352 -8.161 1.987 1.00 85.94 415 MET A O 1
ATOM 3195 N N . GLU A 1 416 ? -31.015 -6.659 2.110 1.00 87.69 416 GLU A N 1
ATOM 3196 C CA . GLU A 1 416 ? -31.973 -7.435 1.318 1.00 87.69 416 GLU A CA 1
ATOM 3197 C C . GLU A 1 416 ? -31.401 -7.791 -0.062 1.00 87.69 416 GLU A C 1
ATOM 3199 O O . GLU A 1 416 ? -31.315 -8.969 -0.410 1.00 87.69 416 GLU A O 1
ATOM 3204 N N . SER A 1 417 ? -30.885 -6.803 -0.804 1.00 90.69 417 SER A N 1
ATOM 3205 C CA . SER A 1 417 ? -30.280 -7.045 -2.118 1.00 90.69 417 SER A CA 1
ATOM 3206 C C . SER A 1 417 ? -29.052 -7.947 -2.022 1.00 90.69 417 SER A C 1
ATOM 3208 O O . SER A 1 417 ? -28.815 -8.777 -2.894 1.00 90.69 417 SER A O 1
ATOM 3210 N N . LEU A 1 418 ? -28.242 -7.797 -0.972 1.00 89.56 418 LEU A N 1
ATOM 3211 C CA . LEU A 1 418 ? -27.067 -8.638 -0.768 1.00 89.56 418 LEU A CA 1
ATOM 3212 C C . LEU A 1 418 ? -27.455 -10.101 -0.507 1.00 89.56 418 LEU A C 1
ATOM 3214 O O . LEU A 1 418 ? -26.822 -11.004 -1.057 1.00 89.56 418 LEU A O 1
ATOM 3218 N N . LEU A 1 419 ? -28.504 -10.341 0.284 1.00 89.06 419 LEU A N 1
ATOM 3219 C CA . LEU A 1 419 ? -29.053 -11.675 0.525 1.00 89.06 419 LEU A CA 1
ATOM 3220 C C . LEU A 1 419 ? -29.645 -12.278 -0.750 1.00 89.06 419 LEU A C 1
ATOM 3222 O O . LEU A 1 419 ? -29.408 -13.450 -1.031 1.00 89.06 419 LEU A O 1
ATOM 3226 N N . GLU A 1 420 ? -30.353 -11.491 -1.558 1.00 91.88 420 GLU A N 1
ATOM 3227 C CA . GLU A 1 420 ? -30.845 -11.932 -2.866 1.00 91.88 420 GLU A CA 1
ATOM 3228 C C . GLU A 1 420 ? -29.702 -12.328 -3.805 1.00 91.88 420 GLU A C 1
ATOM 3230 O O . GLU A 1 420 ? -29.719 -13.416 -4.386 1.00 91.88 420 GLU A O 1
ATOM 3235 N N . LEU A 1 421 ? -28.671 -11.483 -3.918 1.00 92.12 421 LEU A N 1
ATOM 3236 C CA . LEU A 1 421 ? -27.481 -11.764 -4.723 1.00 92.12 421 LEU A CA 1
ATOM 3237 C C . LEU A 1 421 ? -26.792 -13.051 -4.249 1.00 92.12 421 LEU A C 1
ATOM 3239 O O . LEU A 1 421 ? -26.468 -13.906 -5.076 1.00 92.12 421 LEU A O 1
ATOM 3243 N N . LYS A 1 422 ? -26.646 -13.229 -2.930 1.00 90.31 422 LYS A N 1
ATOM 3244 C CA . LYS A 1 422 ? -26.079 -14.430 -2.294 1.00 90.31 422 LYS A CA 1
ATOM 3245 C C . LYS A 1 422 ? -26.899 -15.680 -2.606 1.00 90.31 422 LYS A C 1
ATOM 3247 O O . LYS A 1 422 ? -26.337 -16.693 -3.014 1.00 90.31 422 LYS A O 1
ATOM 3252 N N . ASN A 1 423 ? -28.218 -15.602 -2.463 1.00 92.50 423 ASN A N 1
ATOM 3253 C CA . ASN A 1 423 ? -29.128 -16.727 -2.673 1.00 92.50 423 ASN A CA 1
ATOM 3254 C C . ASN A 1 423 ? -29.293 -17.094 -4.154 1.00 92.50 423 ASN A C 1
ATOM 3256 O O . ASN A 1 423 ? -29.606 -18.242 -4.461 1.00 92.50 423 ASN A O 1
ATOM 3260 N N . SER A 1 424 ? -29.056 -16.154 -5.076 1.00 93.44 424 SER A N 1
ATOM 3261 C CA . SER A 1 424 ? -29.127 -16.417 -6.518 1.00 93.44 424 SER A CA 1
ATOM 3262 C C . SER A 1 424 ? -28.068 -17.409 -7.013 1.00 93.44 424 SER A C 1
ATOM 3264 O O . SER A 1 424 ? -28.273 -18.057 -8.036 1.00 93.44 424 SER A O 1
ATOM 3266 N N . GLY A 1 425 ? -26.922 -17.506 -6.325 1.00 90.25 425 GLY A N 1
ATOM 3267 C CA . GLY A 1 425 ? -25.781 -18.333 -6.735 1.00 90.25 425 GLY A CA 1
ATOM 3268 C C . GLY A 1 425 ? -25.050 -17.861 -8.002 1.00 90.25 425 GLY A C 1
ATOM 3269 O O . GLY A 1 425 ? -24.090 -18.507 -8.414 1.00 90.25 425 GLY A O 1
ATOM 3270 N N . ASN A 1 426 ? -25.467 -16.745 -8.611 1.00 93.12 426 ASN A N 1
ATOM 3271 C CA . ASN A 1 426 ? -24.904 -16.231 -9.867 1.00 93.12 426 ASN A CA 1
ATOM 3272 C C . ASN A 1 426 ? -23.693 -15.308 -9.668 1.00 93.12 426 ASN A C 1
ATOM 3274 O O . ASN A 1 426 ? -23.020 -14.965 -10.639 1.00 93.12 426 ASN A O 1
ATOM 3278 N N . PHE A 1 427 ? -23.426 -14.890 -8.429 1.00 94.81 427 PHE A N 1
ATOM 3279 C CA . PHE A 1 427 ? -22.406 -13.899 -8.100 1.00 94.81 427 PHE A CA 1
ATOM 3280 C C . PHE A 1 427 ? -21.411 -14.444 -7.082 1.00 94.81 427 PHE A C 1
ATOM 3282 O O . PHE A 1 427 ? -21.779 -15.124 -6.124 1.00 94.81 427 PHE A O 1
ATOM 3289 N N . GLU A 1 428 ? -20.140 -14.096 -7.270 1.00 93.62 428 GLU A N 1
ATOM 3290 C CA . GLU A 1 428 ? -19.109 -14.308 -6.262 1.00 93.62 428 GLU A CA 1
ATOM 3291 C C . GLU A 1 428 ? -19.158 -13.169 -5.239 1.00 93.62 428 GLU A C 1
ATOM 3293 O O . GLU A 1 428 ? -19.071 -11.993 -5.593 1.00 93.62 428 GLU A O 1
ATOM 3298 N N . ILE A 1 429 ? -19.283 -13.519 -3.958 1.00 90.06 429 ILE A N 1
ATOM 3299 C CA . ILE A 1 429 ? -19.317 -12.551 -2.859 1.00 90.06 429 ILE A CA 1
ATOM 3300 C C . ILE A 1 429 ? -18.034 -12.678 -2.047 1.00 90.06 429 ILE A C 1
ATOM 3302 O O . ILE A 1 429 ? -17.742 -13.729 -1.479 1.00 90.06 429 ILE A O 1
ATOM 3306 N N . SER A 1 430 ? -17.292 -11.576 -1.960 1.00 89.00 430 SER A N 1
ATOM 3307 C CA . SER A 1 430 ? -16.084 -11.459 -1.145 1.00 89.00 430 SER A CA 1
ATOM 3308 C C . SER A 1 430 ? -16.323 -10.521 0.034 1.00 89.00 430 SER A C 1
ATOM 3310 O O . SER A 1 430 ? -16.586 -9.334 -0.153 1.00 89.00 430 SER A O 1
ATOM 3312 N N . LEU A 1 431 ? -16.191 -11.045 1.254 1.00 85.25 431 LEU A N 1
ATOM 3313 C CA . LEU A 1 431 ? -16.223 -10.257 2.486 1.00 85.25 431 LEU A CA 1
ATOM 3314 C C . LEU A 1 431 ? -14.794 -9.981 2.957 1.00 85.25 431 LEU A C 1
ATOM 3316 O O . LEU A 1 431 ? -13.976 -10.895 3.053 1.00 85.25 431 LEU A O 1
ATOM 3320 N N . VAL A 1 432 ? -14.498 -8.720 3.268 1.00 82.31 432 VAL A N 1
ATOM 3321 C CA . VAL A 1 432 ? -13.171 -8.288 3.723 1.00 82.31 432 VAL A CA 1
ATOM 3322 C C . VAL A 1 432 ? -13.299 -7.646 5.098 1.00 82.31 432 VAL A C 1
ATOM 3324 O O . VAL A 1 432 ? -14.120 -6.754 5.302 1.00 82.31 432 VAL A O 1
ATOM 3327 N N . GLY A 1 433 ? -12.477 -8.096 6.048 1.00 78.19 433 GLY A N 1
ATOM 3328 C CA . GLY A 1 433 ? -12.404 -7.484 7.372 1.00 78.19 433 GLY A CA 1
ATOM 3329 C C . GLY A 1 433 ? -11.926 -6.033 7.288 1.00 78.19 433 GLY A C 1
ATOM 3330 O O . GLY A 1 433 ? -10.971 -5.728 6.574 1.00 78.19 433 GLY A O 1
ATOM 3331 N N . THR A 1 434 ? -12.575 -5.143 8.036 1.00 76.31 434 THR A N 1
ATOM 3332 C CA . THR A 1 434 ? -12.228 -3.718 8.109 1.00 76.31 434 THR A CA 1
ATOM 3333 C C . THR A 1 434 ? -11.776 -3.331 9.516 1.00 76.31 434 THR A C 1
ATOM 3335 O O . THR A 1 434 ? -12.132 -3.973 10.501 1.00 76.31 434 THR A O 1
ATOM 3338 N N . MET A 1 435 ? -10.981 -2.264 9.609 1.00 78.12 435 MET A N 1
ATOM 3339 C CA . MET A 1 435 ? -10.622 -1.628 10.882 1.00 78.12 435 MET A CA 1
ATOM 3340 C C . MET A 1 435 ? -11.651 -0.576 11.325 1.00 78.12 435 MET A C 1
ATOM 3342 O O . MET A 1 435 ? -11.500 0.018 12.391 1.00 78.12 435 MET A O 1
ATOM 3346 N N . CYS A 1 436 ? -12.674 -0.311 10.508 1.00 80.00 436 CYS A N 1
ATOM 3347 C CA . CYS A 1 436 ? -13.707 0.671 10.806 1.00 80.00 436 CYS A CA 1
ATOM 3348 C C . CYS A 1 436 ? -14.719 0.142 11.831 1.00 80.00 436 CYS A C 1
ATOM 3350 O O . CYS A 1 436 ? -15.161 -1.003 11.754 1.00 80.00 436 CYS A O 1
ATOM 3352 N N . SER A 1 437 ? -15.142 1.025 12.734 1.00 84.56 437 SER A N 1
ATOM 3353 C CA . SER A 1 437 ? -16.250 0.800 13.665 1.00 84.56 437 SER A CA 1
ATOM 3354 C C . SER A 1 437 ? -17.382 1.778 13.363 1.00 84.56 437 SER A C 1
ATOM 3356 O O . SER A 1 437 ? -17.133 2.934 13.018 1.00 84.56 437 SER A O 1
ATOM 3358 N N . HIS A 1 438 ? -18.623 1.336 13.552 1.00 85.56 438 HIS A N 1
ATOM 3359 C CA . HIS A 1 438 ? -19.787 2.218 13.585 1.00 85.56 438 HIS A CA 1
ATOM 3360 C C . HIS A 1 438 ? -20.090 2.578 15.039 1.00 85.56 438 HIS A C 1
ATOM 3362 O O . HIS A 1 438 ? -20.103 1.703 15.902 1.00 85.56 438 HIS A O 1
ATOM 3368 N N . PHE A 1 439 ? -20.306 3.861 15.318 1.00 88.62 439 PHE A N 1
ATOM 3369 C CA . PHE A 1 439 ? -20.579 4.347 16.668 1.00 88.62 439 PHE A CA 1
ATOM 3370 C C . PHE A 1 439 ? -21.566 5.514 16.648 1.00 88.62 439 PHE A C 1
ATOM 3372 O O . PHE A 1 439 ? -21.704 6.216 15.646 1.00 88.62 439 PHE A O 1
ATOM 3379 N N . ILE A 1 440 ? -22.228 5.724 17.784 1.00 89.62 440 ILE A N 1
ATOM 3380 C CA . ILE A 1 440 ? -23.058 6.899 18.049 1.00 89.62 440 ILE A CA 1
ATOM 3381 C C . ILE A 1 440 ? -22.203 7.888 18.841 1.00 89.62 440 ILE A C 1
ATOM 3383 O O . ILE A 1 440 ? -21.599 7.526 19.852 1.00 89.62 440 ILE A O 1
ATOM 3387 N N . ALA A 1 441 ? -22.122 9.130 18.370 1.00 91.31 441 ALA A N 1
ATOM 3388 C CA . ALA A 1 441 ? -21.425 10.196 19.077 1.00 91.31 441 ALA A CA 1
ATOM 3389 C C . ALA A 1 441 ? -22.397 10.943 20.000 1.00 91.31 441 ALA A C 1
ATOM 3391 O O . ALA A 1 441 ? -23.460 11.380 19.566 1.00 91.31 441 ALA A O 1
ATOM 3392 N N . PHE A 1 442 ? -22.010 11.132 21.261 1.00 92.62 442 PHE A N 1
ATOM 3393 C CA . PHE A 1 442 ? -22.778 11.931 22.214 1.00 92.62 442 PHE A CA 1
ATOM 3394 C C . PHE A 1 442 ? -22.384 13.403 22.120 1.00 92.62 442 PHE A C 1
ATOM 3396 O O . PHE A 1 442 ? -21.245 13.761 22.435 1.00 92.62 442 PHE A O 1
ATOM 3403 N N . ASN A 1 443 ? -23.329 14.257 21.730 1.00 92.69 443 ASN A N 1
ATOM 3404 C CA . ASN A 1 443 ? -23.118 15.699 21.697 1.00 92.69 443 ASN A CA 1
ATOM 3405 C C . ASN A 1 443 ? -23.025 16.265 23.125 1.00 92.69 443 ASN A C 1
ATOM 3407 O O . ASN A 1 443 ? -24.017 16.289 23.846 1.00 92.69 443 ASN A O 1
ATOM 3411 N N . GLN A 1 444 ? -21.846 16.738 23.529 1.00 88.69 444 GLN A N 1
ATOM 3412 C CA . GLN A 1 444 ? -21.607 17.246 24.889 1.00 88.69 444 GLN A CA 1
ATOM 3413 C C . GLN A 1 444 ? -22.309 18.585 25.189 1.00 88.69 444 GLN A C 1
ATOM 3415 O O . GLN A 1 444 ? -22.376 18.992 26.348 1.00 88.69 444 GLN A O 1
ATOM 3420 N N . GLU A 1 445 ? -22.877 19.237 24.171 1.00 91.00 445 GLU A N 1
ATOM 3421 C CA . GLU A 1 445 ? -23.745 20.411 24.340 1.00 91.00 445 GLU A CA 1
ATOM 3422 C C . GLU A 1 445 ? -25.137 20.040 24.885 1.00 91.00 445 GLU A C 1
ATOM 3424 O O . GLU A 1 445 ? -25.862 20.898 25.384 1.00 91.00 445 GLU A O 1
ATOM 3429 N N . VAL A 1 446 ? -25.532 18.762 24.811 1.00 89.94 446 VAL A N 1
ATOM 3430 C CA . VAL A 1 446 ? -26.780 18.272 25.413 1.00 89.94 446 VAL A CA 1
ATOM 3431 C C . VAL A 1 446 ? -26.533 17.978 26.891 1.00 89.94 446 VAL A C 1
ATOM 3433 O O . VAL A 1 446 ? -25.733 17.105 27.228 1.00 89.94 446 VAL A O 1
ATOM 3436 N N . GLU A 1 447 ? -27.259 18.669 27.775 1.00 90.25 447 GLU A N 1
ATOM 3437 C CA . GLU A 1 447 ? -27.089 18.595 29.237 1.00 90.25 447 GLU A CA 1
ATOM 3438 C C . GLU A 1 447 ? -27.115 17.150 29.767 1.00 90.25 447 GLU A C 1
ATOM 3440 O O . GLU A 1 447 ? -26.235 16.747 30.529 1.00 90.25 447 GLU A O 1
ATOM 3445 N N . ALA A 1 448 ? -28.063 16.329 29.304 1.00 91.06 448 ALA A N 1
ATOM 3446 C CA . ALA A 1 448 ? -28.174 14.929 29.714 1.00 91.06 448 ALA A CA 1
ATOM 3447 C C . ALA A 1 448 ? -26.912 14.108 29.393 1.00 91.06 448 ALA A C 1
ATOM 3449 O O . ALA A 1 448 ? -26.509 13.256 30.183 1.00 91.06 448 ALA A O 1
ATOM 3450 N N . PHE A 1 449 ? -26.248 14.389 28.267 1.00 93.94 449 PHE A N 1
ATOM 3451 C CA . PHE A 1 449 ? -25.041 13.678 27.851 1.00 93.94 449 PHE A CA 1
ATOM 3452 C C . PHE A 1 449 ? -23.781 14.129 28.577 1.00 93.94 449 PHE A C 1
ATOM 3454 O O . PHE A 1 449 ? -22.749 13.489 28.377 1.00 93.94 449 PHE A O 1
ATOM 3461 N N . GLN A 1 450 ? -23.832 15.147 29.439 1.00 93.62 450 GLN A N 1
ATOM 3462 C CA . GLN A 1 450 ? -22.714 15.488 30.323 1.00 93.62 450 GLN A CA 1
ATOM 3463 C C . GLN A 1 450 ? -22.595 14.489 31.484 1.00 93.62 450 GLN A C 1
ATOM 3465 O O . GLN A 1 450 ? -21.482 14.163 31.913 1.00 93.62 450 GLN A O 1
ATOM 3470 N N . ASP A 1 451 ? -23.710 13.893 31.917 1.00 94.56 451 ASP A N 1
ATOM 3471 C CA . ASP A 1 451 ? -23.713 12.840 32.931 1.00 94.56 451 ASP A CA 1
ATOM 3472 C C . ASP A 1 451 ? -23.216 11.507 32.346 1.00 94.56 451 ASP A C 1
ATOM 3474 O O . ASP A 1 451 ? -23.755 10.970 31.372 1.00 94.56 451 ASP A O 1
ATOM 3478 N N . LYS A 1 452 ? -22.162 10.938 32.947 1.00 95.44 452 LYS A N 1
ATOM 3479 C CA . LYS A 1 452 ? -21.598 9.662 32.483 1.00 95.44 452 LYS A CA 1
ATOM 3480 C C . LYS A 1 452 ? -22.601 8.518 32.614 1.00 95.44 452 LYS A C 1
ATOM 3482 O O . LYS A 1 452 ? -22.534 7.581 31.823 1.00 95.44 452 LYS A O 1
ATOM 3487 N N . ASN A 1 453 ? -23.474 8.561 33.618 1.00 96.31 453 ASN A N 1
ATOM 3488 C CA . ASN A 1 453 ? -24.397 7.475 33.906 1.00 96.31 453 ASN A CA 1
ATOM 3489 C C . ASN A 1 453 ? -25.472 7.380 32.821 1.00 96.31 453 ASN A C 1
ATOM 3491 O O . ASN A 1 453 ? -25.793 6.272 32.411 1.00 96.31 453 ASN A O 1
ATOM 3495 N N . VAL A 1 454 ? -25.915 8.512 32.260 1.00 95.06 454 VAL A N 1
ATOM 3496 C CA . VAL A 1 454 ? -26.807 8.540 31.086 1.00 95.06 454 VAL A CA 1
ATOM 3497 C C . VAL A 1 454 ? -26.127 7.893 29.875 1.00 95.06 454 VAL A C 1
ATOM 3499 O O . VAL A 1 454 ? -26.683 6.989 29.255 1.00 95.06 454 VAL A O 1
ATOM 3502 N N . ARG A 1 455 ? -24.876 8.273 29.573 1.00 94.62 455 ARG A N 1
ATOM 3503 C CA . ARG A 1 455 ? -24.118 7.680 28.450 1.00 94.62 455 ARG A CA 1
ATOM 3504 C C . ARG A 1 455 ? -23.868 6.179 28.634 1.00 94.62 455 ARG A C 1
ATOM 3506 O O . ARG A 1 455 ? -23.902 5.421 27.663 1.00 94.62 455 ARG A O 1
ATOM 3513 N N . LEU A 1 456 ? -23.598 5.742 29.866 1.00 95.06 456 LEU A N 1
ATOM 3514 C CA . LEU A 1 456 ? -23.437 4.326 30.200 1.00 95.06 456 LEU A CA 1
ATOM 3515 C C . LEU A 1 456 ? -24.764 3.576 30.079 1.00 95.06 456 LEU A C 1
ATOM 3517 O O . LEU A 1 456 ? -24.773 2.505 29.483 1.00 95.06 456 LEU A O 1
ATOM 3521 N N . ALA A 1 457 ? -25.869 4.139 30.573 1.00 96.00 457 ALA A N 1
ATOM 3522 C CA . ALA A 1 457 ? -27.193 3.535 30.462 1.00 96.00 457 ALA A CA 1
ATOM 3523 C C . ALA A 1 457 ? -27.546 3.239 29.001 1.00 96.00 457 ALA A C 1
ATOM 3525 O O . ALA A 1 457 ? -27.910 2.114 28.679 1.00 96.00 457 ALA A O 1
ATOM 3526 N N . MET A 1 458 ? -27.308 4.193 28.096 1.00 95.19 458 MET A N 1
ATOM 3527 C CA . MET A 1 458 ? -27.510 3.980 26.659 1.00 95.19 458 MET A CA 1
ATOM 3528 C C . MET A 1 458 ? -26.642 2.851 26.088 1.00 95.19 458 MET A C 1
ATOM 3530 O O . MET A 1 458 ? -27.104 2.077 25.258 1.00 95.19 458 MET A O 1
ATOM 3534 N N . ASN A 1 459 ? -25.390 2.724 26.537 1.00 94.56 459 ASN A N 1
ATOM 3535 C CA . ASN A 1 459 ? -24.510 1.642 26.089 1.00 94.56 459 ASN A CA 1
ATOM 3536 C C . ASN A 1 459 ? -24.963 0.257 26.577 1.00 94.56 459 ASN A C 1
ATOM 3538 O O . ASN A 1 459 ? -24.785 -0.707 25.841 1.00 94.56 459 ASN A O 1
ATOM 3542 N N . TYR A 1 460 ? -25.518 0.164 27.790 1.00 96.12 460 TYR A N 1
ATOM 3543 C CA . TYR A 1 460 ? -26.064 -1.080 28.343 1.00 96.12 460 TYR A CA 1
ATOM 3544 C C . TYR A 1 460 ? -27.455 -1.418 27.788 1.00 96.12 460 TYR A C 1
ATOM 3546 O O . TYR A 1 460 ? -27.821 -2.586 27.761 1.00 96.12 460 TYR A O 1
ATOM 3554 N N . ALA A 1 461 ? -28.229 -0.426 27.342 1.00 96.06 461 ALA A N 1
ATOM 3555 C CA . ALA A 1 461 ? -29.580 -0.638 26.826 1.00 96.06 461 ALA A CA 1
ATOM 3556 C C . ALA A 1 461 ? -29.614 -1.237 25.411 1.00 96.06 461 ALA A C 1
ATOM 3558 O O . ALA A 1 461 ? -30.560 -1.941 25.075 1.00 96.06 461 ALA A O 1
ATOM 3559 N N . ILE A 1 462 ? -28.608 -0.945 24.578 1.00 95.00 462 ILE A N 1
ATOM 3560 C CA . ILE A 1 462 ? -28.600 -1.316 23.157 1.00 95.00 462 ILE A CA 1
ATOM 3561 C C . ILE A 1 462 ? -28.024 -2.724 22.962 1.00 95.00 462 ILE A C 1
ATOM 3563 O O . ILE A 1 462 ? -26.840 -2.963 23.214 1.00 95.00 462 ILE A O 1
ATOM 3567 N N . ASN A 1 463 ? -28.822 -3.640 22.406 1.00 94.69 463 ASN A N 1
ATOM 3568 C CA . ASN A 1 463 ? -28.352 -4.965 22.006 1.00 94.69 463 ASN A CA 1
ATOM 3569 C C . ASN A 1 463 ? -27.483 -4.948 20.735 1.00 94.69 463 ASN A C 1
ATOM 3571 O O . ASN A 1 463 ? -27.957 -5.170 19.619 1.00 94.69 463 ASN A O 1
ATOM 3575 N N . LYS A 1 464 ? -26.177 -4.736 20.901 1.00 92.31 464 LYS A N 1
ATOM 3576 C CA . LYS A 1 464 ? -25.213 -4.738 19.787 1.00 92.31 464 LYS A CA 1
ATOM 3577 C C . LYS A 1 464 ? -25.079 -6.097 19.099 1.00 92.31 464 LYS A C 1
ATOM 3579 O O . LYS A 1 464 ? -24.817 -6.139 17.898 1.00 92.31 464 LYS A O 1
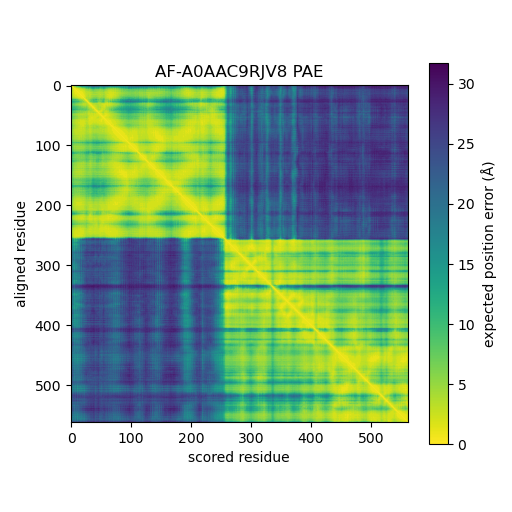ATOM 3584 N N . LYS A 1 465 ? -25.270 -7.190 19.841 1.00 92.19 465 LYS A N 1
ATOM 3585 C CA . LYS A 1 465 ? -25.222 -8.548 19.298 1.00 92.19 465 LYS A CA 1
ATOM 3586 C C . LYS A 1 465 ? -26.358 -8.781 18.299 1.00 92.19 465 LYS A C 1
ATOM 3588 O O . LYS A 1 465 ? -26.080 -9.165 17.170 1.00 92.19 465 LYS A O 1
ATOM 3593 N N . SER A 1 466 ? -27.594 -8.435 18.662 1.00 92.12 466 SER A N 1
ATOM 3594 C CA . SER A 1 466 ? -28.739 -8.495 17.739 1.00 92.12 466 SER A CA 1
ATOM 3595 C C . SER A 1 466 ? -28.584 -7.572 16.533 1.00 92.12 466 SER A C 1
ATOM 3597 O O . SER A 1 466 ? -28.988 -7.928 15.437 1.00 92.12 466 SER A O 1
ATOM 3599 N N . ILE A 1 467 ? -27.937 -6.411 16.678 1.00 91.25 467 ILE A N 1
ATOM 3600 C CA . ILE A 1 467 ? -27.621 -5.578 15.506 1.00 91.25 467 ILE A CA 1
ATOM 3601 C C . ILE A 1 467 ? -26.737 -6.357 14.518 1.00 91.25 467 ILE A C 1
ATOM 3603 O O . ILE A 1 467 ? -27.024 -6.380 13.324 1.00 91.25 467 ILE A O 1
ATOM 3607 N N . ALA A 1 468 ? -25.673 -7.007 14.995 1.00 89.81 468 ALA A N 1
ATOM 3608 C CA . ALA A 1 468 ? -24.777 -7.767 14.126 1.00 89.81 468 ALA A CA 1
ATOM 3609 C C . ALA A 1 468 ? -25.446 -9.022 13.535 1.00 89.81 468 ALA A C 1
ATOM 3611 O O . ALA A 1 468 ? -25.299 -9.280 12.342 1.00 89.81 468 ALA A O 1
ATOM 3612 N N . GLU A 1 469 ? -26.172 -9.785 14.353 1.00 91.12 469 GLU A N 1
ATOM 3613 C CA . GLU A 1 469 ? -26.786 -11.059 13.963 1.00 91.12 469 GLU A CA 1
ATOM 3614 C C . GLU A 1 469 ? -28.058 -10.859 13.126 1.00 91.12 469 GLU A C 1
ATOM 3616 O O . GLU A 1 469 ? -28.168 -11.440 12.049 1.00 91.12 469 GLU A O 1
ATOM 3621 N N . ASP A 1 470 ? -28.981 -10.010 13.584 1.00 88.06 470 ASP A N 1
ATOM 3622 C CA . ASP A 1 470 ? -30.344 -9.920 13.051 1.00 88.06 470 ASP A CA 1
ATOM 3623 C C . ASP A 1 470 ? -30.492 -8.835 11.970 1.00 88.06 470 ASP A C 1
ATOM 3625 O O . ASP A 1 470 ? -31.206 -9.039 10.991 1.00 88.06 470 ASP A O 1
ATOM 3629 N N . ILE A 1 471 ? -29.826 -7.679 12.118 1.00 87.25 471 ILE A N 1
ATOM 3630 C CA . ILE A 1 471 ? -29.937 -6.565 11.148 1.00 87.25 471 ILE A CA 1
ATOM 3631 C C . ILE A 1 471 ? -28.944 -6.731 9.994 1.00 87.25 471 ILE A C 1
ATOM 3633 O O . ILE A 1 471 ? -29.273 -6.444 8.845 1.00 87.25 471 ILE A O 1
ATOM 3637 N N . PHE A 1 472 ? -27.725 -7.190 10.287 1.00 87.69 472 PHE A N 1
ATOM 3638 C CA . PHE A 1 472 ? -26.649 -7.300 9.297 1.00 87.69 472 PHE A CA 1
ATOM 3639 C C . PHE A 1 472 ? -26.338 -8.741 8.854 1.00 87.69 472 PHE A C 1
ATOM 3641 O O . PHE A 1 472 ? -25.354 -8.933 8.146 1.00 87.69 472 PHE A O 1
ATOM 3648 N N . ASP A 1 473 ? -27.127 -9.752 9.240 1.00 87.25 473 ASP A N 1
ATOM 3649 C CA . ASP A 1 473 ? -26.905 -11.176 8.894 1.00 87.25 473 ASP A CA 1
ATOM 3650 C C . ASP A 1 473 ? -25.456 -11.643 9.151 1.00 87.25 473 ASP A C 1
ATOM 3652 O O . ASP A 1 473 ? -24.818 -12.294 8.322 1.00 87.25 473 ASP A O 1
ATOM 3656 N N . ASN A 1 474 ? -24.880 -11.262 10.296 1.00 87.75 474 ASN A N 1
ATOM 3657 C CA . ASN A 1 474 ? -23.483 -11.532 10.662 1.00 87.75 474 ASN A CA 1
ATOM 3658 C C . ASN A 1 474 ? -22.425 -10.909 9.722 1.00 87.75 474 ASN A C 1
ATOM 3660 O O . ASN A 1 474 ? -21.240 -11.247 9.797 1.00 87.75 474 ASN A O 1
ATOM 3664 N N . ILE A 1 475 ? -22.805 -9.962 8.858 1.00 84.94 475 ILE A N 1
ATOM 3665 C CA . ILE A 1 475 ? -21.893 -9.172 8.018 1.00 84.94 475 ILE A CA 1
ATOM 3666 C C . ILE A 1 475 ? -21.374 -7.994 8.853 1.00 84.94 475 ILE A C 1
ATOM 3668 O O . ILE A 1 475 ? -21.673 -6.823 8.629 1.00 84.94 475 ILE A O 1
ATOM 3672 N N . GLY A 1 476 ? -20.605 -8.339 9.883 1.00 85.06 476 GLY A N 1
ATOM 3673 C CA . GLY A 1 476 ? -20.112 -7.423 10.902 1.00 85.06 476 GLY A CA 1
ATOM 3674 C C . GLY A 1 476 ? -19.897 -8.140 12.230 1.00 85.06 476 GLY A C 1
ATOM 3675 O O . GLY A 1 476 ? -20.321 -9.276 12.417 1.00 85.06 476 GLY A O 1
ATOM 3676 N N . LEU A 1 477 ? -19.218 -7.470 13.157 1.00 85.69 477 LEU A N 1
ATOM 3677 C CA . LEU A 1 477 ? -18.985 -7.977 14.506 1.00 85.69 477 LEU A CA 1
ATOM 3678 C C . LEU A 1 477 ? -19.515 -6.976 15.527 1.00 85.69 477 LEU A C 1
ATOM 3680 O O . LEU A 1 477 ? -19.511 -5.765 15.285 1.00 85.69 477 LEU A O 1
ATOM 3684 N N . GLU A 1 478 ? -19.917 -7.487 16.687 1.00 88.12 478 GLU A N 1
ATOM 3685 C CA . GLU A 1 478 ? -20.240 -6.659 17.843 1.00 88.12 478 GLU A CA 1
ATOM 3686 C C . GLU A 1 478 ? -19.055 -5.743 18.193 1.00 88.12 478 GLU A C 1
ATOM 3688 O O . GLU A 1 478 ? -17.917 -6.185 18.376 1.00 88.12 478 GLU A O 1
ATOM 3693 N N . ALA A 1 479 ? -19.327 -4.441 18.290 1.00 86.12 479 ALA A N 1
ATOM 3694 C CA . ALA A 1 479 ? -18.321 -3.460 18.664 1.00 86.12 479 ALA A CA 1
ATOM 3695 C C . ALA A 1 479 ? -18.135 -3.425 20.189 1.00 86.12 479 ALA A C 1
ATOM 3697 O O . ALA A 1 479 ? -19.013 -2.964 20.928 1.00 86.12 479 ALA A O 1
ATOM 3698 N N . ASN A 1 480 ? -16.956 -3.858 20.644 1.00 84.88 480 ASN A N 1
ATOM 3699 C CA . ASN A 1 480 ? -16.564 -3.765 22.049 1.00 84.88 480 ASN A CA 1
ATOM 3700 C C . ASN A 1 480 ? -16.280 -2.309 22.437 1.00 84.88 480 ASN A C 1
ATOM 3702 O O . ASN A 1 480 ? -16.978 -1.755 23.274 1.00 84.88 480 ASN A O 1
ATOM 3706 N N . GLY A 1 481 ? -15.353 -1.631 21.770 1.00 85.19 481 GLY A N 1
ATOM 3707 C CA . GLY A 1 481 ? -15.121 -0.203 21.980 1.00 85.19 481 GLY A CA 1
ATOM 3708 C C . GLY A 1 481 ? -15.012 0.568 20.675 1.00 85.19 481 GLY A C 1
ATOM 3709 O O . GLY A 1 481 ? -15.483 0.131 19.624 1.00 85.19 481 GLY A O 1
ATOM 3710 N N . LEU A 1 482 ? -14.408 1.756 20.752 1.00 84.44 482 LEU A N 1
ATOM 3711 C CA . LEU A 1 482 ? -14.309 2.666 19.608 1.00 84.44 482 LEU A CA 1
ATOM 3712 C C . LEU A 1 482 ? -13.479 2.061 18.464 1.00 84.44 482 LEU A C 1
ATOM 3714 O O . LEU A 1 482 ? -13.810 2.245 17.294 1.00 84.44 482 LEU A O 1
ATOM 3718 N N . TYR A 1 483 ? -12.434 1.303 18.798 1.00 87.00 483 TYR A N 1
ATOM 3719 C CA . TYR A 1 483 ? -11.532 0.668 17.840 1.00 87.00 483 TYR A CA 1
ATOM 3720 C C . TYR A 1 483 ? -11.643 -0.860 17.902 1.00 87.00 483 TYR A C 1
ATOM 3722 O O . TYR A 1 483 ? -11.970 -1.434 18.934 1.00 87.00 483 TYR A O 1
ATOM 3730 N N . GLN A 1 484 ? -11.373 -1.541 16.790 1.00 82.25 484 GLN A N 1
ATOM 3731 C CA . GLN A 1 484 ? -11.370 -3.008 16.732 1.00 82.25 484 GLN A CA 1
ATOM 3732 C C . GLN A 1 484 ? -10.062 -3.596 17.285 1.00 82.25 484 GLN A C 1
ATOM 3734 O O . GLN A 1 484 ? -9.015 -2.950 17.236 1.00 82.25 484 GLN A O 1
ATOM 3739 N N . ASN A 1 485 ? -10.087 -4.864 17.720 1.00 75.06 485 ASN A N 1
ATOM 3740 C CA . ASN A 1 485 ? -8.945 -5.581 18.330 1.00 75.06 485 ASN A CA 1
ATOM 3741 C C . ASN A 1 485 ? -7.743 -5.866 17.388 1.00 75.06 485 ASN A C 1
ATOM 3743 O O . ASN A 1 485 ? -6.874 -6.668 17.712 1.00 75.06 485 ASN A O 1
ATOM 3747 N N . GLY A 1 486 ? -7.648 -5.191 16.241 1.00 76.81 486 GLY A N 1
ATOM 3748 C CA . GLY A 1 486 ? -6.488 -5.196 15.339 1.00 76.81 486 GLY A CA 1
ATOM 3749 C C . GLY A 1 486 ? -5.919 -3.802 15.051 1.00 76.81 486 GLY A C 1
ATOM 3750 O O . GLY A 1 486 ? -4.948 -3.680 14.305 1.00 76.81 486 GLY A O 1
ATOM 3751 N N . VAL A 1 487 ? -6.514 -2.748 15.619 1.00 84.44 487 VAL A N 1
ATOM 3752 C CA . VAL A 1 487 ? -6.024 -1.375 15.475 1.00 84.44 487 VAL A CA 1
ATOM 3753 C C . VAL A 1 487 ? -4.812 -1.180 16.398 1.00 84.44 487 VAL A C 1
ATOM 3755 O O . VAL A 1 487 ? -4.891 -1.533 17.579 1.00 84.44 487 VAL A O 1
ATOM 3758 N N . PRO A 1 488 ? -3.688 -0.616 15.912 1.00 82.81 488 PRO A N 1
ATOM 3759 C C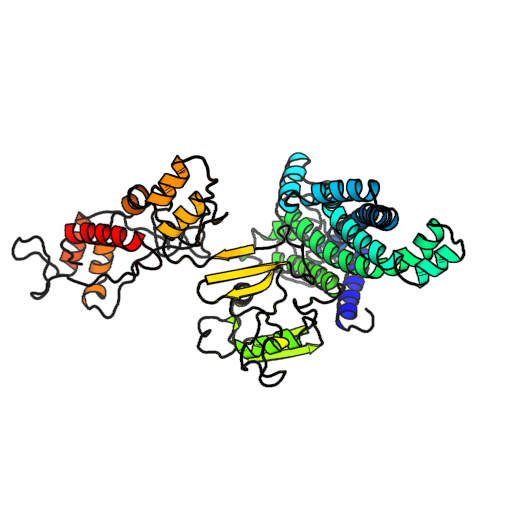A . PRO A 1 488 ? -2.518 -0.356 16.749 1.00 82.81 488 PRO A CA 1
ATOM 3760 C C . PRO A 1 488 ? -2.875 0.375 18.051 1.00 82.81 488 PRO A C 1
ATOM 3762 O O . PRO A 1 488 ? -3.708 1.278 18.050 1.00 82.81 488 PRO A O 1
ATOM 3765 N N . TYR A 1 489 ? -2.233 -0.018 19.155 1.00 87.00 489 TYR A N 1
ATOM 3766 C CA . TYR A 1 489 ? -2.460 0.502 20.518 1.00 87.00 489 TYR A CA 1
ATOM 3767 C C . TYR A 1 489 ? -3.816 0.163 21.158 1.00 87.00 489 TYR A C 1
ATOM 3769 O O . TYR A 1 489 ? -4.081 0.579 22.287 1.00 87.00 489 TYR A O 1
ATOM 3777 N N . THR A 1 490 ? -4.647 -0.634 20.489 1.00 88.44 490 THR A N 1
ATOM 3778 C CA . THR A 1 490 ? -5.893 -1.158 21.058 1.00 88.44 490 THR A CA 1
ATOM 3779 C C . THR A 1 490 ? -5.605 -2.484 21.761 1.00 88.44 490 THR A C 1
ATOM 3781 O O . THR A 1 490 ? -5.066 -3.411 21.159 1.00 88.44 490 THR A O 1
ATOM 3784 N N . THR A 1 491 ? -5.925 -2.570 23.050 1.00 84.69 491 THR A N 1
ATOM 3785 C CA . THR A 1 491 ? -5.741 -3.749 23.904 1.00 84.69 491 THR A CA 1
ATOM 3786 C C . THR A 1 491 ? -7.077 -4.159 24.507 1.00 84.69 491 THR A C 1
ATOM 3788 O O . THR A 1 491 ? -7.997 -3.356 24.602 1.00 84.69 491 THR A O 1
ATOM 3791 N N . ILE A 1 492 ? -7.189 -5.400 24.981 1.00 81.38 492 ILE A N 1
ATOM 3792 C CA . ILE A 1 492 ? -8.403 -5.864 25.677 1.00 81.38 492 ILE A CA 1
ATOM 3793 C C . ILE A 1 492 ? -8.699 -4.995 26.917 1.00 81.38 492 ILE A C 1
ATOM 3795 O O . ILE A 1 492 ? -9.854 -4.778 27.265 1.00 81.38 492 ILE A O 1
ATOM 3799 N N . GLU A 1 493 ? -7.662 -4.449 27.556 1.00 84.38 493 GLU A N 1
ATOM 3800 C CA . GLU A 1 493 ? -7.782 -3.603 28.748 1.00 84.38 493 GLU A CA 1
ATOM 3801 C C . GLU A 1 493 ? -8.362 -2.215 28.442 1.00 84.38 493 GLU A C 1
ATOM 3803 O O . GLU A 1 493 ? -9.117 -1.677 29.250 1.00 84.38 493 GLU A O 1
ATOM 3808 N N . ASN A 1 494 ? -8.024 -1.625 27.288 1.00 84.56 494 ASN A N 1
ATOM 3809 C CA . ASN A 1 494 ? -8.508 -0.297 26.895 1.00 84.56 494 ASN A CA 1
ATOM 3810 C C . ASN A 1 494 ? -9.684 -0.335 25.903 1.00 84.56 494 ASN A C 1
ATOM 3812 O O . ASN A 1 494 ? -10.275 0.708 25.623 1.00 84.56 494 ASN A O 1
ATOM 3816 N N . ASN A 1 495 ? -10.039 -1.525 25.415 1.00 85.19 495 ASN A N 1
ATOM 3817 C CA . ASN A 1 495 ? -11.110 -1.770 24.460 1.00 85.19 495 ASN A CA 1
ATOM 3818 C C . ASN A 1 495 ? -12.156 -2.723 25.039 1.00 85.19 495 ASN A C 1
ATOM 3820 O O . ASN A 1 495 ? -12.298 -3.872 24.613 1.00 85.19 495 ASN A O 1
ATOM 3824 N N . TYR A 1 496 ? -12.873 -2.241 26.046 1.00 82.69 496 TYR A N 1
ATOM 3825 C CA . TYR A 1 496 ? -13.899 -3.006 26.739 1.00 82.69 496 TYR A CA 1
ATOM 3826 C C . TYR A 1 496 ? -15.296 -2.627 26.244 1.00 82.69 496 TYR A C 1
ATOM 3828 O O . TYR A 1 496 ? -15.601 -1.453 26.034 1.00 82.69 496 TYR A O 1
ATOM 3836 N N . GLY A 1 497 ? -16.138 -3.648 26.077 1.00 82.94 497 GLY A N 1
ATOM 3837 C CA . GLY A 1 497 ? -17.543 -3.504 25.715 1.00 82.94 497 GLY A CA 1
ATOM 3838 C C . GLY A 1 497 ? -18.487 -3.418 26.898 1.00 82.94 497 GLY A C 1
ATOM 3839 O O . GLY A 1 497 ? -18.155 -3.762 28.031 1.00 82.94 497 GLY A O 1
ATOM 3840 N N . PHE A 1 498 ? -19.692 -2.951 26.595 1.00 88.75 498 PHE A N 1
ATOM 3841 C CA . PHE A 1 498 ? -20.832 -2.952 27.499 1.00 88.75 498 PHE A CA 1
ATOM 3842 C C . PHE A 1 498 ? -21.807 -4.004 26.983 1.00 88.75 498 PHE A C 1
ATOM 3844 O O . PHE A 1 498 ? -22.287 -3.880 25.857 1.00 88.75 498 PHE A O 1
ATOM 3851 N N . SER A 1 499 ? -22.032 -5.049 27.778 1.00 86.19 499 SER A N 1
ATOM 3852 C CA . SER A 1 499 ? -23.029 -6.078 27.487 1.00 86.19 499 SER A CA 1
ATOM 3853 C C . SER A 1 499 ? -24.434 -5.482 27.528 1.00 86.19 499 SER A C 1
ATOM 3855 O O . SER A 1 499 ? -24.664 -4.534 28.273 1.00 86.19 499 SER A O 1
ATOM 3857 N N . ASN A 1 500 ? -25.386 -6.066 26.802 1.00 93.94 500 ASN A N 1
ATOM 3858 C CA . ASN A 1 500 ? -26.792 -5.700 26.962 1.00 93.94 500 ASN A CA 1
ATOM 3859 C C . ASN A 1 500 ? -27.277 -6.056 28.383 1.00 93.94 500 ASN A C 1
ATOM 3861 O O . ASN A 1 500 ? -27.278 -7.229 28.756 1.00 93.94 500 ASN A O 1
ATOM 3865 N N . ASP A 1 501 ? -27.647 -5.046 29.169 1.00 96.38 501 ASP A N 1
ATOM 3866 C CA . ASP A 1 501 ? -28.136 -5.158 30.545 1.00 96.38 501 ASP A CA 1
ATOM 3867 C C . ASP A 1 501 ? -29.093 -3.991 30.855 1.00 96.38 501 ASP A C 1
ATOM 3869 O O . ASP A 1 501 ? -28.707 -2.932 31.365 1.00 96.38 501 ASP A O 1
ATOM 3873 N N . LYS A 1 502 ? -30.370 -4.183 30.507 1.00 95.31 502 LYS A N 1
ATOM 3874 C CA . LYS A 1 502 ? -31.419 -3.160 30.646 1.00 95.31 502 LYS A CA 1
ATOM 3875 C C . LYS A 1 502 ? -31.693 -2.776 32.104 1.00 95.31 502 LYS A C 1
ATOM 3877 O O . LYS A 1 502 ? -31.938 -1.606 32.385 1.00 95.31 502 LYS A O 1
ATOM 3882 N N . GLU A 1 503 ? -31.579 -3.719 33.039 1.00 95.38 503 GLU A N 1
ATOM 3883 C CA . GLU A 1 503 ? -31.761 -3.446 34.472 1.00 95.38 503 GLU A CA 1
ATOM 3884 C C . GLU A 1 503 ? -30.646 -2.529 34.992 1.00 95.38 503 GLU A C 1
ATOM 3886 O O . GLU A 1 503 ? -30.888 -1.553 35.708 1.00 95.38 503 GLU A O 1
ATOM 3891 N N . LYS A 1 504 ? -29.400 -2.798 34.594 1.00 96.75 504 LYS A N 1
ATOM 3892 C CA . LYS A 1 504 ? -28.273 -1.926 34.925 1.00 96.75 504 LYS A CA 1
ATOM 3893 C C . LYS A 1 504 ? -28.393 -0.556 34.270 1.00 96.75 504 LYS A C 1
ATOM 3895 O O . LYS A 1 504 ? -28.028 0.434 34.903 1.00 96.75 504 LYS A O 1
ATOM 3900 N N . ALA A 1 505 ? -28.907 -0.482 33.042 1.00 96.69 505 ALA A N 1
ATOM 3901 C CA . ALA A 1 505 ? -29.186 0.790 32.385 1.00 96.69 505 ALA A CA 1
ATOM 3902 C C . ALA A 1 505 ? -30.182 1.638 33.195 1.00 96.69 505 ALA A C 1
ATOM 3904 O O . ALA A 1 505 ? -29.880 2.792 33.491 1.00 96.69 505 ALA A O 1
ATOM 3905 N N . GLN A 1 506 ? -31.298 1.056 33.644 1.00 94.50 506 GLN A N 1
ATOM 3906 C CA . GLN A 1 506 ? -32.288 1.743 34.484 1.00 94.50 506 GLN A CA 1
ATOM 3907 C C . GLN A 1 506 ? -31.685 2.231 35.810 1.00 94.50 506 GLN A C 1
ATOM 3909 O O . GLN A 1 506 ? -31.796 3.410 36.137 1.00 94.50 506 GLN A O 1
ATOM 3914 N N . LYS A 1 507 ? -30.928 1.381 36.520 1.00 95.88 507 LYS A N 1
ATOM 3915 C CA . LYS A 1 507 ? -30.231 1.778 37.763 1.00 95.88 507 LYS A CA 1
ATOM 3916 C C . LYS A 1 507 ? -29.249 2.934 37.557 1.00 95.88 507 LYS A C 1
ATOM 3918 O O . LYS A 1 507 ? -29.056 3.759 38.449 1.00 95.88 507 LYS A O 1
ATOM 3923 N N . LEU A 1 508 ? -28.592 2.999 36.397 1.00 97.31 508 LEU A N 1
ATOM 3924 C CA . LEU A 1 508 ? -27.704 4.110 36.050 1.00 97.31 508 LEU A CA 1
ATOM 3925 C C . LEU A 1 508 ? -28.487 5.406 35.794 1.00 97.31 508 LEU A C 1
ATOM 3927 O O . LEU A 1 508 ? -28.023 6.467 36.209 1.00 97.31 508 LEU A O 1
ATOM 3931 N N . LEU A 1 509 ? -29.663 5.337 35.163 1.00 95.88 509 LEU A N 1
ATOM 3932 C CA . LEU A 1 509 ? -30.547 6.496 34.984 1.00 95.88 509 LEU A CA 1
ATOM 3933 C C . LEU A 1 509 ? -31.058 7.027 36.329 1.00 95.88 509 LEU A C 1
ATOM 3935 O O . LEU A 1 509 ? -30.945 8.227 36.589 1.00 95.88 509 LEU A O 1
ATOM 3939 N N . GLU A 1 510 ? -31.489 6.141 37.227 1.00 93.88 510 GLU A N 1
ATOM 3940 C CA . GLU A 1 510 ? -31.882 6.505 38.594 1.00 93.88 510 GLU A CA 1
ATOM 3941 C C . GLU A 1 510 ? -30.731 7.189 39.344 1.00 93.88 510 GLU A C 1
ATOM 3943 O O . GLU A 1 510 ? -30.909 8.248 39.947 1.00 93.88 510 GLU A O 1
ATOM 3948 N N . ALA A 1 511 ? -29.513 6.641 39.246 1.00 95.44 511 ALA A N 1
ATOM 3949 C CA . ALA A 1 511 ? -28.315 7.235 39.839 1.00 95.44 511 ALA A CA 1
ATOM 3950 C C . ALA A 1 511 ? -27.936 8.597 39.223 1.00 95.44 511 ALA A C 1
ATOM 3952 O O . ALA A 1 511 ? -27.240 9.387 39.862 1.00 95.44 511 ALA A O 1
ATOM 3953 N N . ALA A 1 512 ? -28.379 8.882 37.996 1.00 94.81 512 ALA A N 1
ATOM 3954 C CA . ALA A 1 512 ? -28.261 10.188 37.347 1.00 94.81 512 ALA A CA 1
ATOM 3955 C C . ALA A 1 512 ? -29.388 11.165 37.748 1.00 94.81 512 ALA A C 1
ATOM 3957 O O . ALA A 1 512 ? -29.376 12.329 37.333 1.00 94.81 512 ALA A O 1
ATOM 3958 N N . GLY A 1 513 ? -30.352 10.720 38.561 1.00 93.00 513 GLY A N 1
ATOM 3959 C CA . GLY A 1 513 ? -31.509 11.496 39.005 1.00 93.00 513 GLY A CA 1
ATOM 3960 C C . GLY A 1 513 ? -32.682 11.498 38.025 1.00 93.00 513 GLY A C 1
ATOM 3961 O O . GLY A 1 513 ? -33.549 12.355 38.160 1.00 93.00 513 GLY A O 1
ATOM 3962 N N . TYR A 1 514 ? -32.691 10.588 37.048 1.00 92.50 514 TYR A N 1
ATOM 3963 C CA . TYR A 1 514 ? -33.838 10.340 36.180 1.00 92.50 514 TYR A CA 1
ATOM 3964 C C . TYR A 1 514 ? -34.668 9.209 36.780 1.00 92.50 514 TYR A C 1
ATOM 3966 O O . TYR A 1 514 ? -34.230 8.060 36.789 1.00 92.50 514 TYR A O 1
ATOM 3974 N N . ILE A 1 515 ? -35.843 9.538 37.312 1.00 88.62 515 ILE A N 1
ATOM 3975 C CA . ILE A 1 515 ? -36.723 8.589 38.001 1.00 88.62 515 ILE A CA 1
ATOM 3976 C C . ILE A 1 515 ? -38.112 8.714 37.391 1.00 88.62 515 ILE A C 1
ATOM 3978 O O . ILE A 1 515 ? -38.590 9.823 37.161 1.00 88.62 515 ILE A O 1
ATOM 3982 N N . ASP A 1 516 ? -38.759 7.583 37.135 1.00 84.88 516 ASP A N 1
ATOM 3983 C CA . ASP A 1 516 ? -40.175 7.572 36.786 1.00 84.88 516 ASP A CA 1
ATOM 3984 C C . ASP A 1 516 ? -40.992 7.889 38.050 1.00 84.88 516 ASP A C 1
ATOM 3986 O O . ASP A 1 516 ? -41.098 7.079 38.974 1.00 84.88 516 ASP A O 1
ATOM 3990 N N . THR A 1 517 ? -41.504 9.118 38.126 1.00 81.75 517 THR A N 1
ATOM 3991 C CA . THR A 1 517 ? -42.266 9.596 39.291 1.00 81.75 517 THR A CA 1
ATOM 3992 C C . THR A 1 517 ? -43.774 9.427 39.137 1.00 81.75 517 THR A C 1
ATOM 3994 O O . THR A 1 517 ? -44.497 9.530 40.131 1.00 81.75 517 THR A O 1
ATOM 3997 N N . ASN A 1 518 ? -44.256 9.170 37.919 1.00 80.12 518 ASN A N 1
ATOM 3998 C CA . ASN A 1 518 ? -45.676 9.179 37.570 1.00 80.12 518 ASN A CA 1
ATOM 3999 C C . ASN A 1 518 ? -46.196 7.771 37.166 1.00 80.12 518 ASN A C 1
ATOM 4001 O O . ASN A 1 518 ? -47.410 7.569 37.088 1.00 80.12 518 ASN A O 1
ATOM 4005 N N . GLY A 1 519 ? -45.297 6.793 37.004 1.00 78.00 519 GLY A N 1
ATOM 4006 C CA . GLY A 1 519 ? -45.577 5.401 36.659 1.00 78.00 519 GLY A CA 1
ATOM 4007 C C . GLY A 1 519 ? -45.804 5.143 35.166 1.00 78.00 519 GLY A C 1
ATOM 4008 O O . GLY A 1 519 ? -46.369 4.100 34.829 1.00 78.00 519 GLY A O 1
ATOM 4009 N N . ASP A 1 520 ? -45.439 6.074 34.280 1.00 80.31 520 ASP A N 1
ATOM 4010 C CA . ASP A 1 520 ? -45.617 5.962 32.826 1.00 80.31 520 ASP A CA 1
ATOM 4011 C C . ASP A 1 520 ? -44.453 5.254 32.107 1.00 80.31 520 ASP A C 1
ATOM 4013 O O . ASP A 1 520 ? -44.527 5.004 30.901 1.00 80.31 520 ASP A O 1
ATOM 4017 N N . GLY A 1 521 ? -43.407 4.870 32.845 1.00 78.94 521 GLY A N 1
ATOM 4018 C CA . GLY A 1 521 ? -42.207 4.227 32.324 1.00 78.94 521 GLY A CA 1
ATOM 4019 C C . GLY A 1 521 ? -41.171 5.192 31.741 1.00 78.94 521 GLY A C 1
ATOM 4020 O O . GLY A 1 521 ? -40.188 4.719 31.167 1.00 78.94 521 GLY A O 1
ATOM 4021 N N . ILE A 1 522 ? -41.357 6.510 31.876 1.00 83.00 522 ILE A N 1
ATOM 4022 C CA . ILE A 1 522 ? -40.478 7.555 31.343 1.00 83.00 522 ILE A CA 1
ATOM 4023 C C . ILE A 1 522 ? -39.776 8.276 32.508 1.00 83.00 522 ILE A C 1
ATOM 4025 O O . ILE A 1 522 ? -40.379 9.055 33.241 1.00 83.00 522 ILE A O 1
ATOM 4029 N N . PRO A 1 523 ? -38.466 8.054 32.698 1.00 84.38 523 PRO A N 1
ATOM 4030 C CA . PRO A 1 523 ? -37.689 8.745 33.709 1.00 84.38 523 PRO A CA 1
ATOM 4031 C C . PRO A 1 523 ? -37.620 10.261 33.482 1.00 84.38 523 PRO A C 1
ATOM 4033 O O . PRO A 1 523 ? -37.231 10.743 32.413 1.00 84.38 523 PRO A O 1
ATOM 4036 N N . GLU A 1 524 ? -37.899 11.017 34.542 1.00 86.94 524 GLU A N 1
ATOM 4037 C CA . GLU A 1 524 ? -37.864 12.476 34.545 1.00 86.94 524 GLU A CA 1
ATOM 4038 C C . GLU A 1 524 ? -36.783 13.005 35.492 1.00 86.94 524 GLU A C 1
ATOM 4040 O O . GLU A 1 524 ? -36.532 12.450 36.564 1.00 86.94 524 GLU A O 1
ATOM 4045 N N . LYS A 1 525 ? -36.166 14.133 35.126 1.00 88.00 525 LYS A N 1
ATOM 4046 C CA . LYS A 1 525 ? -35.277 14.903 36.003 1.00 88.00 525 LYS A CA 1
ATOM 4047 C C . LYS A 1 525 ? -35.675 16.369 35.955 1.00 88.00 525 LYS A C 1
ATOM 4049 O O . LYS A 1 525 ? -35.686 16.982 34.891 1.00 88.00 525 LYS A O 1
ATOM 4054 N N . ASN A 1 526 ? -35.996 16.949 37.112 1.00 85.38 526 ASN A N 1
ATOM 4055 C CA . ASN A 1 526 ? -36.481 18.332 37.223 1.00 85.38 526 ASN A CA 1
ATOM 4056 C C . ASN A 1 526 ? -37.716 18.626 36.336 1.00 85.38 526 ASN A C 1
ATOM 4058 O O . ASN A 1 526 ? -37.816 19.711 35.764 1.00 85.38 526 ASN A O 1
ATOM 4062 N N . GLY A 1 527 ? -38.632 17.656 36.201 1.00 81.06 527 GLY A N 1
ATOM 4063 C CA . GLY A 1 527 ? -39.846 17.775 35.380 1.00 81.06 527 GLY A CA 1
ATOM 4064 C C . GLY A 1 527 ? -39.595 17.781 33.869 1.00 81.06 527 GLY A C 1
ATOM 4065 O O . GLY A 1 527 ? -40.426 18.281 33.113 1.00 81.06 527 GLY A O 1
ATOM 4066 N N . LYS A 1 528 ? -38.426 17.300 33.426 1.00 84.56 528 LYS A N 1
ATOM 4067 C CA . LYS A 1 528 ? -38.102 17.091 32.013 1.00 84.56 528 LYS A CA 1
ATOM 4068 C C . LYS A 1 528 ? -37.835 15.616 31.752 1.00 84.56 528 LYS A C 1
ATOM 4070 O O . LYS A 1 528 ? -37.017 15.007 32.447 1.00 84.56 528 LYS A O 1
ATOM 4075 N N . ASN A 1 529 ? -38.476 15.095 30.714 1.00 87.19 529 ASN A N 1
ATOM 4076 C CA . ASN A 1 529 ? -38.246 13.747 30.215 1.00 87.19 529 ASN A CA 1
ATOM 4077 C C . ASN A 1 529 ? -36.832 13.635 29.638 1.00 87.19 529 ASN A C 1
ATOM 4079 O O . ASN A 1 529 ? -36.271 14.608 29.118 1.00 87.19 529 ASN A O 1
ATOM 4083 N N . LEU A 1 530 ? -36.259 12.436 29.708 1.00 88.62 530 LEU A N 1
ATOM 4084 C CA . LEU A 1 530 ? -35.003 12.133 29.035 1.00 88.62 530 LEU A CA 1
ATOM 4085 C C . LEU A 1 530 ? -35.244 11.918 27.532 1.00 88.62 530 LEU A C 1
ATOM 4087 O O . LEU A 1 530 ? -35.423 10.790 27.078 1.00 88.62 530 LEU A O 1
ATOM 4091 N N . GLU A 1 531 ? -35.244 13.019 26.782 1.00 90.06 531 GLU A N 1
ATOM 4092 C CA . GLU A 1 531 ? -35.542 13.068 25.345 1.00 90.06 531 GLU A CA 1
ATOM 4093 C C . GLU A 1 531 ? -34.410 13.731 24.543 1.00 90.06 531 GLU A C 1
ATOM 4095 O O . GLU A 1 531 ? -33.853 14.753 24.959 1.00 90.06 531 GLU A O 1
ATOM 4100 N N . PHE A 1 532 ? -34.060 13.176 23.377 1.00 87.81 532 PHE A N 1
ATOM 4101 C CA . PHE A 1 532 ? -33.092 13.783 22.455 1.00 87.81 532 PHE A CA 1
ATOM 4102 C C . PHE A 1 532 ? -33.292 13.342 21.004 1.00 87.81 532 PHE A C 1
ATOM 4104 O O . PHE A 1 532 ? -33.705 12.229 20.740 1.00 87.81 532 PHE A O 1
ATOM 4111 N N . ASN A 1 533 ? -32.882 14.177 20.046 1.00 90.06 533 ASN A N 1
ATOM 4112 C CA . ASN A 1 533 ? -32.957 13.829 18.624 1.00 90.06 533 ASN A CA 1
ATOM 4113 C C . ASN A 1 533 ? -31.809 12.903 18.197 1.00 90.06 533 ASN A C 1
ATOM 4115 O O . ASN A 1 533 ? -30.635 13.260 18.355 1.00 90.06 533 ASN A O 1
ATOM 4119 N N . PHE A 1 534 ? -32.128 11.787 17.539 1.00 89.94 534 PHE A N 1
ATOM 4120 C CA . PHE A 1 534 ? -31.128 10.961 16.859 1.00 89.94 534 PHE A CA 1
ATOM 4121 C C . PHE A 1 534 ? -30.994 11.327 15.375 1.00 89.94 534 PHE A C 1
ATOM 4123 O O . PHE A 1 534 ? -31.867 11.065 14.552 1.00 89.94 534 PHE A O 1
ATOM 4130 N N . VAL A 1 535 ? -29.868 11.952 15.022 1.00 89.88 535 VAL A N 1
ATOM 4131 C CA . VAL A 1 535 ? -29.596 12.426 13.657 1.00 89.88 535 VAL A CA 1
ATOM 4132 C C . VAL A 1 535 ? -28.806 11.380 12.871 1.00 89.88 535 VAL A C 1
ATOM 4134 O O . VAL A 1 535 ? -27.730 10.957 13.293 1.00 89.88 535 VAL A O 1
ATOM 4137 N N . LEU A 1 536 ? -29.301 11.014 11.687 1.00 88.00 536 LEU A N 1
ATOM 4138 C CA . LEU A 1 536 ? -28.655 10.068 10.776 1.00 88.00 536 LEU A CA 1
ATOM 4139 C C . LEU A 1 536 ? -28.688 10.544 9.316 1.00 88.00 536 LEU A C 1
ATOM 4141 O O . LEU A 1 536 ? -29.466 11.419 8.942 1.00 88.00 536 LEU A O 1
ATOM 4145 N N . THR A 1 537 ? -27.852 9.933 8.474 1.00 82.75 537 THR A N 1
ATOM 4146 C CA . THR A 1 537 ? -27.843 10.143 7.018 1.00 82.75 537 THR A CA 1
ATOM 4147 C C . THR A 1 537 ? -28.232 8.858 6.294 1.00 82.75 537 THR A C 1
ATOM 4149 O O . THR A 1 537 ? -27.592 7.829 6.479 1.00 82.75 537 THR A O 1
ATOM 4152 N N . THR A 1 538 ? -29.263 8.904 5.451 1.00 78.31 538 THR A N 1
ATOM 4153 C CA . THR A 1 538 ? -29.805 7.712 4.768 1.00 78.31 538 THR A CA 1
ATOM 4154 C C . THR A 1 538 ? -29.404 7.606 3.298 1.00 78.31 538 THR A C 1
ATOM 4156 O O . THR A 1 538 ? -29.418 6.514 2.747 1.00 78.31 538 THR A O 1
ATOM 4159 N N . ALA A 1 539 ? -29.000 8.713 2.665 1.00 72.88 539 ALA A N 1
ATOM 4160 C CA . ALA A 1 539 ? -28.663 8.736 1.239 1.00 72.88 539 ALA A CA 1
ATOM 4161 C C . ALA A 1 539 ? -27.445 7.860 0.886 1.00 72.88 539 ALA A C 1
ATOM 4163 O O . ALA A 1 539 ? -27.428 7.214 -0.155 1.00 72.88 539 ALA A O 1
ATOM 4164 N N . GLU A 1 540 ? -26.425 7.836 1.748 1.00 70.25 540 GLU A N 1
ATOM 4165 C CA . GLU A 1 540 ? -25.219 7.018 1.543 1.00 70.25 540 GLU A CA 1
ATOM 4166 C C . GLU A 1 540 ? -25.329 5.633 2.202 1.00 70.25 540 GLU A C 1
ATOM 4168 O O . GLU A 1 540 ? -24.726 4.673 1.726 1.00 70.25 540 GLU A O 1
ATOM 4173 N N . PHE A 1 541 ? -26.116 5.528 3.278 1.00 78.94 541 PHE A N 1
ATOM 4174 C CA . PHE A 1 541 ? -26.265 4.319 4.088 1.00 78.94 541 PHE A CA 1
ATOM 4175 C C . PHE A 1 541 ? -27.752 4.042 4.353 1.00 78.94 541 PHE A C 1
ATOM 4177 O O . PHE A 1 541 ? -28.267 4.439 5.404 1.00 78.94 541 PHE A O 1
ATOM 4184 N N . PRO A 1 542 ? -28.451 3.368 3.424 1.00 72.94 542 PRO A N 1
ATOM 4185 C CA . PRO A 1 542 ? -29.882 3.094 3.550 1.00 72.94 542 PRO A CA 1
ATOM 4186 C C . PRO A 1 542 ? -30.248 2.372 4.857 1.00 72.94 542 PRO A C 1
ATOM 4188 O O . PRO A 1 542 ? -31.225 2.733 5.511 1.00 72.94 542 PRO A O 1
ATOM 4191 N N . GLU A 1 543 ? -29.391 1.447 5.304 1.00 78.94 543 GLU A N 1
ATOM 4192 C CA . GLU A 1 543 ? -29.585 0.634 6.518 1.00 78.94 543 GLU A CA 1
ATOM 4193 C C . GLU A 1 543 ? -29.581 1.434 7.828 1.00 78.94 543 GLU A C 1
ATOM 4195 O O . GLU A 1 543 ? -30.040 0.953 8.865 1.00 78.94 543 GLU A O 1
ATOM 4200 N N . ARG A 1 544 ? -29.093 2.685 7.818 1.00 85.81 544 ARG A N 1
ATOM 4201 C CA . ARG A 1 544 ? -29.079 3.507 9.037 1.00 85.81 544 ARG A CA 1
ATOM 4202 C C . ARG A 1 544 ? -30.480 3.793 9.557 1.00 85.81 544 ARG A C 1
ATOM 4204 O O . ARG A 1 544 ? -30.615 4.000 10.757 1.00 85.81 544 ARG A O 1
ATOM 4211 N N . LYS A 1 545 ? -31.501 3.798 8.693 1.00 84.81 545 LYS A N 1
ATOM 4212 C CA . LYS A 1 545 ? -32.886 4.007 9.124 1.00 84.81 545 LYS A CA 1
ATOM 4213 C C . LYS A 1 545 ? -33.366 2.854 10.008 1.00 84.81 545 LYS A C 1
ATOM 4215 O O . LYS A 1 545 ? -33.736 3.098 11.150 1.00 84.81 545 LYS A O 1
ATOM 4220 N N . SER A 1 546 ? -33.289 1.620 9.515 1.00 84.69 546 SER A N 1
ATOM 4221 C CA . SER A 1 546 ? -33.689 0.424 10.267 1.00 84.69 546 SER A CA 1
ATOM 4222 C C . SER A 1 546 ? -32.855 0.246 11.538 1.00 84.69 546 SER A C 1
ATOM 4224 O O . SER A 1 546 ? -33.389 -0.080 12.596 1.00 84.69 546 SER A O 1
ATOM 4226 N N . LEU A 1 547 ? -31.555 0.560 11.475 1.00 89.44 547 LEU A N 1
ATOM 4227 C CA . LEU A 1 547 ? -30.696 0.602 12.658 1.00 89.44 547 LEU A CA 1
ATOM 4228 C C . LEU A 1 547 ? -31.172 1.639 13.690 1.00 89.44 547 LEU A C 1
ATOM 4230 O O . LEU A 1 547 ? -31.170 1.358 14.886 1.00 89.44 547 LEU A O 1
ATOM 4234 N N . ALA A 1 548 ? -31.564 2.836 13.248 1.00 91.31 548 ALA A N 1
ATOM 4235 C CA . ALA A 1 548 ? -32.037 3.889 14.140 1.00 91.31 548 ALA A CA 1
ATOM 4236 C C . ALA A 1 548 ? -33.378 3.536 14.797 1.00 91.31 548 ALA A C 1
ATOM 4238 O O . ALA A 1 548 ? -33.528 3.775 15.990 1.00 91.31 548 ALA A O 1
ATOM 4239 N N . GLU A 1 549 ? -34.304 2.915 14.063 1.00 91.94 549 GLU A N 1
ATOM 4240 C CA . GLU A 1 549 ? -35.579 2.412 14.601 1.00 91.94 549 GLU A CA 1
ATOM 4241 C C . GLU A 1 549 ? -35.345 1.321 15.662 1.00 91.94 549 GLU A C 1
ATOM 4243 O O . GLU A 1 549 ? -35.949 1.350 16.735 1.00 91.94 549 GLU A O 1
ATOM 4248 N N . PHE A 1 550 ? -34.400 0.405 15.420 1.00 93.19 550 PHE A N 1
ATOM 4249 C CA . PHE A 1 550 ? -34.006 -0.597 16.414 1.00 93.19 550 PHE A CA 1
ATOM 4250 C C . PHE A 1 550 ? -33.402 0.044 17.671 1.00 93.19 550 PHE A C 1
ATOM 4252 O O . PHE A 1 550 ? -33.797 -0.278 18.791 1.00 93.19 550 PHE A O 1
ATOM 4259 N N . VAL A 1 551 ? -32.471 0.987 17.500 1.00 94.19 551 VAL A N 1
ATOM 4260 C CA . VAL A 1 551 ? -31.847 1.710 18.618 1.00 94.19 551 VAL A CA 1
ATOM 4261 C C . VAL A 1 551 ? -32.883 2.516 19.407 1.00 94.19 551 VAL A C 1
ATOM 4263 O O . VAL A 1 551 ? -32.845 2.495 20.634 1.00 94.19 551 VAL A O 1
ATOM 4266 N N . GLN A 1 552 ? -33.826 3.180 18.734 1.00 94.88 552 GLN A N 1
ATOM 4267 C CA . GLN A 1 552 ? -34.938 3.887 19.373 1.00 94.88 552 GLN A CA 1
ATOM 4268 C C . GLN A 1 552 ? -35.770 2.927 20.232 1.00 94.88 552 GLN A C 1
ATOM 4270 O O . GLN A 1 552 ? -36.005 3.218 21.402 1.00 94.88 552 GLN A O 1
ATOM 4275 N N . SER A 1 553 ? -36.145 1.761 19.695 1.00 95.00 553 SER A N 1
ATOM 4276 C CA . SER A 1 553 ? -36.890 0.735 20.438 1.00 95.00 553 SER A CA 1
ATOM 4277 C C . SER A 1 553 ? -36.129 0.238 21.674 1.00 95.00 553 SER A C 1
ATOM 4279 O O . SER A 1 553 ? -36.705 0.111 22.757 1.00 95.00 553 SER A O 1
ATOM 4281 N N . GLU A 1 554 ? -34.828 -0.028 21.546 1.00 95.69 554 GLU A N 1
ATOM 4282 C CA . GLU A 1 554 ? -33.993 -0.480 22.665 1.00 95.69 554 GLU A CA 1
ATOM 4283 C C . GLU A 1 554 ? -33.877 0.586 23.762 1.00 95.69 554 GLU A C 1
ATOM 4285 O O . GLU A 1 554 ? -34.002 0.275 24.948 1.00 95.69 554 GLU A O 1
ATOM 4290 N N . LEU A 1 555 ? -33.716 1.853 23.384 1.00 94.88 555 LEU A N 1
ATOM 4291 C CA . LEU A 1 555 ? -33.641 2.976 24.318 1.00 94.88 555 LEU A CA 1
ATOM 4292 C C . LEU A 1 555 ? -34.993 3.265 24.989 1.00 94.88 555 LEU A C 1
ATOM 4294 O O . LEU A 1 555 ? -35.045 3.446 26.207 1.00 94.88 555 LEU A O 1
ATOM 4298 N N . SER A 1 556 ? -36.095 3.194 24.241 1.00 93.62 556 SER A N 1
ATOM 4299 C CA . SER A 1 556 ? -37.449 3.339 24.793 1.00 93.62 556 SER A CA 1
ATOM 4300 C C . SER A 1 556 ? -37.767 2.260 25.827 1.00 93.62 556 SER A C 1
ATOM 4302 O O . SER A 1 556 ? -38.442 2.533 26.813 1.00 93.62 556 SER A O 1
ATOM 4304 N N . SER A 1 557 ? -37.216 1.050 25.677 1.00 93.25 557 SER A N 1
ATOM 4305 C CA . SER A 1 557 ? -37.413 -0.031 26.655 1.00 93.25 557 SER A CA 1
ATOM 4306 C C . SER A 1 557 ? -36.793 0.232 28.037 1.00 93.25 557 SER A C 1
ATOM 4308 O O . SER A 1 557 ? -37.121 -0.469 28.993 1.00 93.25 557 SER A O 1
ATOM 4310 N N . VAL A 1 558 ? -35.922 1.241 28.156 1.00 93.38 558 VAL A N 1
ATOM 4311 C CA . VAL A 1 558 ? -35.370 1.727 29.433 1.00 93.38 558 VAL A CA 1
ATOM 4312 C C . VAL A 1 558 ? -35.839 3.150 29.770 1.00 93.38 558 VAL A C 1
ATOM 4314 O O . VAL A 1 558 ? -35.275 3.781 30.661 1.00 93.38 558 VAL A O 1
ATOM 4317 N N . GLY A 1 559 ? -36.860 3.651 29.064 1.00 90.38 559 GLY A N 1
ATOM 4318 C CA . GLY A 1 559 ? -37.487 4.951 29.311 1.00 90.38 559 GLY A CA 1
ATOM 4319 C C . GLY A 1 559 ? -36.813 6.148 28.632 1.00 90.38 559 GLY A C 1
ATOM 4320 O O . GLY A 1 559 ? -37.141 7.294 28.926 1.00 90.38 559 GLY A O 1
ATOM 4321 N N . ILE A 1 560 ? -35.867 5.918 27.722 1.00 92.88 560 ILE A N 1
ATOM 4322 C CA . ILE A 1 560 ? -35.201 6.993 26.979 1.00 92.88 560 ILE A CA 1
ATOM 4323 C C . ILE A 1 560 ? -35.979 7.284 25.691 1.00 92.88 560 ILE A C 1
ATOM 4325 O O . ILE A 1 560 ? -36.150 6.397 24.853 1.00 92.88 560 ILE A O 1
ATOM 4329 N N . MET A 1 561 ? -36.404 8.535 25.511 1.00 90.75 561 MET A N 1
ATOM 4330 C CA . MET A 1 561 ? -37.123 8.995 24.321 1.00 90.75 561 MET A CA 1
ATOM 4331 C C . MET A 1 561 ? -36.141 9.522 23.267 1.00 90.75 561 MET A C 1
ATOM 4333 O O . MET A 1 561 ? -35.225 10.283 23.589 1.00 90.75 561 MET A O 1
ATOM 4337 N N . VAL A 1 562 ? -36.315 9.100 22.010 1.00 86.19 562 VAL A N 1
ATOM 4338 C CA . VAL A 1 562 ? -35.366 9.349 20.908 1.00 86.19 562 VAL A CA 1
ATOM 4339 C C . VAL A 1 562 ? -36.065 9.752 19.626 1.00 86.19 562 VAL A C 1
ATOM 4341 O O . VAL A 1 562 ? -37.082 9.088 19.321 1.00 86.19 562 VAL A O 1
#